Protein AF-0000000071570210 (afdb_homodimer)

Sequence (418 aa):
MAEYNMQELNLPGEDGKRILYPRMKLYGQVNLETITEKIAYASSFTRGDIIGLMQAITDEIAYQMGQGYSVKIDNLGVFTPALGLRQDRERETGEEGDTKRNAVSICLKDIHFKVDKELLYRTARHCHLKRSTDKFQRSSQVFSPQERLERAKKYLEKNSFMTQADYCQLTGLLKSAASRELREWIANPESGIDYKGRGTHKIYILRKPMAEYNMQELNLPGEDGKRILYPRMKLYGQVNLETITEKIAYASSFTRGDIIGLMQAITDEIAYQMGQGYSVKIDNLGVFTPALGLRQDRERETGEEGDTKRNAVSICLKDIHFKVDKELLYRTARHCHLKRSTDKFQRSSQVFSPQERLERAKKYLEKNSFMTQADYCQLTGLLKSAASRELREWIANPESGIDYKGRGTHKIYILRKP

Organism: Bacteroides uniformis (strain ATCC 8492 / DSM 6597 / CCUG 4942 / CIP 103695 / JCM 5828 / KCTC 5204 / NCTC 13054 / VPI 0061) (NCBI:txid411479)

Solvent-accessible surface area (backbone atoms only — not comparable to full-atom values): 22742 Å² total; per-residue (Å²): 110,15,33,29,34,79,40,79,40,75,47,88,84,50,90,70,55,47,37,50,42,54,38,61,47,66,80,47,74,44,44,46,68,60,51,40,51,55,48,30,71,74,46,90,49,46,60,67,53,50,53,53,48,51,51,53,49,42,50,49,51,21,44,45,32,10,47,21,23,27,40,35,38,83,52,48,25,34,41,34,64,33,46,28,69,42,87,86,53,78,73,56,55,73,54,93,79,57,73,82,74,60,60,81,47,52,37,72,64,48,62,46,72,44,68,23,68,57,32,53,50,51,16,42,72,47,41,47,68,39,78,46,86,63,63,82,46,52,36,66,59,69,36,52,72,69,51,39,50,52,51,51,50,56,50,36,74,78,28,83,58,42,41,70,67,52,48,20,69,74,43,48,26,49,71,70,57,38,52,52,50,52,51,52,34,48,72,33,76,86,67,39,41,35,72,46,74,58,81,93,60,44,34,32,29,66,52,78,132,110,15,32,30,34,79,38,79,39,74,48,87,84,50,91,72,55,47,38,50,40,54,37,58,45,67,79,45,75,46,44,46,68,60,51,40,52,55,46,30,72,75,46,90,49,47,61,66,54,51,53,51,48,52,51,52,49,41,49,49,50,21,44,44,32,10,45,21,22,27,39,36,38,81,53,47,26,34,42,35,64,34,46,29,71,42,86,87,54,81,72,55,55,74,55,93,80,57,74,80,74,59,61,82,47,50,38,74,64,48,63,46,71,45,68,24,68,57,30,53,48,50,16,42,74,47,41,47,68,40,77,46,83,64,62,81,44,51,33,66,61,70,37,52,72,69,50,40,49,51,53,50,50,55,49,38,74,78,29,84,58,41,41,69,68,53,48,21,69,74,43,46,25,49,70,68,57,38,52,52,50,51,52,52,34,49,72,31,75,86,66,38,40,34,73,46,73,56,82,93,60,43,34,32,29,66,50,77,131

Nearest PDB structures (foldseek):
  6n2l-assembly1_A-2  TM=7.442E-01  e=1.211E-03  Burkholderia ambifaria MC40-6
  5fbm-assembly1_B  TM=7.263E-01  e=9.420E-03  Streptococcus mutans UA159
  4qju-assembly1_B  TM=6.404E-01  e=3.377E-03  Staphylococcus aureus subsp. aureus Mu50
  1huu-assembly1_A-2  TM=7.359E-01  e=1.001E-02  Geobacillus stearothermophilus
  2mlg-assembly1_A  TM=6.460E-01  e=4.258E-02  Fuselloviridae

Radius of gyration: 28.85 Å; Cα contacts (8 Å, |Δi|>4): 698; chains: 2; bounding box: 59×108×59 Å

InterPro domains:
  IPR005902 Putative DNA-binding protein, HU-related [TIGR01201] (1-181)
  IPR010992 Integration host factor (IHF)-like DNA-binding domain superfamily [SSF47729] (31-120)
  IPR041607 HU domain fused to wHTH, Ig, or Glycine-rich motif [PF18291] (2-125)

pLDDT: mean 84.05, std 14.9, range [43.03, 97.88]

Structure (mmCIF, N/CA/C/O backbone):
data_AF-0000000071570210-model_v1
#
loop_
_entity.id
_entity.type
_entity.pdbx_description
1 polymer 'DNA-binding protein'
#
loop_
_atom_site.group_PDB
_atom_site.id
_atom_site.type_symbol
_atom_site.label_atom_id
_atom_site.label_alt_id
_atom_site.label_comp_id
_atom_site.label_asym_id
_atom_site.label_entity_id
_atom_site.label_seq_id
_atom_site.pdbx_PDB_ins_code
_atom_site.Cartn_x
_atom_site.Cartn_y
_atom_site.Cartn_z
_atom_site.occupancy
_atom_site.B_iso_or_equiv
_atom_site.auth_seq_id
_atom_site.auth_comp_id
_atom_site.auth_asym_id
_atom_site.auth_atom_id
_atom_site.pdbx_PDB_model_num
ATOM 1 N N . MET A 1 1 ? 7.074 11.023 20.078 1 76.25 1 MET A N 1
ATOM 2 C CA . MET A 1 1 ? 5.805 10.453 20.516 1 76.25 1 MET A CA 1
ATOM 3 C C . MET A 1 1 ? 4.695 10.758 19.516 1 76.25 1 MET A C 1
ATOM 5 O O . MET A 1 1 ? 4.605 11.875 19.016 1 76.25 1 MET A O 1
ATOM 9 N N . ALA A 1 2 ? 3.979 9.758 19.109 1 86.88 2 ALA A N 1
ATOM 10 C CA . ALA A 1 2 ? 2.867 9.898 18.172 1 86.88 2 ALA A CA 1
ATOM 11 C C . ALA A 1 2 ? 1.552 10.125 18.906 1 86.88 2 ALA A C 1
ATOM 13 O O . ALA A 1 2 ? 1.404 9.727 20.062 1 86.88 2 ALA A O 1
ATOM 14 N N . GLU A 1 3 ? 0.757 10.906 18.406 1 86.81 3 GLU A N 1
ATOM 15 C CA . GLU A 1 3 ? -0.524 11.227 19.031 1 86.81 3 GLU A CA 1
ATOM 16 C C . GLU A 1 3 ? -1.684 10.602 18.25 1 86.81 3 GLU A C 1
ATOM 18 O O . GLU A 1 3 ? -1.569 10.344 17.047 1 86.81 3 GLU A O 1
ATOM 23 N N . TYR A 1 4 ? -2.723 10.375 19.031 1 86.75 4 TYR A N 1
ATOM 24 C CA . TYR A 1 4 ? -3.908 9.828 18.391 1 86.75 4 TYR A CA 1
ATOM 25 C C . TYR A 1 4 ? -5.168 10.531 18.875 1 86.75 4 TYR A C 1
ATOM 27 O O . TYR A 1 4 ? -5.164 11.164 19.938 1 86.75 4 TYR A O 1
ATOM 35 N N . ASN A 1 5 ? -6.191 10.461 18.031 1 82.38 5 ASN A N 1
ATOM 36 C CA . ASN A 1 5 ? -7.523 10.938 18.375 1 82.38 5 ASN A CA 1
ATOM 37 C C . ASN A 1 5 ? -8.586 9.875 18.109 1 82.38 5 ASN A C 1
ATOM 39 O O . ASN A 1 5 ? -8.414 9.039 17.219 1 82.38 5 ASN A O 1
ATOM 43 N N . MET A 1 6 ? -9.594 9.898 18.953 1 78.62 6 MET A N 1
ATOM 44 C CA . MET A 1 6 ? -10.703 8.969 18.734 1 78.62 6 MET A CA 1
ATOM 45 C C . MET A 1 6 ? -11.766 9.594 17.844 1 78.62 6 MET A C 1
ATOM 47 O O .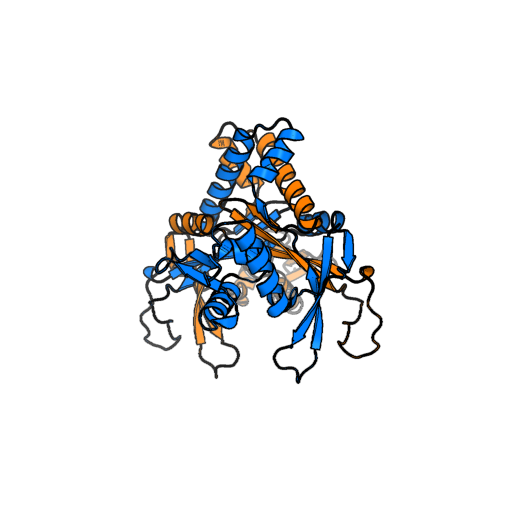 MET A 1 6 ? -12.242 10.695 18.125 1 78.62 6 MET A O 1
ATOM 51 N N . GLN A 1 7 ? -11.953 8.883 16.688 1 77.31 7 GLN A N 1
ATOM 52 C CA . GLN A 1 7 ? -12.945 9.398 15.742 1 77.31 7 GLN A CA 1
ATOM 53 C C . GLN A 1 7 ? -14.18 8.5 15.703 1 77.31 7 GLN A C 1
ATOM 55 O O . GLN A 1 7 ? -14.078 7.281 15.852 1 77.31 7 GLN A O 1
ATOM 60 N N . GLU A 1 8 ? -15.328 9.219 15.5 1 71.19 8 GLU A N 1
ATOM 61 C CA . GLU A 1 8 ? -16.594 8.492 15.461 1 71.19 8 GLU A CA 1
ATOM 62 C C . GLU A 1 8 ? -16.938 8.062 14.031 1 71.19 8 GLU A C 1
ATOM 64 O O . GLU A 1 8 ? -16.75 8.828 13.086 1 71.19 8 GLU A O 1
ATOM 69 N N . LEU A 1 9 ? -17.047 6.734 13.852 1 68.19 9 LEU A N 1
ATOM 70 C CA . LEU A 1 9 ? -17.484 6.215 12.562 1 68.19 9 LEU A CA 1
ATOM 71 C C . LEU A 1 9 ? -18.922 5.719 12.633 1 68.19 9 LEU A C 1
ATOM 73 O O . LEU A 1 9 ? -19.297 5.016 13.578 1 68.19 9 LEU A O 1
ATOM 77 N N . ASN A 1 10 ? -19.625 6.277 11.648 1 63.09 10 ASN A N 1
ATOM 78 C CA . ASN A 1 10 ? -20.984 5.762 11.5 1 63.09 10 ASN A CA 1
ATOM 79 C C . ASN A 1 10 ? -21.016 4.488 10.656 1 63.09 10 ASN A C 1
ATOM 81 O O . ASN A 1 10 ? -20.422 4.441 9.578 1 63.09 10 ASN A O 1
ATOM 85 N N . LEU A 1 11 ? -21.156 3.301 11.188 1 60.31 11 LEU A N 1
ATOM 86 C CA . LEU A 1 11 ? -21.203 2.064 10.414 1 60.31 11 LEU A CA 1
ATOM 87 C C . LEU A 1 11 ? -22.344 2.094 9.414 1 60.31 11 LEU A C 1
ATOM 89 O O . LEU A 1 11 ? -23.484 2.383 9.773 1 60.31 11 LEU A O 1
ATOM 93 N N . PRO A 1 12 ? -21.844 1.884 8.125 1 55.12 12 PRO A N 1
ATOM 94 C CA . PRO A 1 12 ? -22.938 1.777 7.145 1 55.12 12 PRO A CA 1
ATOM 95 C C . PRO A 1 12 ? -23.828 0.556 7.375 1 55.12 12 PRO A C 1
ATOM 97 O O . PRO A 1 12 ? -23.312 -0.528 7.68 1 55.12 12 PRO A O 1
ATOM 100 N N . GLY A 1 13 ? -25.078 0.838 7.562 1 51.94 13 GLY A N 1
ATOM 101 C CA . GLY A 1 13 ? -26.109 -0.182 7.668 1 51.94 13 GLY A CA 1
ATOM 102 C C . GLY A 1 13 ? -26.656 -0.34 9.078 1 51.94 13 GLY A C 1
ATOM 103 O O . GLY A 1 13 ? -27.656 -1.024 9.289 1 51.94 13 GLY A O 1
ATOM 104 N N . GLU A 1 14 ? -25.594 -0.498 9.961 1 53.12 14 GLU A N 1
ATOM 105 C CA . GLU A 1 14 ? -26.188 -0.708 11.273 1 53.12 14 GLU A CA 1
ATOM 106 C C . GLU A 1 14 ? -26.719 0.6 11.852 1 53.12 14 GLU A C 1
ATOM 108 O O . GLU A 1 14 ? -26.062 1.639 11.758 1 53.12 14 GLU A O 1
ATOM 113 N N . ASP A 1 15 ? -28.031 0.701 12.086 1 52.56 15 ASP A N 1
ATOM 114 C CA . ASP A 1 15 ? -29 1.625 12.664 1 52.56 15 ASP A CA 1
ATOM 115 C C . ASP A 1 15 ? -28.328 2.576 13.656 1 52.56 15 ASP A C 1
ATOM 117 O O . ASP A 1 15 ? -28.859 2.842 14.734 1 52.56 15 ASP A O 1
ATOM 121 N N . GLY A 1 16 ? -27.188 3.143 13.32 1 55.38 16 GLY A N 1
ATOM 122 C CA . GLY A 1 16 ? -26.906 4.285 14.18 1 55.38 16 GLY A CA 1
ATOM 123 C C . GLY A 1 16 ? -25.766 4.039 15.141 1 55.38 16 GLY A C 1
ATOM 124 O O . GLY A 1 16 ? -25.594 4.777 16.109 1 55.38 16 GLY A O 1
ATOM 125 N N . LYS A 1 17 ? -25.25 2.744 15.219 1 60.69 17 LYS A N 1
ATOM 126 C CA . LYS A 1 17 ? -24.234 2.605 16.266 1 60.69 17 LYS A CA 1
ATOM 127 C C . LYS A 1 17 ? -22.938 3.314 15.867 1 60.69 17 LYS A C 1
ATOM 129 O O . LYS A 1 17 ? -22.516 3.229 14.719 1 60.69 17 LYS A O 1
ATOM 134 N N . ARG A 1 18 ? -22.625 4.324 16.75 1 64.38 18 ARG A N 1
ATOM 135 C CA . ARG A 1 18 ? -21.422 5.133 16.594 1 64.38 18 ARG A CA 1
ATOM 136 C C . ARG A 1 18 ? -20.203 4.426 17.203 1 64.38 18 ARG A C 1
ATOM 138 O O . ARG A 1 18 ? -20.234 4.016 18.359 1 64.38 18 ARG A O 1
ATOM 145 N N . ILE A 1 19 ? -19.328 3.947 16.312 1 71.94 19 ILE A N 1
ATOM 146 C CA . ILE A 1 19 ? -18.125 3.322 16.844 1 71.94 19 ILE A CA 1
ATOM 147 C C . ILE A 1 19 ? -16.953 4.309 16.781 1 71.94 19 ILE A C 1
ATOM 149 O O . ILE A 1 19 ? -16.875 5.117 15.844 1 71.94 19 ILE A O 1
ATOM 153 N N . LEU A 1 20 ? -16.25 4.328 17.922 1 75.62 20 LEU A N 1
ATOM 154 C CA . LEU A 1 20 ? -15.055 5.152 17.984 1 75.62 20 LEU A CA 1
ATOM 155 C C . LEU A 1 20 ? -13.836 4.375 17.5 1 75.62 20 LEU A C 1
ATOM 157 O O . LEU A 1 20 ? -13.664 3.205 17.844 1 75.62 20 LEU A O 1
ATOM 161 N N . TYR A 1 21 ? -13.164 4.996 16.562 1 81.06 21 TYR A N 1
ATOM 162 C CA . TYR A 1 21 ? -11.922 4.379 16.109 1 81.06 21 TYR A CA 1
ATOM 163 C C . TYR A 1 21 ? -10.75 5.344 16.25 1 81.06 21 TYR A C 1
ATOM 165 O O . TYR A 1 21 ? -10.914 6.555 16.094 1 81.06 21 TYR A O 1
ATOM 173 N N . PRO A 1 22 ? -9.688 4.789 16.719 1 84.88 22 PRO A N 1
ATOM 174 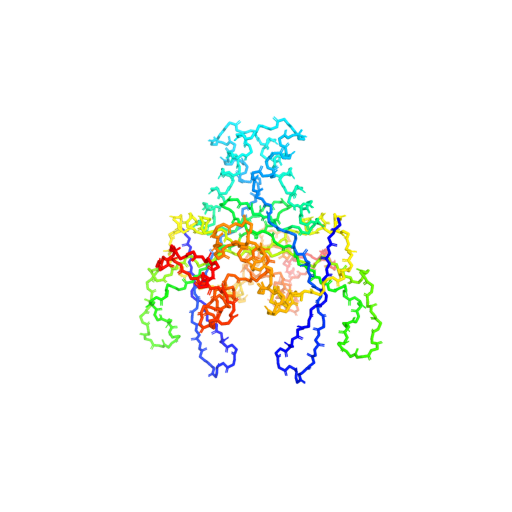C CA . PRO A 1 22 ? -8.5 5.633 16.875 1 84.88 22 PRO A CA 1
ATOM 175 C C . PRO A 1 22 ? -7.867 6.008 15.531 1 84.88 22 PRO A C 1
ATOM 177 O O . PRO A 1 22 ? -7.789 5.176 14.625 1 84.88 22 PRO A O 1
ATOM 180 N N . ARG A 1 23 ? -7.547 7.238 15.438 1 84.31 23 ARG A N 1
ATOM 181 C CA . ARG A 1 23 ? -6.824 7.734 14.273 1 84.31 23 ARG A CA 1
ATOM 182 C C . ARG A 1 23 ? -5.543 8.453 14.688 1 84.31 23 ARG A C 1
ATOM 184 O O . ARG A 1 23 ? -5.547 9.242 15.641 1 84.31 23 ARG A O 1
ATOM 191 N N . MET A 1 24 ? -4.578 8.156 14 1 87.81 24 MET A N 1
ATOM 192 C CA . MET A 1 24 ? -3.293 8.789 14.281 1 87.81 24 MET A CA 1
ATOM 193 C C . MET A 1 24 ? -3.291 10.25 13.828 1 87.81 24 MET A C 1
ATOM 195 O O . MET A 1 24 ? -3.775 10.562 12.742 1 87.81 24 MET A O 1
ATOM 199 N N . LYS A 1 25 ? -2.93 11.07 14.695 1 86.94 25 LYS A N 1
ATOM 200 C CA . LYS A 1 25 ? -2.678 12.453 14.305 1 86.94 25 LYS A CA 1
ATOM 201 C C . LYS A 1 25 ? -1.336 12.586 13.586 1 86.94 25 LYS A C 1
ATOM 203 O O . LYS A 1 25 ? -0.282 12.562 14.227 1 86.94 25 LYS A O 1
ATOM 208 N N . LEU A 1 26 ? -1.426 12.789 12.281 1 87.19 26 LEU A N 1
ATOM 209 C CA . LEU A 1 26 ? -0.197 12.906 11.5 1 87.19 26 LEU A CA 1
ATOM 210 C C . LEU A 1 26 ? 0.416 14.289 11.648 1 87.19 26 LEU A C 1
ATOM 212 O O . LEU A 1 26 ? -0.277 15.305 11.508 1 87.19 26 LEU A O 1
ATOM 216 N N . TYR A 1 27 ? 1.706 14.352 11.961 1 85.44 27 TYR A N 1
ATOM 217 C CA . TYR A 1 27 ? 2.414 15.617 12.102 1 85.44 27 TYR A CA 1
ATOM 218 C C . TYR A 1 27 ? 2.826 16.156 10.734 1 85.44 27 TYR A C 1
ATOM 220 O O . TYR A 1 27 ? 3.035 17.359 10.578 1 85.44 27 TYR A O 1
ATOM 228 N N . GLY A 1 28 ? 2.965 15.352 9.797 1 88.06 28 GLY A N 1
ATOM 229 C CA . GLY A 1 28 ? 3.383 15.742 8.461 1 88.06 28 GLY A CA 1
ATOM 230 C C . GLY A 1 28 ? 3.854 14.57 7.617 1 88.06 28 GLY A C 1
ATOM 231 O O . GLY A 1 28 ? 3.584 13.414 7.945 1 88.06 28 GLY A O 1
ATOM 232 N N . GLN A 1 29 ? 4.387 15.016 6.527 1 93 29 GLN A N 1
ATOM 233 C CA . GLN A 1 29 ? 4.918 14.031 5.59 1 93 29 GLN A CA 1
ATOM 234 C C . GLN A 1 29 ? 6.426 14.195 5.418 1 93 29 GLN A C 1
ATOM 236 O O . GLN A 1 29 ? 6.914 15.305 5.203 1 93 29 GLN A O 1
ATOM 241 N N . VAL A 1 30 ? 7.16 13.141 5.652 1 94.88 30 VAL A N 1
ATOM 242 C CA . VAL A 1 30 ? 8.602 13.117 5.441 1 94.88 30 VAL A CA 1
ATOM 243 C C . VAL A 1 30 ? 8.914 12.594 4.043 1 94.88 30 VAL A C 1
ATOM 245 O O . VAL A 1 30 ? 8.328 11.602 3.6 1 94.88 30 VAL A O 1
ATOM 248 N N . ASN A 1 31 ? 9.852 13.242 3.363 1 94.81 31 ASN A N 1
ATOM 249 C CA . ASN A 1 31 ? 10.164 12.844 1.994 1 94.81 31 ASN A CA 1
ATOM 250 C C . ASN A 1 31 ? 11.5 12.109 1.915 1 94.81 31 ASN A C 1
ATOM 252 O O . ASN A 1 31 ? 12.211 12 2.914 1 94.81 31 ASN A O 1
ATOM 256 N N . LEU A 1 32 ? 11.75 11.625 0.758 1 93.44 32 LEU A N 1
ATOM 257 C CA . LEU A 1 32 ? 12.953 10.828 0.526 1 93.44 32 LEU A CA 1
ATOM 258 C C . LEU A 1 32 ? 14.211 11.633 0.836 1 93.44 32 LEU A C 1
ATOM 260 O O . LEU A 1 32 ? 15.195 11.078 1.331 1 93.44 32 LEU A O 1
ATOM 264 N N . GLU A 1 33 ? 14.203 12.93 0.578 1 93.19 33 GLU A N 1
ATOM 265 C CA . GLU A 1 33 ? 15.367 13.773 0.825 1 93.19 33 GLU A CA 1
ATOM 266 C C . GLU A 1 33 ? 15.742 13.773 2.305 1 93.19 33 GLU A C 1
ATOM 268 O O . GLU A 1 33 ? 16.922 13.641 2.652 1 93.19 33 GLU A O 1
ATOM 273 N N . THR A 1 34 ? 14.75 13.898 3.127 1 93.75 34 THR A N 1
ATOM 274 C CA . THR A 1 34 ? 14.984 13.898 4.566 1 93.75 34 THR A CA 1
ATOM 275 C C . THR A 1 34 ? 15.523 12.547 5.027 1 93.75 34 THR A C 1
ATOM 277 O O . THR A 1 34 ? 16.469 12.492 5.816 1 93.75 34 THR A O 1
ATOM 280 N N . ILE A 1 35 ? 14.969 11.539 4.492 1 94.88 35 ILE A N 1
ATOM 281 C CA . ILE A 1 35 ? 15.391 10.188 4.828 1 94.88 35 ILE A CA 1
ATOM 282 C C . ILE A 1 35 ? 16.828 9.969 4.375 1 94.88 35 ILE A C 1
ATOM 284 O O . ILE A 1 35 ? 17.641 9.398 5.113 1 94.88 35 ILE A O 1
ATOM 288 N N . THR A 1 36 ? 17.109 10.445 3.209 1 95.62 36 THR A N 1
ATOM 289 C CA . THR A 1 36 ? 18.438 10.312 2.641 1 95.62 36 THR A CA 1
ATOM 290 C C . THR A 1 36 ? 19.469 11.008 3.518 1 95.62 36 THR A C 1
ATOM 292 O O . THR A 1 36 ? 20.547 10.469 3.77 1 95.62 36 THR A O 1
ATOM 295 N N . GLU A 1 37 ? 19.109 12.164 3.975 1 95.25 37 GLU A N 1
ATOM 296 C CA . GLU A 1 37 ? 20.016 12.914 4.836 1 95.25 37 GLU A CA 1
ATOM 297 C C . GLU A 1 37 ? 20.312 12.156 6.129 1 95.25 37 GLU A C 1
ATOM 299 O O . GLU A 1 37 ? 21.453 12.078 6.562 1 95.25 37 GLU A O 1
ATOM 304 N N . LYS A 1 38 ? 19.344 11.594 6.691 1 95.56 38 LYS A N 1
ATOM 305 C CA . LYS A 1 38 ? 19.5 10.859 7.941 1 95.56 38 LYS A CA 1
ATOM 306 C C . LYS A 1 38 ? 20.344 9.602 7.746 1 95.56 38 LYS A C 1
ATOM 308 O O . LYS A 1 38 ? 21.234 9.312 8.562 1 95.56 38 LYS A O 1
ATOM 313 N N . ILE A 1 39 ? 20.094 8.977 6.66 1 95.88 39 ILE A N 1
ATOM 314 C CA . ILE A 1 39 ? 20.828 7.746 6.395 1 95.88 39 ILE A CA 1
ATOM 315 C C . ILE A 1 39 ? 22.281 8.086 6.074 1 95.88 39 ILE A C 1
ATOM 317 O O . ILE A 1 39 ? 23.203 7.41 6.551 1 95.88 39 ILE A O 1
ATOM 321 N N . ALA A 1 40 ? 22.469 9.086 5.227 1 95.38 40 ALA A N 1
ATOM 322 C CA . ALA A 1 40 ? 23.812 9.492 4.859 1 95.38 40 ALA A CA 1
ATOM 323 C C . ALA A 1 40 ? 24.625 9.891 6.094 1 95.38 40 ALA A C 1
ATOM 325 O O . ALA A 1 40 ? 25.828 9.633 6.164 1 95.38 40 ALA A O 1
ATOM 326 N N . TYR A 1 41 ? 23.969 10.492 7.016 1 93.81 41 TYR A N 1
ATOM 327 C CA . TYR A 1 41 ? 24.609 10.922 8.25 1 93.81 41 TYR A CA 1
ATOM 328 C C . TYR A 1 41 ? 24.984 9.727 9.117 1 93.81 41 TYR A C 1
ATOM 330 O O . TYR A 1 41 ? 26.031 9.734 9.773 1 93.81 41 TYR A O 1
ATOM 338 N N . ALA A 1 42 ? 24.219 8.664 9.031 1 93.38 42 ALA A N 1
ATOM 339 C CA . ALA A 1 42 ? 24.375 7.527 9.93 1 93.38 42 ALA A CA 1
ATOM 340 C C . ALA A 1 42 ? 25.125 6.395 9.25 1 93.38 42 ALA A C 1
ATOM 342 O O . ALA A 1 42 ? 25.359 5.34 9.852 1 93.38 42 ALA A O 1
ATOM 343 N N . SER A 1 43 ? 25.547 6.586 8.023 1 92.06 43 SER A N 1
ATOM 344 C CA . SER A 1 43 ? 26.203 5.512 7.285 1 92.06 43 SER A CA 1
ATOM 345 C C . SER A 1 43 ? 27.266 6.059 6.332 1 92.06 43 SER A C 1
ATOM 347 O O . SER A 1 43 ? 27.516 7.266 6.309 1 92.06 43 SER A O 1
ATOM 349 N N . SER A 1 44 ? 27.859 5.137 5.516 1 92 44 SER A N 1
ATOM 350 C CA . SER A 1 44 ? 28.891 5.52 4.551 1 92 44 SER A CA 1
ATOM 351 C C . SER A 1 44 ? 28.281 5.812 3.184 1 92 44 SER A C 1
ATOM 353 O O . SER A 1 44 ? 29 6.199 2.254 1 92 44 SER A O 1
ATOM 355 N N . PHE A 1 45 ? 27.031 5.691 3.117 1 93.69 45 PHE A N 1
ATOM 356 C CA . PHE A 1 45 ? 26.391 5.945 1.831 1 93.69 45 PHE A CA 1
ATOM 357 C C . PHE A 1 45 ? 26.312 7.441 1.558 1 93.69 45 PHE A C 1
ATOM 359 O O . PHE A 1 45 ? 25.984 8.227 2.453 1 93.69 45 PHE A O 1
ATOM 366 N N . THR A 1 46 ? 26.641 7.82 0.346 1 93.38 46 THR A N 1
ATOM 367 C CA . THR A 1 46 ? 26.469 9.211 -0.061 1 93.38 46 THR A CA 1
ATOM 368 C C . THR A 1 46 ? 25.016 9.469 -0.485 1 93.38 46 THR A C 1
ATOM 370 O O . THR A 1 46 ? 24.266 8.539 -0.773 1 93.38 46 THR A O 1
ATOM 373 N N . ARG A 1 47 ? 24.688 10.703 -0.546 1 94.69 47 ARG A N 1
ATOM 374 C CA . ARG A 1 47 ? 23.359 11.094 -1.008 1 94.69 47 ARG A CA 1
ATOM 375 C C . ARG A 1 47 ? 23.094 10.594 -2.424 1 94.69 47 ARG A C 1
ATOM 377 O O . ARG A 1 47 ? 22.016 10.109 -2.727 1 94.69 47 ARG A O 1
ATOM 384 N N . GLY A 1 48 ? 24.094 10.758 -3.234 1 93.06 48 GLY A N 1
ATOM 385 C CA . GLY A 1 48 ? 24 10.281 -4.605 1 93.06 48 GLY A CA 1
ATOM 386 C C . GLY A 1 48 ? 23.75 8.789 -4.703 1 93.06 48 GLY A C 1
ATOM 387 O O . GLY A 1 48 ? 22.969 8.328 -5.543 1 93.06 48 GLY A O 1
ATOM 388 N N . ASP A 1 49 ? 24.422 7.98 -3.814 1 92.56 49 ASP A N 1
ATOM 389 C CA . ASP A 1 49 ? 24.234 6.531 -3.77 1 92.56 49 ASP A CA 1
ATOM 390 C C . ASP A 1 49 ? 22.797 6.168 -3.406 1 92.56 49 ASP A C 1
ATOM 392 O O . ASP A 1 49 ? 22.203 5.293 -4.031 1 92.56 49 ASP A O 1
ATOM 396 N N . ILE A 1 50 ? 22.266 6.855 -2.422 1 95.81 50 ILE A N 1
ATOM 397 C CA . ILE A 1 50 ? 20.953 6.535 -1.895 1 95.81 50 ILE A CA 1
ATOM 398 C C . ILE A 1 50 ? 19.875 6.836 -2.947 1 95.81 50 ILE A C 1
ATOM 400 O O . ILE A 1 50 ? 19.062 5.977 -3.268 1 95.81 50 ILE A O 1
ATOM 404 N N . ILE A 1 51 ? 20 7.965 -3.523 1 94.94 51 ILE A N 1
ATOM 405 C CA . ILE A 1 51 ? 19.031 8.375 -4.531 1 94.94 51 ILE A CA 1
ATOM 406 C C . ILE A 1 51 ? 19.156 7.477 -5.762 1 94.94 51 ILE A C 1
ATOM 408 O O . ILE A 1 51 ? 18.141 7.012 -6.301 1 94.94 51 ILE A O 1
ATOM 412 N N . GLY A 1 52 ? 20.328 7.266 -6.18 1 94.31 52 GLY A N 1
ATOM 413 C CA . GLY A 1 52 ? 20.562 6.418 -7.34 1 94.31 52 GLY A CA 1
ATOM 414 C C . GLY A 1 52 ? 20.047 5 -7.152 1 94.31 52 GLY A C 1
ATOM 415 O O . GLY A 1 52 ? 19.453 4.422 -8.055 1 94.31 52 GLY A O 1
ATOM 416 N N . LEU A 1 53 ? 20.312 4.484 -6.043 1 94.69 53 LEU A N 1
ATOM 417 C CA . LEU A 1 53 ? 19.891 3.115 -5.77 1 94.69 53 LEU A CA 1
ATOM 418 C C . LEU A 1 53 ? 18.375 3.023 -5.664 1 94.69 53 LEU A C 1
ATOM 420 O O . LEU A 1 53 ? 17.766 2.074 -6.164 1 94.69 53 LEU A O 1
ATOM 424 N N . MET A 1 54 ? 17.75 3.955 -5.008 1 95.44 54 MET A N 1
ATOM 425 C CA . MET A 1 54 ? 16.297 3.969 -4.895 1 95.44 54 MET A CA 1
ATOM 426 C C . MET A 1 54 ? 15.648 4.043 -6.273 1 95.44 54 MET A C 1
ATOM 428 O O . MET A 1 54 ? 14.641 3.381 -6.523 1 95.44 54 MET A O 1
ATOM 432 N N . GLN A 1 55 ? 16.266 4.797 -7.102 1 95.12 55 GLN A N 1
ATOM 433 C CA . GLN A 1 55 ? 15.75 4.883 -8.469 1 95.12 55 GLN A CA 1
ATOM 434 C C . GLN A 1 55 ? 15.875 3.539 -9.18 1 95.12 55 GLN A C 1
ATOM 436 O O . GLN A 1 55 ? 14.945 3.113 -9.875 1 95.12 55 GLN A O 1
ATOM 441 N N . ALA A 1 56 ? 17.031 2.924 -9.008 1 95.81 56 ALA A N 1
ATOM 442 C CA . ALA A 1 56 ? 17.25 1.622 -9.633 1 95.81 56 ALA A CA 1
ATOM 443 C C . ALA A 1 56 ? 16.25 0.591 -9.117 1 95.81 56 ALA A C 1
ATOM 445 O O . ALA A 1 56 ? 15.711 -0.206 -9.898 1 95.81 56 ALA A O 1
ATOM 446 N N . ILE A 1 57 ? 15.969 0.637 -7.875 1 95.69 57 ILE A N 1
ATOM 447 C CA . ILE A 1 57 ? 15.062 -0.314 -7.246 1 95.69 57 ILE A CA 1
ATOM 448 C C . ILE A 1 57 ? 13.641 -0.089 -7.766 1 95.69 57 ILE A C 1
ATOM 450 O O . ILE A 1 57 ? 12.969 -1.034 -8.18 1 95.69 57 ILE A O 1
ATOM 454 N N . THR A 1 58 ? 13.195 1.148 -7.758 1 96.44 58 THR A N 1
ATOM 455 C CA . THR A 1 58 ? 11.836 1.45 -8.203 1 96.44 58 THR A CA 1
ATOM 456 C C . THR A 1 58 ? 11.664 1.116 -9.68 1 96.44 58 THR A C 1
ATOM 458 O O . THR A 1 58 ? 10.594 0.665 -10.094 1 96.44 58 THR A O 1
ATOM 461 N N . ASP A 1 59 ? 12.727 1.332 -10.43 1 96.38 59 ASP A N 1
ATOM 462 C CA . ASP A 1 59 ? 12.688 0.975 -11.844 1 96.38 59 ASP A CA 1
ATOM 463 C C . ASP A 1 59 ? 12.508 -0.531 -12.023 1 96.38 59 ASP A C 1
ATOM 465 O O . ASP A 1 59 ? 11.727 -0.974 -12.867 1 96.38 59 ASP A O 1
ATOM 469 N N . GLU A 1 60 ? 13.281 -1.204 -11.297 1 96.81 60 GLU A N 1
ATOM 470 C CA . GLU A 1 60 ? 13.211 -2.658 -11.406 1 96.81 60 GLU A CA 1
ATOM 471 C C . GLU A 1 60 ? 11.859 -3.186 -10.93 1 96.81 60 GLU A C 1
ATOM 473 O O . GLU A 1 60 ? 11.32 -4.137 -11.5 1 96.81 60 GLU A O 1
ATOM 478 N N . ILE A 1 61 ? 11.305 -2.619 -9.898 1 97.06 61 ILE A N 1
ATOM 479 C CA . ILE A 1 61 ? 9.984 -2.979 -9.406 1 97.06 61 ILE A CA 1
ATOM 480 C C . ILE A 1 61 ? 8.945 -2.76 -10.508 1 97.06 61 ILE A C 1
ATOM 482 O O . ILE A 1 61 ? 8.141 -3.648 -10.805 1 97.06 61 ILE A O 1
ATOM 486 N N . ALA A 1 62 ? 9.031 -1.611 -11.086 1 97.44 62 ALA A N 1
ATOM 487 C CA . ALA A 1 62 ? 8.102 -1.277 -12.172 1 97.44 62 ALA A CA 1
ATOM 488 C C . ALA A 1 62 ? 8.219 -2.273 -13.32 1 97.44 62 ALA A C 1
ATOM 490 O O . ALA A 1 62 ? 7.211 -2.732 -13.859 1 97.44 62 ALA A O 1
ATOM 491 N N . TYR A 1 63 ? 9.445 -2.562 -13.609 1 96.94 63 TYR A N 1
ATOM 492 C CA . TYR A 1 63 ? 9.695 -3.477 -14.719 1 96.94 63 TYR A CA 1
ATOM 493 C C . TYR A 1 63 ? 9.102 -4.852 -14.438 1 96.94 63 TYR A C 1
ATOM 495 O O . TYR A 1 63 ? 8.383 -5.41 -15.273 1 96.94 63 TYR A O 1
ATOM 503 N N . GLN A 1 64 ? 9.391 -5.391 -13.312 1 96.38 64 GLN A N 1
ATOM 504 C CA . GLN A 1 64 ? 8.914 -6.723 -12.953 1 96.38 64 GLN A CA 1
ATOM 505 C C . GLN A 1 64 ? 7.391 -6.77 -12.898 1 96.38 64 GLN A C 1
ATOM 507 O O . GLN A 1 64 ? 6.773 -7.711 -13.398 1 96.38 64 GLN A O 1
ATOM 512 N N . MET A 1 65 ? 6.77 -5.805 -12.359 1 96.44 65 MET A N 1
ATOM 513 C CA . MET A 1 65 ? 5.312 -5.758 -12.305 1 96.44 65 MET A CA 1
ATOM 514 C C . MET A 1 65 ? 4.715 -5.645 -13.703 1 96.44 65 MET A C 1
ATOM 516 O O . MET A 1 65 ? 3.697 -6.277 -14 1 96.44 65 MET A O 1
ATOM 520 N N . GLY A 1 66 ? 5.34 -4.891 -14.469 1 94.75 66 GLY A N 1
ATOM 521 C CA . GLY A 1 66 ? 4.887 -4.773 -15.844 1 94.75 66 GLY A CA 1
ATOM 522 C C . GLY A 1 66 ? 4.895 -6.098 -16.594 1 94.75 66 GLY A C 1
ATOM 523 O O . GLY A 1 66 ? 4.102 -6.301 -17.516 1 94.75 66 GLY A O 1
ATOM 524 N N . GLN A 1 67 ? 5.812 -6.957 -16.172 1 93.56 67 GLN A N 1
ATOM 525 C CA . GLN A 1 67 ? 5.941 -8.266 -16.797 1 93.56 67 GLN A CA 1
ATOM 526 C C . GLN A 1 67 ? 4.949 -9.266 -16.203 1 93.56 67 GLN A C 1
ATOM 528 O O . GLN A 1 67 ? 4.957 -10.44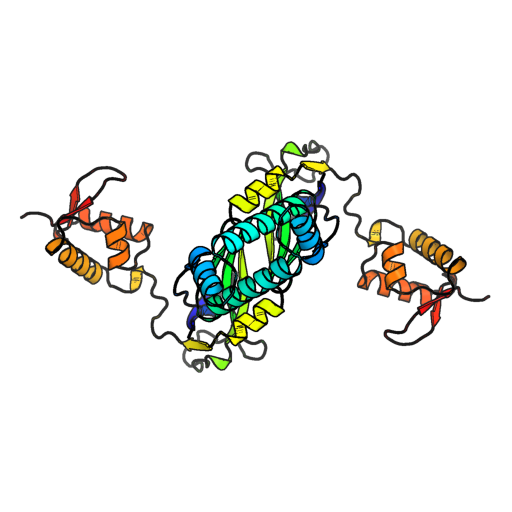5 -16.562 1 93.56 67 GLN A O 1
ATOM 533 N N . GLY A 1 68 ? 4.148 -8.805 -15.25 1 93.12 68 GLY A N 1
ATOM 534 C CA . GLY A 1 68 ? 3.113 -9.664 -14.695 1 93.12 68 GLY A CA 1
ATOM 535 C C . GLY A 1 68 ? 3.527 -10.344 -13.398 1 93.12 68 GLY A C 1
ATOM 536 O O . GLY A 1 68 ? 3.008 -11.406 -13.055 1 93.12 68 GLY A O 1
ATOM 537 N N . TYR A 1 69 ? 4.516 -9.789 -12.719 1 95.31 69 TYR A N 1
ATOM 538 C CA . TYR A 1 69 ? 4.961 -10.336 -11.445 1 95.31 69 TYR A CA 1
ATOM 539 C C . TYR A 1 69 ? 4.555 -9.43 -10.289 1 95.31 69 TYR A C 1
ATOM 541 O O . TYR A 1 69 ? 4.422 -8.211 -10.461 1 95.31 69 TYR A O 1
ATOM 549 N N . SER A 1 70 ? 4.305 -10.047 -9.188 1 96.94 70 SER A N 1
ATOM 550 C CA . SER A 1 70 ? 4.344 -9.273 -7.953 1 96.94 70 SER A CA 1
ATOM 551 C C . SER A 1 70 ? 5.766 -9.18 -7.406 1 96.94 70 SER A C 1
ATOM 553 O O . SER A 1 70 ? 6.617 -10.008 -7.727 1 96.94 70 SER A O 1
ATOM 555 N N . VAL A 1 71 ? 5.98 -8.156 -6.637 1 97.56 71 VAL A N 1
ATOM 556 C CA . VAL A 1 71 ? 7.332 -7.941 -6.133 1 97.56 71 VAL A CA 1
ATOM 557 C C . VAL A 1 71 ? 7.305 -7.836 -4.609 1 97.56 71 VAL A C 1
ATOM 559 O O . VAL A 1 71 ? 6.574 -7.016 -4.051 1 97.56 71 VAL A O 1
ATOM 562 N N . LYS A 1 72 ? 8.086 -8.656 -3.99 1 97.19 72 LYS A N 1
ATOM 563 C CA . LYS A 1 72 ? 8.219 -8.617 -2.535 1 97.19 72 LYS A CA 1
ATOM 564 C C . LYS A 1 72 ? 9.547 -7.98 -2.119 1 97.19 72 LYS A C 1
ATOM 566 O O . LYS A 1 72 ? 10.617 -8.469 -2.486 1 97.19 72 LYS A O 1
ATOM 571 N N . ILE A 1 73 ? 9.461 -6.926 -1.449 1 96.31 73 ILE A N 1
ATOM 572 C CA . ILE A 1 73 ? 10.625 -6.32 -0.812 1 96.31 73 ILE A CA 1
ATOM 573 C C . ILE A 1 73 ? 10.633 -6.66 0.676 1 96.31 73 ILE A C 1
ATOM 575 O O . ILE A 1 73 ? 9.766 -6.211 1.43 1 96.31 73 ILE A O 1
ATOM 579 N N . ASP A 1 74 ? 11.664 -7.32 1.052 1 92.5 74 ASP A N 1
ATOM 580 C CA . ASP A 1 74 ? 11.758 -7.75 2.445 1 92.5 74 ASP A CA 1
ATOM 581 C C . ASP A 1 74 ? 11.742 -6.547 3.389 1 92.5 74 ASP A C 1
ATOM 583 O O . ASP A 1 74 ? 12.391 -5.535 3.121 1 92.5 74 ASP A O 1
ATOM 587 N N . ASN A 1 75 ? 10.938 -6.691 4.457 1 93 75 ASN A N 1
ATOM 588 C CA . ASN A 1 75 ? 10.82 -5.68 5.5 1 93 75 ASN A CA 1
ATOM 589 C C . ASN A 1 75 ? 10.07 -4.445 5 1 93 75 ASN A C 1
ATOM 591 O O . ASN A 1 75 ? 10.133 -3.385 5.629 1 93 75 ASN A O 1
ATOM 595 N N . LEU A 1 76 ? 9.547 -4.547 3.891 1 96.44 76 LEU A N 1
ATOM 596 C CA . LEU A 1 76 ? 8.711 -3.465 3.383 1 96.44 76 LEU A CA 1
ATOM 597 C C . LEU A 1 76 ? 7.316 -3.973 3.033 1 96.44 76 LEU A C 1
ATOM 599 O O . LEU A 1 76 ? 6.359 -3.746 3.781 1 96.44 76 LEU A O 1
ATOM 603 N N . GLY A 1 77 ? 7.203 -4.797 2.014 1 97.44 77 GLY A N 1
ATOM 604 C CA . GLY A 1 77 ? 5.902 -5.328 1.646 1 97.44 77 GLY A CA 1
ATOM 605 C C . GLY A 1 77 ? 5.867 -5.898 0.24 1 97.44 77 GLY A C 1
ATOM 606 O O . GLY A 1 77 ? 6.914 -6.133 -0.367 1 97.44 77 GLY A O 1
ATOM 607 N N . VAL A 1 78 ? 4.656 -6.188 -0.129 1 97.75 78 VAL A N 1
ATOM 608 C CA . VAL A 1 78 ? 4.445 -6.789 -1.442 1 97.75 78 VAL A CA 1
ATOM 609 C C . VAL A 1 78 ? 3.664 -5.828 -2.332 1 97.75 78 VAL A C 1
ATOM 611 O O . VAL A 1 78 ? 2.65 -5.266 -1.91 1 97.75 78 VAL A O 1
ATOM 614 N N . PHE A 1 79 ? 4.188 -5.637 -3.537 1 97.88 79 PHE A N 1
ATOM 615 C CA . PHE A 1 79 ? 3.543 -4.809 -4.551 1 97.88 79 PHE A CA 1
ATOM 616 C C . PHE A 1 79 ? 2.926 -5.672 -5.645 1 97.88 79 PHE A C 1
ATOM 618 O O . PHE A 1 79 ? 3.6 -6.531 -6.215 1 97.88 79 PHE A O 1
ATOM 625 N N . THR A 1 80 ? 1.646 -5.434 -5.914 1 97 80 THR A N 1
ATOM 626 C CA . THR A 1 80 ? 0.933 -6.223 -6.914 1 97 80 THR A CA 1
ATOM 627 C C . THR A 1 80 ? 0.206 -5.316 -7.902 1 97 80 THR A C 1
ATOM 629 O O . THR A 1 80 ? -0.569 -4.445 -7.5 1 97 80 THR A O 1
ATOM 632 N N . PRO A 1 81 ? 0.472 -5.523 -9.156 1 95.62 81 PRO A N 1
ATOM 633 C CA . PRO A 1 81 ? -0.228 -4.703 -10.148 1 95.62 81 PRO A CA 1
ATOM 634 C C . PRO A 1 81 ? -1.7 -5.086 -10.297 1 95.62 81 PRO A C 1
ATOM 636 O O . PRO A 1 81 ? -2.051 -6.262 -10.188 1 95.62 81 PRO A O 1
ATOM 639 N N . ALA A 1 82 ? -2.5 -4.109 -10.508 1 94.12 82 ALA A N 1
ATOM 640 C CA . ALA A 1 82 ? -3.938 -4.297 -10.688 1 94.12 82 ALA A CA 1
ATOM 641 C C . ALA A 1 82 ? -4.418 -3.658 -11.992 1 94.12 82 ALA A C 1
ATOM 643 O O . ALA A 1 82 ? -4.074 -2.512 -12.289 1 94.12 82 ALA A O 1
ATOM 644 N N . LEU A 1 83 ? -5.211 -4.41 -12.688 1 90.94 83 LEU A N 1
ATOM 645 C CA . LEU A 1 83 ? -5.719 -3.918 -13.969 1 90.94 83 LEU A CA 1
ATOM 646 C C . LEU A 1 83 ? -7.098 -3.291 -13.797 1 90.94 83 LEU A C 1
ATOM 648 O O . LEU A 1 83 ? -7.773 -3.531 -12.789 1 90.94 83 LEU A O 1
ATOM 652 N N . GLY A 1 84 ? -7.379 -2.43 -14.695 1 87.19 84 GLY A N 1
ATOM 653 C CA . GLY A 1 84 ? -8.695 -1.811 -14.781 1 87.19 84 GLY A CA 1
ATOM 654 C C . GLY A 1 84 ? -9.094 -1.444 -16.188 1 87.19 84 GLY A C 1
ATOM 655 O O . GLY A 1 84 ? -8.305 -1.606 -17.125 1 87.19 84 GLY A O 1
ATOM 656 N N . LEU A 1 85 ? -10.344 -1.012 -16.266 1 81.44 85 LEU A N 1
ATOM 657 C CA . LEU A 1 85 ? -10.844 -0.596 -17.562 1 81.44 85 LEU A CA 1
ATOM 658 C C . LEU A 1 85 ? -10.602 0.893 -17.797 1 81.44 85 LEU A C 1
ATOM 660 O O . LEU A 1 85 ? -10.695 1.69 -16.859 1 81.44 85 LEU A O 1
ATOM 664 N N . ARG A 1 86 ? -10.211 1.181 -18.969 1 75.5 86 ARG A N 1
ATOM 665 C CA . ARG A 1 86 ? -10.039 2.59 -19.312 1 75.5 86 ARG A CA 1
ATOM 666 C C . ARG A 1 86 ? -11.367 3.328 -19.297 1 75.5 86 ARG A C 1
ATOM 668 O O . ARG A 1 86 ? -12.414 2.736 -19.578 1 75.5 86 ARG A O 1
ATOM 675 N N . GLN A 1 87 ? -11.516 4.492 -18.578 1 63.56 87 GLN A N 1
ATOM 676 C CA . GLN A 1 87 ? -12.711 5.293 -18.344 1 63.56 87 GLN A CA 1
ATOM 677 C C . GLN A 1 87 ? -13.656 5.23 -19.547 1 63.56 87 GLN A C 1
ATOM 679 O O . GLN A 1 87 ? -14.875 5.203 -19.391 1 63.56 87 GLN A O 1
ATOM 684 N N . ASP A 1 88 ? -13.25 5.477 -20.719 1 55.94 88 ASP A N 1
ATOM 685 C CA . ASP A 1 88 ? -14.188 5.723 -21.797 1 55.94 88 ASP A CA 1
ATOM 686 C C . ASP A 1 88 ? -14.805 4.418 -22.297 1 55.94 88 ASP A C 1
ATOM 688 O O . ASP A 1 88 ? -15.664 4.434 -23.188 1 55.94 88 ASP A O 1
ATOM 692 N N . ARG A 1 89 ? -14.422 3.395 -21.812 1 56.25 89 ARG A N 1
ATOM 693 C CA . ARG A 1 89 ? -14.984 2.275 -22.562 1 56.25 89 ARG A CA 1
ATOM 694 C C . ARG A 1 89 ? -15.883 1.415 -21.688 1 56.25 89 ARG A C 1
ATOM 696 O O . ARG A 1 89 ? -15.641 1.291 -20.484 1 56.25 89 ARG A O 1
ATOM 703 N N . GLU A 1 90 ? -17.109 1.29 -22.016 1 55.69 90 GLU A N 1
ATOM 704 C CA . GLU A 1 90 ? -18.234 0.589 -21.406 1 55.69 90 GLU A CA 1
ATOM 705 C C . GLU A 1 90 ? -17.828 -0.803 -20.938 1 55.69 90 GLU A C 1
ATOM 707 O O . GLU A 1 90 ? -16.953 -1.439 -21.531 1 55.69 90 GLU A O 1
ATOM 712 N N . ARG A 1 91 ? -18.203 -1.055 -19.781 1 57 91 ARG A N 1
ATOM 713 C CA . ARG A 1 91 ? -17.953 -2.336 -19.125 1 57 91 ARG A CA 1
ATOM 714 C C . ARG A 1 91 ? -18.609 -3.479 -19.891 1 57 91 ARG A C 1
ATOM 716 O O . ARG A 1 91 ? -19.672 -3.307 -20.484 1 57 91 ARG A O 1
ATOM 723 N N . GLU A 1 92 ? -17.781 -4.469 -20.266 1 55.12 92 GLU A N 1
ATOM 724 C CA . GLU A 1 92 ? -18.391 -5.637 -20.891 1 55.12 92 GLU A CA 1
ATOM 725 C C . GLU A 1 92 ? -19.453 -6.25 -19.984 1 55.12 92 GLU A C 1
ATOM 727 O O . GLU A 1 92 ? -19.25 -6.387 -18.781 1 55.12 92 GLU A O 1
ATOM 732 N N . THR A 1 93 ? -20.641 -6.168 -20.453 1 50.88 93 THR A N 1
ATOM 733 C CA . THR A 1 93 ? -21.75 -6.875 -19.781 1 50.88 93 THR A CA 1
ATOM 734 C C . THR A 1 93 ? -21.672 -8.375 -20.062 1 50.88 93 THR A C 1
ATOM 736 O O . THR A 1 93 ? -21.188 -8.789 -21.125 1 50.88 93 THR A O 1
ATOM 739 N N . GLY A 1 94 ? -21.312 -9.234 -19.141 1 50.28 94 GLY A N 1
ATOM 740 C CA . GLY A 1 94 ? -21.297 -10.688 -19.25 1 50.28 94 GLY A CA 1
ATOM 741 C C . GLY A 1 94 ? -22.359 -11.234 -20.172 1 50.28 94 GLY A C 1
ATOM 742 O O . GLY A 1 94 ? -22.625 -12.438 -20.188 1 50.28 94 GLY A O 1
ATOM 743 N N . GLU A 1 95 ? -23.109 -10.445 -20.875 1 48.16 95 GLU A N 1
ATOM 744 C CA . GLU A 1 95 ? -24.172 -11.016 -21.703 1 48.16 95 GLU A CA 1
ATOM 745 C C . GLU A 1 95 ? -23.594 -11.617 -22.984 1 48.16 95 GLU A C 1
ATOM 747 O O . GLU A 1 95 ? -22.547 -11.195 -23.453 1 48.16 95 GLU A O 1
ATOM 752 N N . GLU A 1 96 ? -24.141 -12.719 -23.469 1 43.25 96 GLU A N 1
ATOM 753 C CA . GLU A 1 96 ? -23.969 -13.406 -24.75 1 43.25 96 GLU A CA 1
ATOM 754 C C . GLU A 1 96 ? -24 -12.43 -25.922 1 43.25 96 GLU A C 1
ATOM 756 O O . GLU A 1 96 ? -24.953 -11.648 -26.047 1 43.25 96 GLU A O 1
ATOM 761 N N . GLY A 1 97 ? -22.922 -12.148 -26.578 1 46.62 97 GLY A N 1
ATOM 762 C CA . GLY A 1 97 ? -22.75 -11.359 -27.797 1 46.62 97 GLY A CA 1
ATOM 763 C C . GLY A 1 97 ? -21.797 -10.203 -27.625 1 46.62 97 GLY A C 1
ATOM 764 O O . GLY A 1 97 ? -21.672 -9.352 -28.5 1 46.62 97 GLY A O 1
ATOM 765 N N . ASP A 1 98 ? -21.578 -9.922 -26.5 1 48.81 98 ASP A N 1
ATOM 766 C CA . ASP A 1 98 ? -20.828 -8.688 -26.328 1 48.81 98 ASP A CA 1
ATOM 767 C C . ASP A 1 98 ? -19.375 -8.852 -26.812 1 48.81 98 ASP A C 1
ATOM 769 O O . ASP A 1 98 ? -18.828 -9.945 -26.75 1 48.81 98 ASP A O 1
ATOM 773 N N . THR A 1 99 ? -19 -8.047 -27.781 1 48.66 99 THR A N 1
ATOM 774 C CA . THR A 1 99 ? -17.703 -7.992 -28.438 1 48.66 99 THR A CA 1
ATOM 775 C C . THR A 1 99 ? -16.562 -8.164 -27.438 1 48.66 99 THR A C 1
ATOM 777 O O . THR A 1 99 ? -16.562 -7.539 -26.375 1 48.66 99 THR A O 1
ATOM 780 N N . LYS A 1 100 ? -15.992 -9.359 -27.609 1 51.91 100 LYS A N 1
ATOM 781 C CA . LYS A 1 100 ? -14.789 -9.664 -26.828 1 51.91 100 LYS A CA 1
ATOM 782 C C . LYS A 1 100 ? -13.844 -8.469 -26.797 1 51.91 100 LYS A C 1
ATOM 784 O O . LYS A 1 100 ? -13.531 -7.887 -27.844 1 51.91 100 LYS A O 1
ATOM 789 N N . ARG A 1 101 ? -13.898 -7.664 -25.828 1 53.75 101 ARG A N 1
ATOM 790 C CA . ARG A 1 101 ? -13.18 -6.398 -25.734 1 53.75 101 ARG A CA 1
ATOM 791 C C . ARG A 1 101 ? -11.672 -6.625 -25.797 1 53.75 101 ARG A C 1
ATOM 793 O O . ARG A 1 101 ? -11.18 -7.668 -25.359 1 53.75 101 ARG A O 1
ATOM 800 N N . ASN A 1 102 ? -11.031 -5.852 -26.688 1 54.72 102 ASN A N 1
ATOM 801 C CA . ASN A 1 102 ? -9.617 -5.805 -27.031 1 54.72 102 ASN A CA 1
ATOM 802 C C . ASN A 1 102 ? -8.766 -5.363 -25.844 1 54.72 102 ASN A C 1
ATOM 804 O O . ASN A 1 102 ? -9.266 -4.699 -24.938 1 54.72 102 ASN A O 1
ATOM 808 N N . ALA A 1 103 ? -7.723 -6.078 -25.531 1 58.5 103 ALA A N 1
ATOM 809 C CA . ALA A 1 103 ? -6.621 -5.738 -24.641 1 58.5 103 ALA A CA 1
ATOM 810 C C . ALA A 1 103 ? -6.414 -4.227 -24.578 1 58.5 103 ALA A C 1
ATOM 812 O O . ALA A 1 103 ? -5.941 -3.699 -23.562 1 58.5 103 ALA A O 1
ATOM 813 N N . VAL A 1 104 ? -6.961 -3.494 -25.578 1 58.81 104 VAL A N 1
ATOM 814 C CA . VAL A 1 104 ? -6.652 -2.074 -25.703 1 58.81 104 VAL A CA 1
ATOM 815 C C . VAL A 1 104 ? -7.418 -1.277 -24.656 1 58.81 104 VAL A C 1
ATOM 817 O O . VAL A 1 104 ? -6.949 -0.235 -24.188 1 58.81 104 VAL A O 1
ATOM 820 N N . SER A 1 105 ? -8.445 -1.86 -24.094 1 73.69 105 SER A N 1
ATOM 821 C CA . SER A 1 105 ? -9.258 -1.104 -23.156 1 73.69 105 SER A CA 1
ATOM 822 C C . SER A 1 105 ? -8.836 -1.378 -21.719 1 73.69 105 SER A C 1
ATOM 824 O O . SER A 1 105 ? -9.328 -0.744 -20.781 1 73.69 105 SER A O 1
ATOM 826 N N . ILE A 1 106 ? -7.887 -2.236 -21.641 1 83 106 ILE A N 1
ATOM 827 C CA . ILE A 1 106 ? -7.434 -2.609 -20.297 1 83 106 ILE A CA 1
ATOM 828 C C . ILE A 1 106 ? -6.125 -1.891 -19.984 1 83 106 ILE A C 1
ATOM 830 O O . ILE A 1 106 ? -5.25 -1.769 -20.844 1 83 106 ILE A O 1
ATOM 834 N N . CYS A 1 107 ? -6.102 -1.291 -18.875 1 85.69 107 CYS A N 1
ATOM 835 C CA . CYS A 1 107 ? -4.891 -0.588 -18.453 1 85.69 107 CYS A CA 1
ATOM 836 C C . CYS A 1 107 ? -4.535 -0.91 -17.016 1 85.69 107 CYS A C 1
ATOM 838 O O . CYS A 1 107 ? -5.332 -1.517 -16.297 1 85.69 107 CYS A O 1
ATOM 840 N N . LEU A 1 108 ? -3.348 -0.656 -16.75 1 90.19 108 LEU A N 1
ATOM 841 C CA . LEU A 1 108 ? -2.92 -0.717 -15.359 1 90.19 108 LEU A CA 1
ATOM 842 C C . LEU A 1 108 ? -3.588 0.38 -14.539 1 90.19 108 LEU A C 1
ATOM 844 O O . LEU A 1 108 ? -3.336 1.566 -14.758 1 90.19 108 LEU A O 1
ATOM 848 N N . LYS A 1 109 ? -4.41 0.004 -13.641 1 89.56 109 LYS A N 1
ATOM 849 C CA . LYS A 1 109 ? -5.227 0.972 -12.914 1 89.56 109 LYS A CA 1
ATOM 850 C C . LYS A 1 109 ? -4.582 1.338 -11.578 1 89.56 109 LYS A C 1
ATOM 852 O O . LYS A 1 109 ? -4.723 2.467 -11.109 1 89.56 109 LYS A O 1
ATOM 857 N N . ASP A 1 110 ? -3.996 0.326 -11.008 1 94.31 110 ASP A N 1
ATOM 858 C CA . ASP A 1 110 ? -3.496 0.562 -9.656 1 94.31 110 ASP A CA 1
ATOM 859 C C . ASP A 1 110 ? -2.406 -0.442 -9.289 1 94.31 110 ASP A C 1
ATOM 861 O O . ASP A 1 110 ? -2.1 -1.346 -10.07 1 94.31 110 ASP A O 1
ATOM 865 N N . ILE A 1 111 ? -1.771 -0.152 -8.211 1 96.31 111 ILE A N 1
ATOM 866 C CA . ILE A 1 111 ? -0.834 -1.076 -7.578 1 96.31 111 ILE A CA 1
ATOM 867 C C . ILE A 1 111 ? -1.243 -1.315 -6.125 1 96.31 111 ILE A C 1
ATOM 869 O O . ILE A 1 111 ? -1.37 -0.369 -5.344 1 96.31 111 ILE A O 1
ATOM 873 N N . HIS A 1 112 ? -1.436 -2.576 -5.816 1 96.62 112 HIS A N 1
ATOM 874 C CA . HIS A 1 112 ? -1.785 -2.945 -4.449 1 96.62 112 HIS A CA 1
ATOM 875 C C . HIS A 1 112 ? -0.538 -3.188 -3.609 1 96.62 112 HIS A C 1
ATOM 877 O O . HIS A 1 112 ? 0.488 -3.637 -4.125 1 96.62 112 HIS A O 1
ATOM 883 N N . PHE A 1 113 ? -0.682 -2.824 -2.412 1 97.38 113 PHE A N 1
ATOM 884 C CA . PHE A 1 113 ? 0.426 -2.996 -1.48 1 97.38 113 PHE A CA 1
ATOM 885 C C . PHE A 1 113 ? -0.029 -3.742 -0.231 1 97.38 113 PHE A C 1
ATOM 887 O O . PHE A 1 113 ? -1.044 -3.389 0.374 1 97.38 113 PHE A O 1
ATOM 894 N N . LYS A 1 114 ? 0.738 -4.762 0.067 1 96.88 114 LYS A N 1
ATOM 895 C CA . LYS A 1 114 ? 0.569 -5.473 1.331 1 96.88 114 LYS A CA 1
ATOM 896 C C . LYS A 1 114 ? 1.8 -5.312 2.219 1 96.88 114 LYS A C 1
ATOM 898 O O . LYS A 1 114 ? 2.898 -5.727 1.845 1 96.88 114 LYS A O 1
ATOM 903 N N . VAL A 1 115 ? 1.61 -4.852 3.424 1 96.88 115 VAL A N 1
ATOM 904 C CA . VAL A 1 115 ? 2.713 -4.531 4.324 1 96.88 115 VAL A CA 1
ATOM 905 C C . VAL A 1 115 ? 3.328 -5.82 4.867 1 96.88 115 VAL A C 1
ATOM 907 O O . VAL A 1 115 ? 2.611 -6.773 5.184 1 96.88 115 VAL A O 1
ATOM 910 N N . ASP A 1 116 ? 4.648 -5.789 4.879 1 95.88 116 ASP A N 1
ATOM 911 C CA . ASP A 1 116 ? 5.383 -6.863 5.547 1 95.88 116 ASP A CA 1
ATOM 912 C C . ASP A 1 116 ? 5.148 -6.832 7.055 1 95.88 116 ASP A C 1
ATOM 914 O O . ASP A 1 116 ? 5.121 -5.762 7.664 1 95.88 116 ASP A O 1
ATOM 918 N N . LYS A 1 117 ? 5.047 -7.984 7.695 1 95 117 LYS A N 1
ATOM 919 C CA . LYS A 1 117 ? 4.848 -8.055 9.141 1 95 117 LYS A CA 1
ATOM 920 C C . LYS A 1 117 ? 5.996 -7.387 9.891 1 95 117 LYS A C 1
ATOM 922 O O . LYS A 1 117 ? 5.781 -6.754 10.922 1 95 117 LYS A O 1
ATOM 927 N N . GLU A 1 118 ? 7.125 -7.523 9.344 1 95 118 GLU A N 1
ATOM 928 C CA . GLU A 1 118 ? 8.305 -6.953 9.992 1 95 118 GLU A CA 1
ATOM 929 C C . GLU A 1 118 ? 8.227 -5.43 10.016 1 95 118 GLU A C 1
ATOM 931 O O . GLU A 1 118 ? 8.617 -4.801 11.008 1 95 118 GLU A O 1
ATOM 936 N N . LEU A 1 119 ? 7.824 -4.84 8.945 1 96.38 119 LEU A N 1
ATOM 937 C CA . LEU A 1 119 ? 7.672 -3.389 8.922 1 96.38 119 LEU A CA 1
ATOM 938 C C . LEU A 1 119 ? 6.652 -2.934 9.961 1 96.38 119 LEU A C 1
ATOM 940 O O . LEU A 1 119 ? 6.863 -1.931 10.648 1 96.38 119 LEU A O 1
ATOM 944 N N . LEU A 1 120 ? 5.586 -3.654 10.008 1 95.12 120 LEU A N 1
ATOM 945 C CA . LEU A 1 120 ? 4.543 -3.348 10.977 1 95.12 120 LEU A CA 1
ATOM 946 C C . LEU A 1 120 ? 5.082 -3.414 12.406 1 95.12 120 LEU A C 1
ATOM 948 O O . LEU A 1 120 ? 4.848 -2.506 13.203 1 95.12 120 LEU A O 1
ATOM 952 N N . TYR A 1 121 ? 5.852 -4.434 12.633 1 95.19 121 TYR A N 1
ATOM 953 C CA . TYR A 1 121 ? 6.422 -4.641 13.961 1 95.19 121 TYR A CA 1
ATOM 954 C C . TYR A 1 121 ? 7.418 -3.537 14.305 1 95.19 121 TYR A C 1
ATOM 956 O O . TYR A 1 121 ? 7.383 -2.977 15.398 1 95.19 121 TYR A O 1
ATOM 964 N N . ARG A 1 122 ? 8.219 -3.268 13.453 1 94.94 122 ARG A N 1
ATOM 965 C CA . ARG A 1 122 ? 9.242 -2.254 13.68 1 94.94 122 ARG A CA 1
ATOM 966 C C . ARG A 1 122 ? 8.617 -0.878 13.883 1 94.94 122 ARG A C 1
ATOM 968 O O . ARG A 1 122 ? 9.078 -0.096 14.711 1 94.94 122 ARG A O 1
ATOM 975 N N . THR A 1 123 ? 7.672 -0.588 13.125 1 96.06 123 THR A N 1
ATOM 976 C CA . THR A 1 123 ? 6.969 0.68 13.289 1 96.06 123 THR A CA 1
ATOM 977 C C . THR A 1 123 ? 6.293 0.753 14.656 1 96.06 123 THR A C 1
ATOM 979 O O . THR A 1 123 ? 6.363 1.779 15.336 1 96.06 123 THR A O 1
ATOM 982 N N . ALA A 1 124 ? 5.676 -0.348 15 1 93.69 124 ALA A N 1
ATOM 983 C CA . ALA A 1 124 ? 4.988 -0.419 16.297 1 93.69 124 ALA A CA 1
ATOM 984 C C . ALA A 1 124 ? 5.961 -0.199 17.438 1 93.69 124 ALA A C 1
ATOM 986 O O . ALA A 1 124 ? 5.609 0.421 18.453 1 93.69 124 ALA A O 1
ATOM 987 N N . ARG A 1 125 ? 7.129 -0.684 17.266 1 92.69 125 ARG A N 1
ATOM 988 C CA . ARG A 1 125 ? 8.148 -0.564 18.297 1 92.69 125 ARG A CA 1
ATOM 989 C C . ARG A 1 125 ? 8.539 0.894 18.516 1 92.69 125 ARG A C 1
ATOM 991 O O . ARG A 1 125 ? 8.898 1.285 19.625 1 92.69 125 ARG A O 1
ATOM 998 N N . HIS A 1 126 ? 8.422 1.665 17.531 1 93.25 126 HIS A N 1
ATOM 999 C CA . HIS A 1 126 ? 8.797 3.072 17.609 1 93.25 126 HIS A CA 1
ATOM 1000 C C . HIS A 1 126 ? 7.59 3.945 17.938 1 93.25 126 HIS A C 1
ATOM 1002 O O . HIS A 1 126 ? 7.723 5.16 18.109 1 93.25 126 HIS A O 1
ATOM 1008 N N . CYS A 1 127 ? 6.441 3.27 18.016 1 90.44 127 CYS A N 1
ATOM 1009 C CA . CYS A 1 127 ? 5.207 4.031 18.156 1 90.44 127 CYS A CA 1
ATOM 1010 C C . CYS A 1 127 ? 4.758 4.094 19.609 1 90.44 127 CYS A C 1
ATOM 1012 O O . CYS A 1 127 ? 4.234 3.115 20.141 1 90.44 127 CYS A O 1
ATOM 1014 N N . HIS A 1 128 ? 5.012 5.148 20.266 1 89.56 128 HIS A N 1
ATOM 1015 C CA . HIS A 1 128 ? 4.477 5.457 21.594 1 89.56 128 HIS A CA 1
ATOM 1016 C C . HIS A 1 128 ? 3.346 6.473 21.5 1 89.56 128 HIS A C 1
ATOM 1018 O O . HIS A 1 128 ? 3.572 7.633 21.141 1 89.56 128 HIS A O 1
ATOM 1024 N N . LEU A 1 129 ? 2.168 6.023 21.938 1 87.81 129 LEU A N 1
ATOM 1025 C CA . LEU A 1 129 ? 0.978 6.812 21.656 1 87.81 129 LEU A CA 1
ATOM 1026 C C . LEU A 1 129 ? 0.55 7.625 22.875 1 87.81 129 LEU A C 1
ATOM 1028 O O . LEU A 1 129 ? 0.627 7.137 24 1 87.81 129 LEU A O 1
ATOM 1032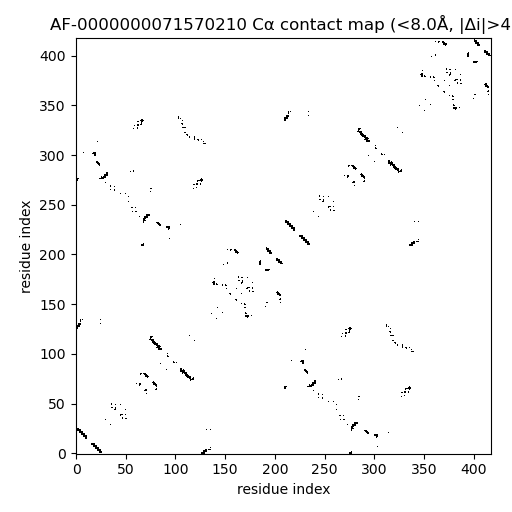 N N . LYS A 1 130 ? 0.258 8.812 22.609 1 85.56 130 LYS A N 1
ATOM 1033 C CA . LYS A 1 130 ? -0.37 9.688 23.594 1 85.56 130 LYS A CA 1
ATOM 1034 C C . LYS A 1 130 ? -1.665 10.289 23.047 1 85.56 130 LYS A C 1
ATOM 1036 O O . LYS A 1 130 ? -1.733 10.672 21.875 1 85.56 130 LYS A O 1
ATOM 1041 N N . ARG A 1 131 ? -2.674 10.273 23.906 1 81.62 131 ARG A N 1
ATOM 1042 C CA . ARG A 1 131 ? -3.949 10.836 23.484 1 81.62 131 ARG A CA 1
ATOM 1043 C C . ARG A 1 131 ? -3.838 12.344 23.281 1 81.62 131 ARG A C 1
ATOM 1045 O O . ARG A 1 131 ? -3.295 13.047 24.141 1 81.62 131 ARG A O 1
ATOM 1052 N N . SER A 1 132 ? -4.184 12.695 22.109 1 78.19 132 SER A N 1
ATOM 1053 C CA . SER A 1 132 ? -4.102 14.125 21.828 1 78.19 132 SER A CA 1
ATOM 1054 C C . SER A 1 132 ? -5.25 14.883 22.484 1 78.19 132 SER A C 1
ATOM 1056 O O . SER A 1 132 ? -6.375 14.391 22.547 1 78.19 132 SER A O 1
ATOM 1058 N N . THR A 1 133 ? -4.934 15.898 23.156 1 66.62 133 THR A N 1
ATOM 1059 C CA . THR A 1 133 ? -5.945 16.766 23.75 1 66.62 133 THR A CA 1
ATOM 1060 C C . THR A 1 133 ? -6.676 17.562 22.688 1 66.62 133 THR A C 1
ATOM 1062 O O . THR A 1 133 ? -7.77 18.078 22.922 1 66.62 133 THR A O 1
ATOM 1065 N N . ASP A 1 134 ? -6.086 17.703 21.594 1 58.72 134 ASP A N 1
ATOM 1066 C CA . ASP A 1 134 ? -6.637 18.547 20.531 1 58.72 134 ASP A CA 1
ATOM 1067 C C . ASP A 1 134 ? -7.605 17.75 19.641 1 58.72 134 ASP A C 1
ATOM 1069 O O . ASP A 1 134 ? -7.285 16.656 19.188 1 58.72 134 ASP A O 1
ATOM 1073 N N . LYS A 1 135 ? -8.93 17.781 20 1 53.59 135 LYS A N 1
ATOM 1074 C CA . LYS A 1 135 ? -9.914 17.141 19.141 1 53.59 135 LYS A CA 1
ATOM 1075 C C . LYS A 1 135 ? -9.578 17.344 17.672 1 53.59 135 LYS A C 1
ATOM 1077 O O . LYS A 1 135 ? -8.945 18.344 17.312 1 53.59 135 LYS A O 1
ATOM 1082 N N . PHE A 1 136 ? -9.523 16.266 17 1 53.56 136 PHE A N 1
ATOM 1083 C CA . PHE A 1 136 ? -9.43 16.5 15.555 1 53.56 136 PHE A CA 1
ATOM 1084 C C . PHE A 1 136 ? -10.258 17.719 15.156 1 53.56 136 PHE A C 1
ATOM 1086 O O . PHE A 1 136 ? -11.469 17.766 15.414 1 53.56 136 PHE A O 1
ATOM 1093 N N . GLN A 1 137 ? -9.906 18.812 15.57 1 49.69 137 GLN A N 1
ATOM 1094 C CA . GLN A 1 137 ? -10.703 19.953 15.141 1 49.69 137 GLN A CA 1
ATOM 1095 C C . GLN A 1 137 ? -10.656 20.125 13.625 1 49.69 137 GLN A C 1
ATOM 1097 O O . GLN A 1 137 ? -9.594 20.031 13.016 1 49.69 137 GLN A O 1
ATOM 1102 N N . ARG A 1 138 ? -11.758 19.672 13.125 1 48.88 138 ARG A N 1
ATOM 1103 C CA . ARG A 1 138 ? -11.844 20.094 11.734 1 48.88 138 ARG A CA 1
ATOM 1104 C C . ARG A 1 138 ? -11.188 21.453 11.539 1 48.88 138 ARG A C 1
ATOM 1106 O O . ARG A 1 138 ? -11.258 22.328 12.414 1 48.88 138 ARG A O 1
ATOM 1113 N N . SER A 1 139 ? -10.148 21.375 10.758 1 51.28 139 SER A N 1
ATOM 1114 C CA . SER A 1 139 ? -9.484 22.641 10.492 1 51.28 139 SER A CA 1
ATOM 1115 C C . SER A 1 139 ? -10.438 23.812 10.703 1 51.28 139 SER A C 1
ATOM 1117 O O . SER A 1 139 ? -10.031 24.875 11.195 1 51.28 139 SER A O 1
ATOM 1119 N N . SER A 1 140 ? -11.719 23.531 10.406 1 54.94 140 SER A N 1
ATOM 1120 C CA . SER A 1 140 ? -12.68 24.625 10.469 1 54.94 140 SER A CA 1
ATOM 1121 C C . SER A 1 140 ? -13.039 24.969 11.914 1 54.94 140 SER A C 1
ATOM 1123 O O . SER A 1 140 ? -13.586 26.031 12.188 1 54.94 140 SER A O 1
ATOM 1125 N N . GLN A 1 141 ? -12.773 24.047 12.836 1 58.62 141 GLN A N 1
ATOM 1126 C CA . GLN A 1 141 ? -13.352 24.25 14.164 1 58.62 141 GLN A CA 1
ATOM 1127 C C . GLN A 1 141 ? -12.305 24.75 15.148 1 58.62 141 GLN A C 1
ATOM 1129 O O . GLN A 1 141 ? -12.594 24.969 16.328 1 58.62 141 GLN A O 1
ATOM 1134 N N . VAL A 1 142 ? -11.094 24.812 14.734 1 62.31 142 VAL A N 1
ATOM 1135 C CA . VAL A 1 142 ? -10.062 25.266 15.656 1 62.31 142 VAL A CA 1
ATOM 1136 C C . VAL A 1 142 ? -10.383 26.688 16.125 1 62.31 142 VAL A C 1
ATOM 1138 O O . VAL A 1 142 ? -10.281 27 17.312 1 62.31 142 VAL A O 1
ATOM 1141 N N . PHE A 1 143 ? -10.641 27.484 15.164 1 77.31 143 PHE A N 1
ATOM 1142 C CA . PHE A 1 143 ? -11.023 28.859 15.445 1 77.31 143 PHE A CA 1
ATOM 1143 C C . PHE A 1 143 ? -12.453 29.125 14.984 1 77.31 143 PHE A C 1
ATOM 1145 O O . PHE A 1 143 ? -12.922 28.531 14.008 1 77.31 143 PHE A O 1
ATOM 1152 N N . SER A 1 144 ? -13.133 29.812 15.82 1 81.31 144 SER A N 1
ATOM 1153 C CA . SER A 1 144 ? -14.43 30.297 15.359 1 81.31 144 SER A CA 1
ATOM 1154 C C . SER A 1 144 ? -14.273 31.234 14.164 1 81.31 144 SER A C 1
ATOM 1156 O O . SER A 1 144 ? -13.195 31.781 13.938 1 81.31 144 SER A O 1
ATOM 1158 N N . PRO A 1 145 ? -15.281 31.266 13.359 1 88.19 145 PRO A N 1
ATOM 1159 C CA . PRO A 1 145 ? -15.203 32.188 12.211 1 88.19 145 PRO A CA 1
ATOM 1160 C C . PRO A 1 145 ? -14.758 33.594 12.609 1 88.19 145 PRO A C 1
ATOM 1162 O O . PRO A 1 145 ? -13.945 34.188 11.914 1 88.19 145 PRO A O 1
ATOM 1165 N N . GLN A 1 146 ? -15.273 34.031 13.734 1 88.94 146 GLN A N 1
ATOM 1166 C CA . GLN A 1 146 ? -14.914 35.375 14.172 1 88.94 146 GLN A CA 1
ATOM 1167 C C . GLN A 1 146 ? -13.445 35.438 14.578 1 88.94 146 GLN A C 1
ATOM 1169 O O . GLN A 1 146 ? -12.773 36.438 14.32 1 88.94 146 GLN A O 1
ATOM 1174 N N . GLU A 1 147 ? -13.008 34.375 15.125 1 88.69 147 GLU A N 1
ATOM 1175 C CA . GLU A 1 147 ? -11.594 34.312 15.492 1 88.69 147 GLU A CA 1
ATOM 1176 C C . GLU A 1 147 ? -10.703 34.312 14.25 1 88.69 147 GLU A C 1
ATOM 1178 O O . GLU A 1 147 ? -9.648 34.938 14.227 1 88.69 147 GLU A O 1
ATOM 1183 N N . ARG A 1 148 ? -11.164 33.594 13.328 1 92.06 148 ARG A N 1
ATOM 1184 C CA . ARG A 1 148 ? -10.398 33.5 12.086 1 92.06 148 ARG A CA 1
ATOM 1185 C C . ARG A 1 148 ? -10.336 34.875 11.391 1 92.06 148 ARG A C 1
ATOM 1187 O O . ARG A 1 148 ? -9.297 35.25 10.852 1 92.06 148 ARG A O 1
ATOM 1194 N N . LEU A 1 149 ? -11.43 35.562 11.5 1 93.19 149 LEU A N 1
ATOM 1195 C CA . LEU A 1 149 ? -11.469 36.906 10.922 1 93.19 149 LEU A CA 1
ATOM 1196 C C . LEU A 1 149 ? -10.484 37.812 11.633 1 93.19 149 LEU A C 1
ATOM 1198 O O . LEU A 1 149 ? -9.766 38.594 10.984 1 93.19 149 LEU A O 1
ATOM 1202 N N . GLU A 1 150 ? -10.453 37.688 12.867 1 92.69 150 GLU A N 1
ATOM 1203 C CA . GLU A 1 150 ? -9.555 38.531 13.648 1 92.69 150 GLU A CA 1
ATOM 1204 C C . GLU A 1 150 ? -8.094 38.219 13.328 1 92.69 150 GLU A C 1
ATOM 1206 O O . GLU A 1 150 ? -7.273 39.156 13.234 1 92.69 150 GLU A O 1
ATOM 1211 N N . ARG A 1 151 ? -7.848 37 13.172 1 92.75 151 ARG A N 1
ATOM 1212 C CA . ARG A 1 151 ? -6.488 36.594 12.836 1 92.75 151 ARG A CA 1
ATOM 1213 C C . ARG A 1 151 ? -6.086 37.094 11.453 1 92.75 151 ARG A C 1
ATOM 1215 O O . ARG A 1 151 ? -4.949 37.531 11.242 1 92.75 151 ARG A O 1
ATOM 1222 N N . ALA A 1 152 ? -6.984 37.062 10.609 1 94.5 152 ALA A N 1
ATOM 1223 C CA . ALA A 1 152 ? -6.738 37.562 9.258 1 94.5 152 ALA A CA 1
ATOM 1224 C C . ALA A 1 152 ? -6.469 39.062 9.25 1 94.5 152 ALA A C 1
ATOM 1226 O O . ALA A 1 152 ? -5.535 39.531 8.594 1 94.5 152 ALA A O 1
ATOM 1227 N N . LYS A 1 153 ? -7.254 39.75 10.016 1 93.19 153 LYS A N 1
ATOM 1228 C CA . LYS A 1 153 ? -7.086 41.188 10.094 1 93.19 153 LYS A CA 1
ATOM 1229 C C . LYS A 1 153 ? -5.738 41.562 10.711 1 93.19 153 LYS A C 1
ATOM 1231 O O . LYS A 1 153 ? -5.062 42.469 10.234 1 93.19 153 LYS A O 1
ATOM 1236 N N . LYS A 1 154 ? -5.371 40.844 11.711 1 93.06 154 LYS A N 1
ATOM 1237 C CA . LYS A 1 154 ? -4.082 41.094 12.352 1 93.06 154 LYS A CA 1
ATOM 1238 C C . LYS A 1 154 ? -2.93 40.844 11.383 1 93.06 154 LYS A C 1
ATOM 1240 O O . LYS A 1 154 ? -1.955 41.594 11.375 1 93.06 154 LYS A O 1
ATOM 1245 N N . TYR A 1 155 ? -3.027 39.875 10.656 1 94.44 155 TYR A N 1
ATOM 1246 C CA . TYR A 1 155 ? -2.02 39.531 9.656 1 94.44 155 TYR A CA 1
ATOM 1247 C C . TYR A 1 155 ? -1.91 40.625 8.609 1 94.44 155 TYR A C 1
ATOM 1249 O O . TYR A 1 155 ? -0.807 41.031 8.219 1 94.44 155 TYR A O 1
ATOM 1257 N N . LEU A 1 156 ? -3.037 41.156 8.227 1 93.62 156 LEU A N 1
ATOM 1258 C CA . LEU A 1 156 ? -3.08 42.156 7.172 1 93.62 156 LEU A CA 1
ATOM 1259 C C . LEU A 1 156 ? -2.615 43.531 7.695 1 93.62 156 LEU A C 1
ATOM 1261 O O . LEU A 1 156 ? -2.201 44.375 6.918 1 93.62 156 LEU A O 1
ATOM 1265 N N . GLU A 1 157 ? -2.695 43.656 8.961 1 90.88 157 GLU A N 1
ATOM 1266 C CA . GLU A 1 157 ? -2.148 44.875 9.555 1 90.88 157 GLU A CA 1
ATOM 1267 C C . GLU A 1 157 ? -0.625 44.906 9.477 1 90.88 157 GLU A C 1
ATOM 1269 O O . GLU A 1 157 ? -0.018 45.969 9.305 1 90.88 157 GLU A O 1
ATOM 1274 N N . LYS A 1 158 ? -0.091 43.688 9.523 1 91.25 158 LYS A N 1
ATOM 1275 C CA . LYS A 1 158 ? 1.364 43.562 9.492 1 91.25 158 LYS A CA 1
ATOM 1276 C C . LYS A 1 158 ? 1.867 43.344 8.07 1 91.25 158 LYS A C 1
ATOM 1278 O O . LYS A 1 158 ? 3.014 43.656 7.754 1 91.25 158 LYS A O 1
ATOM 1283 N N . ASN A 1 159 ? 0.934 42.781 7.34 1 91.94 159 ASN A N 1
ATOM 1284 C CA . ASN A 1 159 ? 1.27 42.469 5.953 1 91.94 159 ASN A CA 1
ATOM 1285 C C . ASN A 1 159 ? 0.355 43.219 4.98 1 91.94 159 ASN A C 1
ATOM 1287 O O . ASN A 1 159 ? -0.817 43.438 5.277 1 91.94 159 ASN A O 1
ATOM 1291 N N . SER A 1 160 ? 0.81 43.625 3.857 1 90.38 160 SER A N 1
ATOM 1292 C CA . SER A 1 160 ? 0.062 44.406 2.885 1 90.38 160 SER A CA 1
ATOM 1293 C C . SER A 1 160 ? -1.001 43.562 2.188 1 90.38 160 SER A C 1
ATOM 1295 O O . SER A 1 160 ? -2.002 44.094 1.702 1 90.38 160 SER A O 1
ATOM 1297 N N . PHE A 1 161 ? -0.718 42.25 2.064 1 93.56 161 PHE A N 1
ATOM 1298 C CA . PHE A 1 161 ? -1.696 41.375 1.402 1 93.56 161 PHE A CA 1
ATOM 1299 C C . PHE A 1 161 ? -1.649 39.969 1.965 1 93.56 161 PHE A C 1
ATOM 1301 O O . PHE A 1 161 ? -0.716 39.625 2.688 1 93.56 161 PHE A O 1
ATOM 1308 N N . MET A 1 162 ? -2.711 39.219 1.725 1 94.19 162 MET A N 1
ATOM 1309 C CA . MET A 1 162 ? -2.859 37.844 2.17 1 94.19 162 MET A CA 1
ATOM 1310 C C . MET A 1 162 ? -3.338 36.938 1.027 1 94.19 162 MET A C 1
ATOM 1312 O O . MET A 1 162 ? -4.242 37.312 0.281 1 94.19 162 MET A O 1
ATOM 1316 N N . THR A 1 163 ? -2.689 35.875 0.881 1 93.5 163 THR A N 1
ATOM 1317 C CA . THR A 1 163 ? -3.15 34.906 -0.109 1 93.5 163 THR A CA 1
ATOM 1318 C C . THR A 1 163 ? -4.02 33.844 0.546 1 93.5 163 THR A C 1
ATOM 1320 O O . THR A 1 163 ? -4.105 33.75 1.774 1 93.5 163 THR A O 1
ATOM 1323 N N . GLN A 1 164 ? -4.664 33.062 -0.306 1 92.81 164 GLN A N 1
ATOM 1324 C CA . GLN A 1 164 ? -5.453 31.953 0.212 1 92.81 164 GLN A CA 1
ATOM 1325 C C . GLN A 1 164 ? -4.582 30.984 1.001 1 92.81 164 GLN A C 1
ATOM 1327 O O . GLN A 1 164 ? -5.012 30.453 2.023 1 92.81 164 GLN A O 1
ATOM 1332 N N . ALA A 1 165 ? -3.393 30.828 0.543 1 89.75 165 ALA A N 1
ATOM 1333 C CA . ALA A 1 165 ? -2.449 29.938 1.216 1 89.75 165 ALA A CA 1
ATOM 1334 C C . ALA A 1 165 ? -2.113 30.453 2.613 1 89.75 165 ALA A C 1
ATOM 1336 O O . ALA A 1 165 ? -2.035 29.672 3.566 1 89.75 165 ALA A O 1
ATOM 1337 N N . ASP A 1 166 ? -1.877 31.75 2.678 1 91.5 166 ASP A N 1
ATOM 1338 C CA . ASP A 1 166 ? -1.618 32.375 3.975 1 91.5 166 ASP A CA 1
ATOM 1339 C C . ASP A 1 166 ? -2.789 32.156 4.93 1 91.5 166 ASP A C 1
ATOM 1341 O O . ASP A 1 166 ? -2.59 31.828 6.102 1 91.5 166 ASP A O 1
ATOM 1345 N N . TYR A 1 167 ? -3.982 32.344 4.387 1 93.25 167 TYR A N 1
ATOM 1346 C CA . TYR A 1 167 ? -5.184 32.188 5.199 1 93.25 167 TYR A CA 1
ATOM 1347 C C . TYR A 1 167 ? -5.297 30.766 5.719 1 93.25 167 TYR A C 1
ATOM 1349 O O . TYR A 1 167 ? -5.652 30.547 6.879 1 93.25 167 TYR A O 1
ATOM 1357 N N . CYS A 1 168 ? -5.004 29.844 4.949 1 87.75 168 CYS A N 1
ATOM 1358 C CA . CYS A 1 168 ? -5.008 28.453 5.363 1 87.75 168 CYS A CA 1
ATOM 1359 C C . CYS A 1 168 ? -4.051 28.219 6.527 1 87.75 168 CYS A C 1
ATOM 1361 O O . CYS A 1 168 ? -4.391 27.547 7.496 1 87.75 168 CYS A O 1
ATOM 1363 N N . GLN A 1 169 ? -2.92 28.781 6.402 1 85.31 169 GLN A N 1
ATOM 1364 C CA . GLN A 1 169 ? -1.899 28.641 7.434 1 85.31 169 GLN A CA 1
ATOM 1365 C C . GLN A 1 169 ? -2.344 29.297 8.742 1 85.31 169 GLN A C 1
ATOM 1367 O O . GLN A 1 169 ? -2.115 28.734 9.82 1 85.31 169 GLN A O 1
ATOM 1372 N N . LEU A 1 170 ? -3.012 30.391 8.594 1 85.88 170 LEU A N 1
ATOM 1373 C CA . LEU A 1 170 ? -3.43 31.172 9.758 1 85.88 170 LEU A CA 1
ATOM 1374 C C . LEU A 1 170 ? -4.582 30.484 10.484 1 85.88 170 LEU A C 1
ATOM 1376 O O . LEU A 1 170 ? -4.668 30.531 11.711 1 85.88 170 LEU A O 1
ATOM 1380 N N . THR A 1 171 ? -5.48 29.891 9.727 1 86.12 171 THR A N 1
ATOM 1381 C CA . THR A 1 171 ? -6.734 29.422 10.305 1 86.12 171 THR A CA 1
ATOM 1382 C C . THR A 1 171 ? -6.723 27.906 10.445 1 86.12 171 THR A C 1
ATOM 1384 O O . THR A 1 171 ? -7.488 27.344 11.234 1 86.12 171 THR A O 1
ATOM 1387 N N . GLY A 1 172 ? -5.914 27.25 9.578 1 77.88 172 GLY A N 1
ATOM 1388 C CA . GLY A 1 172 ? -5.891 25.797 9.562 1 77.88 172 GLY A CA 1
ATOM 1389 C C . GLY A 1 172 ? -6.949 25.203 8.656 1 77.88 172 GLY A C 1
ATOM 1390 O O . GLY A 1 172 ? -7.098 23.969 8.594 1 77.88 172 GLY A O 1
ATOM 1391 N N . LEU A 1 173 ? -7.738 26.125 8.023 1 80.81 173 LEU A N 1
ATOM 1392 C CA . LEU A 1 173 ? -8.781 25.656 7.125 1 80.81 173 LEU A CA 1
ATOM 1393 C C . LEU A 1 173 ? -8.18 25.016 5.875 1 80.81 173 LEU A C 1
ATOM 1395 O O . LEU A 1 173 ? -7.074 25.375 5.465 1 80.81 173 LEU A O 1
ATOM 1399 N N . LEU A 1 174 ? -8.922 24.094 5.398 1 78.06 174 LEU A N 1
ATOM 1400 C CA . LEU A 1 174 ? -8.555 23.531 4.105 1 78.06 174 LEU A CA 1
ATOM 1401 C C . LEU A 1 174 ? -8.812 24.531 2.984 1 78.06 174 LEU A C 1
ATOM 1403 O O . LEU A 1 174 ? -9.578 25.484 3.16 1 78.06 174 LEU A O 1
ATOM 1407 N N . LYS A 1 175 ? -8.172 24.312 1.882 1 84.38 175 LYS A N 1
ATOM 1408 C CA . LYS A 1 175 ? -8.195 25.234 0.755 1 84.38 175 LYS A CA 1
ATOM 1409 C C . LYS A 1 175 ? -9.633 25.578 0.357 1 84.38 175 LYS A C 1
ATOM 1411 O O . LYS A 1 175 ? -9.969 26.75 0.174 1 84.38 175 LYS A O 1
ATOM 1416 N N . SER A 1 176 ? -10.453 24.594 0.288 1 87.12 176 SER A N 1
ATOM 1417 C CA . SER A 1 176 ? -11.82 24.828 -0.171 1 87.12 176 SER A CA 1
ATOM 1418 C C . SER A 1 176 ? -12.617 25.625 0.854 1 87.12 176 SER A C 1
ATOM 1420 O O . SER A 1 176 ? -13.359 26.531 0.493 1 87.12 176 SER A O 1
ATOM 1422 N N . ALA A 1 177 ? -12.484 25.297 2.104 1 85.88 177 ALA A N 1
ATOM 1423 C CA . ALA A 1 177 ? -13.188 26.016 3.166 1 85.88 177 ALA A CA 1
ATOM 1424 C C . ALA A 1 177 ? -12.672 27.438 3.297 1 85.88 177 ALA A C 1
ATOM 1426 O O . ALA A 1 177 ? -13.445 28.375 3.535 1 85.88 177 ALA A O 1
ATOM 1427 N N . ALA A 1 178 ? -11.375 27.516 3.096 1 90.25 178 ALA A N 1
ATOM 1428 C CA . ALA A 1 178 ? -10.766 28.844 3.145 1 90.25 178 ALA A CA 1
ATOM 1429 C C . ALA A 1 178 ? -11.297 29.734 2.027 1 90.25 178 ALA A C 1
ATOM 1431 O O . ALA A 1 178 ? -11.641 30.891 2.262 1 90.25 178 ALA A O 1
ATOM 1432 N N . SER A 1 179 ? -11.328 29.156 0.885 1 89.94 179 SER A N 1
ATOM 1433 C CA . SER A 1 179 ? -11.828 29.906 -0.259 1 89.94 179 SER A CA 1
ATOM 1434 C C . SER A 1 179 ? -13.273 30.359 -0.035 1 89.94 179 SER A C 1
ATOM 1436 O O . SER A 1 179 ? -13.625 31.5 -0.316 1 89.94 179 SER A O 1
ATOM 1438 N N . ARG A 1 180 ? -14.055 29.516 0.462 1 91.31 180 ARG A N 1
ATOM 1439 C CA . ARG A 1 180 ? -15.461 29.828 0.711 1 91.31 180 ARG A CA 1
ATOM 1440 C C . ARG A 1 180 ? -15.609 30.922 1.765 1 91.31 180 ARG A C 1
ATOM 1442 O O . ARG A 1 180 ? -16.391 31.859 1.589 1 91.31 180 ARG A O 1
ATOM 1449 N N . GLU A 1 181 ? -14.836 30.75 2.812 1 92.56 181 GLU A N 1
ATOM 1450 C CA . GLU A 1 181 ? -14.93 31.719 3.895 1 92.56 181 GLU A CA 1
ATOM 1451 C C . GLU A 1 181 ? -14.414 33.094 3.455 1 92.56 181 GLU A C 1
ATOM 1453 O O . GLU A 1 181 ? -14.992 34.125 3.807 1 92.56 181 GLU A O 1
ATOM 1458 N N . LEU A 1 182 ? -13.438 33.094 2.689 1 93.62 182 LEU A N 1
ATOM 1459 C CA . LEU A 1 182 ? -12.898 34.344 2.176 1 93.62 182 LEU A CA 1
ATOM 1460 C C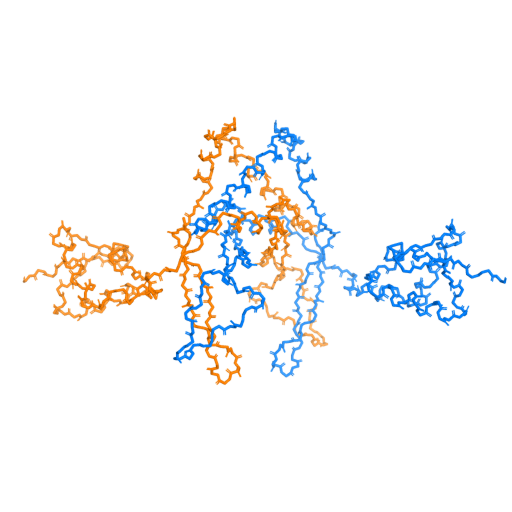 . LEU A 1 182 ? -13.914 35.062 1.271 1 93.62 182 LEU A C 1
ATOM 1462 O O . LEU A 1 182 ? -14.039 36.281 1.304 1 93.62 182 LEU A O 1
ATOM 1466 N N . ARG A 1 183 ? -14.594 34.281 0.517 1 92 183 ARG A N 1
ATOM 1467 C CA . ARG A 1 183 ? -15.656 34.844 -0.322 1 92 183 ARG A CA 1
ATOM 1468 C C . ARG A 1 183 ? -16.75 35.469 0.528 1 92 183 ARG A C 1
ATOM 1470 O O . ARG A 1 183 ? -17.297 36.531 0.173 1 92 183 ARG A O 1
ATOM 1477 N N . GLU A 1 184 ? -17.047 34.812 1.588 1 93.56 184 GLU A N 1
ATOM 1478 C CA . GLU A 1 184 ? -18.062 35.312 2.5 1 93.56 184 GLU A CA 1
ATOM 1479 C C . GLU A 1 184 ? -17.609 36.625 3.154 1 93.56 184 GLU A C 1
ATOM 1481 O O . GLU A 1 184 ? -18.406 37.562 3.332 1 93.56 184 GLU A O 1
ATOM 1486 N N . TRP A 1 185 ? -16.344 36.719 3.531 1 94.12 185 TRP A N 1
ATOM 1487 C CA . TRP A 1 185 ? -15.805 37.938 4.141 1 94.12 185 TRP A CA 1
ATOM 1488 C C . TRP A 1 185 ? -15.867 39.094 3.164 1 94.12 185 TRP A C 1
ATOM 1490 O O . TRP A 1 185 ? -16.25 40.219 3.539 1 94.12 185 TRP A O 1
ATOM 1500 N N . ILE A 1 186 ? -15.578 38.75 1.939 1 90.81 186 ILE A N 1
ATOM 1501 C CA . ILE A 1 186 ? -15.586 39.781 0.906 1 90.81 186 ILE A CA 1
ATOM 1502 C C . ILE A 1 186 ? -17.016 40.281 0.684 1 90.81 186 ILE A C 1
ATOM 1504 O O . ILE A 1 186 ? -17.234 41.469 0.443 1 90.81 186 ILE A O 1
ATOM 1508 N N . ALA A 1 187 ? -17.875 39.469 0.772 1 91.75 187 ALA A N 1
ATOM 1509 C CA . ALA A 1 187 ? -19.281 39.812 0.525 1 91.75 187 ALA A CA 1
ATOM 1510 C C . ALA A 1 187 ? -19.844 40.656 1.654 1 91.75 187 ALA A C 1
ATOM 1512 O O . ALA A 1 187 ? -20.812 41.406 1.456 1 91.75 187 ALA A O 1
ATOM 1513 N N . ASN A 1 188 ? -19.203 40.562 2.828 1 89.69 188 ASN A N 1
ATOM 1514 C CA . ASN A 1 188 ? -19.625 41.344 3.986 1 89.69 188 ASN A CA 1
ATOM 1515 C C . ASN A 1 188 ? -18.719 42.531 4.227 1 89.69 188 ASN A C 1
ATOM 1517 O O . ASN A 1 188 ? -17.609 42.375 4.77 1 89.69 188 ASN A O 1
ATOM 1521 N N . PRO A 1 189 ? -19.203 43.75 3.963 1 87.38 189 PRO A N 1
ATOM 1522 C CA . PRO A 1 189 ? -18.359 44.938 4.117 1 87.38 189 PRO A CA 1
ATOM 1523 C C . PRO A 1 189 ? -17.906 45.156 5.559 1 87.38 189 PRO A C 1
ATOM 1525 O O . PRO A 1 189 ? -16.859 45.75 5.793 1 87.38 189 PRO A O 1
ATOM 1528 N N . GLU A 1 190 ? -18.641 44.562 6.426 1 88.94 190 GLU A N 1
ATOM 1529 C CA . GLU A 1 190 ? -18.344 44.781 7.84 1 88.94 190 GLU A CA 1
ATOM 1530 C C . GLU A 1 190 ? -17.141 43.938 8.266 1 88.94 190 GLU A C 1
ATOM 1532 O O . GLU A 1 190 ? -16.531 44.188 9.305 1 88.94 190 GLU A O 1
ATOM 1537 N N . SER A 1 191 ? -16.75 43 7.48 1 92.62 191 SER A N 1
ATOM 1538 C CA . SER A 1 191 ? -15.633 42.125 7.832 1 92.62 191 SER A CA 1
ATOM 1539 C C . SER A 1 191 ? -14.305 42.844 7.738 1 92.62 191 SER A C 1
ATOM 1541 O O . SER A 1 191 ? -13.328 42.469 8.391 1 92.62 191 SER A O 1
ATOM 1543 N N . GLY A 1 192 ? -14.234 43.875 6.852 1 91.88 192 GLY A N 1
ATOM 1544 C CA . GLY A 1 192 ? -13.023 44.656 6.676 1 91.88 192 GLY A CA 1
ATOM 1545 C C . GLY A 1 192 ? -12.055 44.062 5.691 1 91.88 192 GLY A C 1
ATOM 1546 O O . GLY A 1 192 ? -10.93 44.531 5.531 1 91.88 192 GLY A O 1
ATOM 1547 N N . ILE A 1 193 ? -12.461 42.969 5.09 1 94.19 193 ILE A N 1
ATOM 1548 C CA . ILE A 1 193 ? -11.586 42.281 4.152 1 94.19 193 ILE A CA 1
ATOM 1549 C C . ILE A 1 193 ? -12.023 42.594 2.721 1 94.19 193 ILE A C 1
ATOM 1551 O O . ILE A 1 193 ? -13.219 42.562 2.41 1 94.19 193 ILE A O 1
ATOM 1555 N N . ASP A 1 194 ? -11.148 43.031 1.911 1 93.12 194 ASP A N 1
ATOM 1556 C CA . ASP A 1 194 ? -11.344 43.281 0.486 1 93.12 194 ASP A CA 1
ATOM 1557 C C . ASP A 1 194 ? -10.367 42.469 -0.354 1 93.12 194 ASP A C 1
ATOM 1559 O O . ASP A 1 194 ? -9.578 41.688 0.186 1 93.12 194 ASP A O 1
ATOM 1563 N N . TYR A 1 195 ? -10.539 42.469 -1.646 1 92.31 195 TYR A N 1
ATOM 1564 C CA . TYR A 1 195 ? -9.648 41.656 -2.473 1 92.31 195 TYR A CA 1
ATOM 1565 C C . TYR A 1 195 ? -9.211 42.438 -3.713 1 92.31 195 TYR A C 1
ATOM 1567 O O . TYR A 1 195 ? -9.844 43.438 -4.086 1 92.31 195 TYR A O 1
ATOM 1575 N N . LYS A 1 196 ? -8.062 42.156 -4.195 1 90.19 196 LYS A N 1
ATOM 1576 C CA . LYS A 1 196 ? -7.539 42.625 -5.477 1 90.19 196 LYS A CA 1
ATOM 1577 C C . LYS A 1 196 ? -7.109 41.438 -6.348 1 90.19 196 LYS A C 1
ATOM 1579 O O . LYS A 1 196 ? -6.676 40.406 -5.836 1 90.19 196 LYS A O 1
ATOM 1584 N N . GLY A 1 197 ? -7.316 41.688 -7.688 1 85.94 197 GLY A N 1
ATOM 1585 C CA . GLY A 1 197 ? -6.883 40.656 -8.609 1 85.94 197 GLY A CA 1
ATOM 1586 C C . GLY A 1 197 ? -8.023 39.781 -9.109 1 85.94 197 GLY A C 1
ATOM 1587 O O . GLY A 1 197 ? -9.18 40 -8.758 1 85.94 197 GLY A O 1
ATOM 1588 N N . ARG A 1 198 ? -7.77 38.906 -10.023 1 85.75 198 ARG A N 1
ATOM 1589 C CA . ARG A 1 198 ? -8.773 38.062 -10.625 1 85.75 198 ARG A CA 1
ATOM 1590 C C . ARG A 1 198 ? -8.289 36.594 -10.695 1 85.75 198 ARG A C 1
ATOM 1592 O O . ARG A 1 198 ? -7.082 36.344 -10.758 1 85.75 198 ARG A O 1
ATOM 1599 N N . GLY A 1 199 ? -9.312 35.781 -10.594 1 78.56 199 GLY A N 1
ATOM 1600 C CA . GLY A 1 199 ? -9.008 34.375 -10.742 1 78.56 199 GLY A CA 1
ATOM 1601 C C . GLY A 1 199 ? -8.039 33.875 -9.695 1 78.56 199 GLY A C 1
ATOM 1602 O O . GLY A 1 199 ? -8.234 34.094 -8.5 1 78.56 199 GLY A O 1
ATOM 1603 N N . THR A 1 200 ? -6.938 33.156 -10.211 1 77.81 200 THR A N 1
ATOM 1604 C CA . THR A 1 200 ? -5.969 32.531 -9.312 1 77.81 200 THR A CA 1
ATOM 1605 C C . THR A 1 200 ? -5.012 33.594 -8.75 1 77.81 200 THR A C 1
ATOM 1607 O O . THR A 1 200 ? -4.254 33.312 -7.812 1 77.81 200 THR A O 1
ATOM 1610 N N . HIS A 1 201 ? -5.062 34.844 -9.227 1 82.38 201 HIS A N 1
ATOM 1611 C CA . HIS A 1 201 ? -4.18 35.906 -8.773 1 82.38 201 HIS A CA 1
ATOM 1612 C C . HIS A 1 201 ? -4.875 36.812 -7.754 1 82.38 201 HIS A C 1
ATOM 1614 O O . HIS A 1 201 ? -4.422 37.906 -7.484 1 82.38 201 HIS A O 1
ATOM 1620 N N . LYS A 1 202 ? -5.898 36.219 -7.164 1 89.25 202 LYS A N 1
ATOM 1621 C CA . LYS A 1 202 ? -6.66 37 -6.195 1 89.25 202 LYS A CA 1
ATOM 1622 C C . LYS A 1 202 ? -5.898 37.156 -4.883 1 89.25 202 LYS A C 1
ATOM 1624 O O . LYS A 1 202 ? -5.352 36.188 -4.363 1 89.25 202 LYS A O 1
ATOM 1629 N N . ILE A 1 203 ? -5.633 38.375 -4.441 1 93.69 203 ILE A N 1
ATOM 1630 C CA . ILE A 1 203 ? -5.023 38.656 -3.148 1 93.69 203 ILE A CA 1
ATOM 1631 C C . ILE A 1 203 ? -6.012 39.406 -2.264 1 93.69 203 ILE A C 1
ATOM 1633 O O . ILE A 1 203 ? -6.91 40.062 -2.766 1 93.69 203 ILE A O 1
ATOM 1637 N N . TYR A 1 204 ? -5.832 39.25 -0.967 1 94.81 204 TYR A N 1
ATOM 1638 C CA . TYR A 1 204 ? -6.77 39.844 -0.014 1 94.81 204 TYR A CA 1
ATOM 1639 C C . TYR A 1 204 ? -6.098 40.938 0.795 1 94.81 204 TYR A C 1
ATOM 1641 O O . TYR A 1 204 ? -4.93 40.812 1.174 1 94.81 204 TYR A O 1
ATOM 1649 N N . ILE A 1 205 ? -6.863 42.062 0.924 1 93.75 205 ILE A N 1
ATOM 1650 C CA . ILE A 1 205 ? -6.332 43.219 1.598 1 93.75 205 ILE A CA 1
ATOM 1651 C C . ILE A 1 205 ? -7.359 43.75 2.598 1 93.75 205 ILE A C 1
ATOM 1653 O O . ILE A 1 205 ? -8.523 43.344 2.578 1 93.75 205 ILE A O 1
ATOM 1657 N N . LEU A 1 206 ? -6.82 44.594 3.535 1 92.44 206 LEU A N 1
ATOM 1658 C CA . LEU A 1 206 ? -7.734 45.25 4.453 1 92.44 206 LEU A CA 1
ATOM 1659 C C . LEU A 1 206 ? -8.539 46.312 3.732 1 92.44 206 LEU A C 1
ATOM 1661 O O . LEU A 1 206 ? -7.992 47.062 2.924 1 92.44 206 LEU A O 1
ATOM 1665 N N . ARG A 1 207 ? -9.828 46.281 3.967 1 87.19 207 ARG A N 1
ATOM 1666 C CA . ARG A 1 207 ? -10.688 47.281 3.354 1 87.19 207 ARG A CA 1
ATOM 1667 C C . ARG A 1 207 ? -10.336 48.688 3.857 1 87.19 207 ARG A C 1
ATOM 1669 O O . ARG A 1 207 ? -10.188 48.875 5.062 1 87.19 207 ARG A O 1
ATOM 1676 N N . LYS A 1 208 ? -9.852 49.625 2.967 1 77 208 LYS A N 1
ATOM 1677 C CA . LYS A 1 208 ? -9.562 51.031 3.32 1 77 208 LYS A CA 1
ATOM 1678 C C . LYS A 1 208 ? -10.836 51.781 3.68 1 77 208 LYS A C 1
ATOM 1680 O O . LYS A 1 208 ? -11.891 51.562 3.068 1 77 208 LYS A O 1
ATOM 1685 N N . PRO A 1 209 ? -10.82 52.5 4.801 1 66.81 209 PRO A N 1
ATOM 1686 C CA . PRO A 1 209 ? -11.977 53.344 5.113 1 66.81 209 PRO A CA 1
ATOM 1687 C C . PRO A 1 209 ? -12.398 54.219 3.941 1 66.81 209 PRO A C 1
ATOM 1689 O O . PRO A 1 209 ? -11.562 54.594 3.105 1 66.81 209 PRO A O 1
ATOM 1692 N N . MET B 1 1 ? 5.785 -10.203 -21.625 1 76.19 1 MET B N 1
ATOM 1693 C CA . MET B 1 1 ? 4.379 -9.883 -21.859 1 76.19 1 MET B CA 1
ATOM 1694 C C . MET B 1 1 ? 3.51 -10.367 -20.703 1 76.19 1 MET B C 1
ATOM 1696 O O . MET B 1 1 ? 3.695 -11.477 -20.203 1 76.19 1 MET B O 1
ATOM 1700 N N . ALA B 1 2 ? 2.695 -9.508 -20.172 1 86.81 2 ALA B N 1
ATOM 1701 C CA . ALA B 1 2 ? 1.785 -9.828 -19.078 1 86.81 2 ALA B CA 1
ATOM 1702 C C . ALA B 1 2 ? 0.436 -10.305 -19.609 1 86.81 2 ALA B C 1
ATOM 1704 O O . ALA B 1 2 ? 0.047 -9.961 -20.719 1 86.81 2 ALA B O 1
ATOM 1705 N N . GLU B 1 3 ? -0.124 -11.203 -18.984 1 86.94 3 GLU B N 1
ATOM 1706 C CA . GLU B 1 3 ? -1.406 -11.758 -19.406 1 86.94 3 GLU B CA 1
ATOM 1707 C C . GLU B 1 3 ? -2.525 -11.352 -18.453 1 86.94 3 GLU B C 1
ATOM 1709 O O . GLU B 1 3 ? -2.275 -11.062 -17.281 1 86.94 3 GLU B O 1
ATOM 1714 N N . TYR B 1 4 ? -3.695 -11.328 -19.078 1 86.88 4 TYR B N 1
ATOM 1715 C CA . TYR B 1 4 ? -4.848 -11 -18.234 1 86.88 4 TYR B CA 1
ATOM 1716 C C . TYR B 1 4 ? -6.016 -11.938 -18.531 1 86.88 4 TYR B C 1
ATOM 1718 O O . TYR B 1 4 ? -6.055 -12.578 -19.578 1 86.88 4 TYR B O 1
ATOM 1726 N N . ASN B 1 5 ? -6.891 -12.047 -17.516 1 82.44 5 ASN B N 1
ATOM 1727 C CA . ASN B 1 5 ? -8.148 -12.766 -17.656 1 82.44 5 ASN B CA 1
ATOM 1728 C C . ASN B 1 5 ? -9.336 -11.922 -17.203 1 82.44 5 ASN B C 1
ATOM 1730 O O . ASN B 1 5 ? -9.188 -11.055 -16.344 1 82.44 5 ASN B O 1
ATOM 1734 N N . MET B 1 6 ? -10.43 -12.133 -17.906 1 78.75 6 MET B N 1
ATOM 1735 C CA . MET B 1 6 ? -11.641 -11.422 -17.5 1 78.75 6 MET B CA 1
ATOM 1736 C C . MET B 1 6 ? -12.422 -12.219 -16.469 1 78.75 6 MET B C 1
ATOM 1738 O O . MET B 1 6 ? -12.727 -13.391 -16.672 1 78.75 6 MET B O 1
ATOM 1742 N N . GLN B 1 7 ? -12.555 -11.539 -15.281 1 77.38 7 GLN B N 1
ATOM 1743 C CA . GLN B 1 7 ? -13.273 -12.211 -14.203 1 77.38 7 GLN B CA 1
ATOM 1744 C C . GLN B 1 7 ? -14.633 -11.555 -13.961 1 77.38 7 GLN B C 1
ATOM 1746 O O . GLN B 1 7 ? -14.781 -10.344 -14.109 1 77.38 7 GLN B O 1
ATOM 1751 N N . GLU B 1 8 ? -15.57 -12.469 -13.594 1 71.25 8 GLU B N 1
ATOM 1752 C CA . GLU B 1 8 ? -16.922 -11.984 -13.344 1 71.25 8 GLU B CA 1
ATOM 1753 C C . GLU B 1 8 ? -17.109 -11.602 -11.883 1 71.25 8 GLU B C 1
ATOM 1755 O O . GLU B 1 8 ? -16.656 -12.32 -10.984 1 71.25 8 GLU B O 1
ATOM 1760 N N . LEU B 1 9 ? -17.453 -10.32 -11.656 1 68.06 9 LEU B N 1
ATOM 1761 C CA . LEU B 1 9 ? -17.766 -9.875 -10.305 1 68.06 9 LEU B CA 1
ATOM 1762 C C . LEU B 1 9 ? -19.266 -9.656 -10.148 1 68.06 9 LEU B C 1
ATOM 1764 O O . LEU B 1 9 ? -19.906 -9.055 -11.016 1 68.06 9 LEU B O 1
ATOM 1768 N N . ASN B 1 10 ? -19.719 -10.312 -9.07 1 63.22 10 ASN B N 1
ATOM 1769 C CA . ASN B 1 10 ? -21.109 -10.062 -8.711 1 63.22 10 ASN B CA 1
ATOM 1770 C C . ASN B 1 10 ? -21.25 -8.805 -7.859 1 63.22 10 ASN B C 1
ATOM 1772 O O . ASN B 1 10 ? -20.531 -8.633 -6.879 1 63.22 10 ASN B O 1
ATOM 1776 N N . LEU B 1 11 ? -21.688 -7.676 -8.352 1 60.5 11 LEU B N 1
ATOM 1777 C CA . LEU B 1 11 ? -21.859 -6.453 -7.57 1 60.5 11 LEU B CA 1
ATOM 1778 C C . LEU B 1 11 ? -22.828 -6.672 -6.414 1 60.5 11 LEU B C 1
ATOM 1780 O O . LEU B 1 11 ? -23.938 -7.16 -6.617 1 60.5 11 LEU B O 1
ATOM 1784 N N . PRO B 1 12 ? -22.188 -6.348 -5.211 1 55.22 12 PRO B N 1
ATOM 1785 C CA . PRO B 1 12 ? -23.109 -6.418 -4.086 1 55.22 12 PRO B CA 1
ATOM 1786 C C . PRO B 1 12 ? -24.219 -5.371 -4.168 1 55.22 12 PRO B C 1
ATOM 1788 O O . PRO B 1 12 ? -23.969 -4.223 -4.539 1 55.22 12 PRO B O 1
ATOM 1791 N N . GLY B 1 13 ? -25.438 -5.871 -4.227 1 52.34 13 GLY B N 1
ATOM 1792 C CA . GLY B 1 13 ? -26.625 -5.047 -4.164 1 52.34 13 GLY B CA 1
ATOM 1793 C C . GLY B 1 13 ? -27.406 -5.008 -5.473 1 52.34 13 GLY B C 1
ATOM 1794 O O . GLY B 1 13 ? -28.531 -4.52 -5.52 1 52.34 13 GLY B O 1
ATOM 1795 N N . GLU B 1 14 ? -26.516 -4.652 -6.492 1 52.94 14 GLU B N 1
ATOM 1796 C CA . GLU B 1 14 ? -27.328 -4.52 -7.699 1 52.94 14 GLU B CA 1
ATOM 1797 C C . GLU B 1 14 ? -27.703 -5.887 -8.258 1 52.94 14 GLU B C 1
ATOM 1799 O O . GLU B 1 14 ? -26.828 -6.707 -8.555 1 52.94 14 GLU B O 1
ATOM 1804 N N . ASP B 1 15 ? -28.922 -6.312 -8.102 1 52.75 15 ASP B N 1
ATOM 1805 C CA . ASP B 1 15 ? -29.797 -7.391 -8.547 1 52.75 15 ASP B CA 1
ATOM 1806 C C . ASP B 1 15 ? -29.109 -8.266 -9.586 1 52.75 15 ASP B C 1
ATOM 1808 O O . ASP B 1 15 ? -29.734 -8.688 -10.562 1 52.75 15 ASP B O 1
ATOM 1812 N N . GLY B 1 16 ? -27.844 -8.578 -9.398 1 55.53 16 GLY B N 1
ATOM 1813 C CA . GLY B 1 16 ? -27.453 -9.695 -10.25 1 55.53 16 GLY B CA 1
ATOM 1814 C C . GLY B 1 16 ? -26.547 -9.273 -11.398 1 55.53 16 GLY B C 1
ATOM 1815 O O . GLY B 1 16 ? -26.391 -10.016 -12.367 1 55.53 16 GLY B O 1
ATOM 1816 N N . LYS B 1 17 ? -26.344 -7.918 -11.594 1 60.78 17 LYS B N 1
ATOM 1817 C CA . LYS B 1 17 ? -25.562 -7.625 -12.789 1 60.78 17 LYS B CA 1
ATOM 1818 C C . LYS B 1 17 ? -24.109 -8.078 -12.617 1 60.78 17 LYS B C 1
ATOM 1820 O O . LYS B 1 17 ? -23.516 -7.887 -11.555 1 60.78 17 LYS B O 1
ATOM 1825 N N . ARG B 1 18 ? -23.75 -9.016 -13.578 1 64.62 18 ARG B N 1
ATOM 1826 C CA . ARG B 1 18 ? -22.406 -9.578 -13.633 1 64.62 18 ARG B CA 1
ATOM 1827 C C . ARG B 1 18 ? -21.469 -8.672 -14.422 1 64.62 18 ARG B C 1
ATOM 1829 O O . ARG B 1 18 ? -21.766 -8.281 -15.547 1 64.62 18 ARG B O 1
ATOM 1836 N N . ILE B 1 19 ? -20.547 -8.039 -13.68 1 71.94 19 ILE B N 1
ATOM 1837 C CA . ILE B 1 19 ? -19.578 -7.207 -14.383 1 71.94 19 ILE B CA 1
ATOM 1838 C C . ILE B 1 19 ? -18.266 -7.965 -14.523 1 71.94 19 ILE B C 1
ATOM 1840 O O . ILE B 1 19 ? -17.875 -8.734 -13.633 1 71.94 19 ILE B O 1
ATOM 1844 N N . LEU B 1 20 ? -17.75 -7.875 -15.773 1 75.69 20 LEU B N 1
ATOM 1845 C CA . LEU B 1 20 ? -16.453 -8.469 -16.031 1 75.69 20 LEU B CA 1
ATOM 1846 C C . LEU B 1 20 ? -15.336 -7.469 -15.734 1 75.69 20 LEU B C 1
ATOM 1848 O O . LEU B 1 20 ? -15.438 -6.293 -16.094 1 75.69 20 LEU B O 1
ATOM 1852 N N . TYR B 1 21 ? -14.422 -7.938 -14.922 1 81.12 21 TYR B N 1
ATOM 1853 C CA . TYR B 1 21 ? -13.258 -7.094 -14.664 1 81.12 21 TYR B CA 1
ATOM 1854 C C . TYR B 1 21 ? -11.961 -7.824 -14.992 1 81.12 21 TYR B C 1
ATOM 1856 O O . TYR B 1 21 ? -11.867 -9.039 -14.812 1 81.12 21 TYR B O 1
ATOM 1864 N N . PRO B 1 22 ? -11.117 -7.09 -15.617 1 84.94 22 PRO B N 1
ATOM 1865 C CA . PRO B 1 22 ? -9.836 -7.703 -15.969 1 84.94 22 PRO B CA 1
ATOM 1866 C C . PRO B 1 22 ? -8.938 -7.934 -14.75 1 84.94 22 PRO B C 1
ATOM 1868 O O . PRO B 1 22 ? -8.875 -7.078 -13.859 1 84.94 22 PRO B O 1
ATOM 1871 N N . ARG B 1 23 ? -8.398 -9.086 -14.711 1 84.31 23 ARG B N 1
ATOM 1872 C CA . ARG B 1 23 ? -7.422 -9.422 -13.68 1 84.31 23 ARG B CA 1
ATOM 1873 C C . ARG B 1 23 ? -6.113 -9.898 -14.297 1 84.31 23 ARG B C 1
ATOM 1875 O O . ARG B 1 23 ? -6.117 -10.695 -15.242 1 84.31 23 ARG B O 1
ATOM 1882 N N . MET B 1 24 ? -5.121 -9.422 -13.766 1 87.88 24 MET B N 1
ATOM 1883 C CA . MET B 1 24 ? -3.799 -9.805 -14.25 1 87.88 24 MET B CA 1
ATOM 1884 C C . MET B 1 24 ? -3.457 -11.234 -13.82 1 87.88 24 MET B C 1
ATOM 1886 O O . MET B 1 24 ? -3.697 -11.609 -12.672 1 87.88 24 MET B O 1
ATOM 1890 N N . LYS B 1 25 ? -3.088 -11.984 -14.742 1 86.88 25 LYS B N 1
ATOM 1891 C CA . LYS B 1 25 ? -2.525 -13.289 -14.414 1 86.88 25 LYS B CA 1
ATOM 1892 C C . LYS B 1 25 ? -1.087 -13.156 -13.922 1 86.88 25 LYS B C 1
ATOM 1894 O O . LYS B 1 25 ? -0.17 -12.953 -14.719 1 86.88 25 LYS B O 1
ATOM 1899 N N . LEU B 1 26 ? -0.937 -13.359 -12.617 1 87.25 26 LEU B N 1
ATOM 1900 C CA . LEU B 1 26 ? 0.4 -13.227 -12.047 1 87.25 26 LEU B CA 1
ATOM 1901 C C . LEU B 1 26 ? 1.226 -14.484 -12.32 1 87.25 26 LEU B C 1
ATOM 1903 O O . LEU B 1 26 ? 0.764 -15.602 -12.07 1 87.25 26 LEU B O 1
ATOM 1907 N N . TYR B 1 27 ? 2.443 -14.312 -12.828 1 85.44 27 TYR B N 1
ATOM 1908 C CA . TYR B 1 27 ? 3.342 -15.438 -13.094 1 85.44 27 TYR B CA 1
ATOM 1909 C C . TYR B 1 27 ? 4.055 -15.875 -11.82 1 85.44 27 TYR B C 1
ATOM 1911 O O . TYR B 1 27 ? 4.5 -17.016 -11.719 1 85.44 27 TYR B O 1
ATOM 1919 N N . GLY B 1 28 ? 4.184 -15.023 -10.906 1 87.94 28 GLY B N 1
ATOM 1920 C CA . GLY B 1 28 ? 4.875 -15.312 -9.656 1 87.94 28 GLY B CA 1
ATOM 1921 C C . GLY B 1 28 ? 5.246 -14.07 -8.875 1 87.94 28 GLY B C 1
ATOM 1922 O O . GLY B 1 28 ? 4.715 -12.984 -9.141 1 87.94 28 GLY B O 1
ATOM 1923 N N . GLN B 1 29 ? 6.008 -14.383 -7.887 1 92.81 29 GLN B N 1
ATOM 1924 C CA . GLN B 1 29 ? 6.488 -13.305 -7.027 1 92.81 29 GLN B CA 1
ATOM 1925 C C . GLN B 1 29 ? 8.008 -13.188 -7.098 1 92.81 29 GLN B C 1
ATOM 1927 O O . GLN B 1 29 ? 8.727 -14.18 -6.98 1 92.81 29 GLN B O 1
ATOM 1932 N N . VAL B 1 30 ? 8.5 -12.016 -7.426 1 94.81 30 VAL B N 1
ATOM 1933 C CA . VAL B 1 30 ? 9.922 -11.719 -7.449 1 94.81 30 VAL B CA 1
ATOM 1934 C C . VAL B 1 30 ? 10.352 -11.125 -6.109 1 94.81 30 VAL B C 1
ATOM 1936 O O . VAL B 1 30 ? 9.672 -10.25 -5.562 1 94.81 30 VAL B O 1
ATOM 1939 N N . ASN B 1 31 ? 11.477 -11.578 -5.59 1 94.81 31 ASN B N 1
ATOM 1940 C CA . ASN B 1 31 ? 11.93 -11.117 -4.281 1 94.81 31 ASN B CA 1
ATOM 1941 C C . ASN B 1 31 ? 13.102 -10.148 -4.402 1 94.81 31 ASN B C 1
ATOM 1943 O O . ASN B 1 31 ? 13.617 -9.922 -5.504 1 94.81 31 ASN B O 1
ATOM 1947 N N . LEU B 1 32 ? 13.422 -9.602 -3.299 1 93.56 32 LEU B N 1
ATOM 1948 C CA . LEU B 1 32 ? 14.469 -8.586 -3.248 1 93.56 32 LEU B CA 1
ATOM 1949 C C . LEU B 1 32 ? 15.789 -9.148 -3.766 1 93.56 32 LEU B C 1
ATOM 1951 O O . LEU B 1 32 ? 16.562 -8.43 -4.398 1 93.56 32 LEU B O 1
ATOM 1955 N N . GLU B 1 33 ? 16.078 -10.414 -3.521 1 93.19 33 GLU B N 1
ATOM 1956 C CA . GLU B 1 33 ? 17.312 -11.031 -3.961 1 93.19 33 GLU B CA 1
ATOM 1957 C C . GLU B 1 33 ? 17.453 -10.984 -5.48 1 93.19 33 GLU B C 1
ATOM 1959 O O . GLU B 1 33 ? 18.516 -10.641 -6.008 1 93.19 33 GLU B O 1
ATOM 1964 N N . THR B 1 34 ? 16.391 -11.312 -6.137 1 93.69 34 THR B N 1
ATOM 1965 C CA . THR B 1 34 ? 16.391 -11.289 -7.598 1 93.69 34 THR B CA 1
ATOM 1966 C C . THR B 1 34 ? 16.594 -9.875 -8.117 1 93.69 34 THR B C 1
ATOM 1968 O O . THR B 1 34 ? 17.375 -9.648 -9.047 1 93.69 34 THR B O 1
ATOM 1971 N N . ILE B 1 35 ? 15.945 -8.977 -7.477 1 94.94 35 ILE B N 1
ATOM 1972 C CA . ILE B 1 35 ? 16.047 -7.57 -7.855 1 94.94 35 ILE B CA 1
ATOM 1973 C C . ILE B 1 35 ? 17.484 -7.078 -7.633 1 94.94 35 ILE B C 1
ATOM 1975 O O . ILE B 1 35 ? 18.047 -6.387 -8.484 1 94.94 35 ILE B O 1
ATOM 1979 N N . THR B 1 36 ? 18.016 -7.48 -6.539 1 95.69 36 THR B N 1
ATOM 1980 C CA . THR B 1 36 ? 19.375 -7.094 -6.188 1 95.69 36 THR B CA 1
ATOM 1981 C C . THR B 1 36 ? 20.375 -7.605 -7.227 1 95.69 36 THR B C 1
ATOM 1983 O O . THR B 1 36 ? 21.281 -6.879 -7.637 1 95.69 36 THR B O 1
ATOM 1986 N N . GLU B 1 37 ? 20.172 -8.812 -7.637 1 95.25 37 GLU B N 1
ATOM 1987 C CA . GLU B 1 37 ? 21.062 -9.398 -8.641 1 95.25 37 GLU B CA 1
ATOM 1988 C C . GLU B 1 37 ? 21 -8.617 -9.953 1 95.25 37 GLU B C 1
ATOM 1990 O O . GLU B 1 37 ? 22.031 -8.336 -10.562 1 95.25 37 GLU B O 1
ATOM 1995 N N . LYS B 1 38 ? 19.875 -8.25 -10.352 1 95.56 38 LYS B N 1
ATOM 1996 C CA . LYS B 1 38 ? 19.688 -7.52 -11.602 1 95.56 38 LYS B CA 1
ATOM 1997 C C . LYS B 1 38 ? 20.312 -6.133 -11.523 1 95.56 38 LYS B C 1
ATOM 1999 O O . LYS B 1 38 ? 20.984 -5.695 -12.453 1 95.56 38 LYS B O 1
ATOM 2004 N N . ILE B 1 39 ? 20.109 -5.543 -10.406 1 95.88 39 ILE B N 1
ATOM 2005 C CA . ILE B 1 39 ? 20.641 -4.195 -10.234 1 95.88 39 ILE B CA 1
ATOM 2006 C C . ILE B 1 39 ? 22.172 -4.25 -10.156 1 95.88 39 ILE B C 1
ATOM 2008 O O . ILE B 1 39 ? 22.859 -3.424 -10.758 1 95.88 39 ILE B O 1
ATOM 2012 N N . ALA B 1 40 ? 22.641 -5.188 -9.359 1 95.38 40 ALA B N 1
ATOM 2013 C CA . ALA B 1 40 ? 24.094 -5.336 -9.219 1 95.38 40 ALA B CA 1
ATOM 2014 C C . ALA B 1 40 ? 24.75 -5.594 -10.57 1 95.38 40 ALA B C 1
ATOM 2016 O O . ALA B 1 40 ? 25.859 -5.121 -10.82 1 95.38 40 ALA B O 1
ATOM 2017 N N . TYR B 1 41 ? 24.094 -6.324 -11.383 1 93.88 41 TYR B N 1
ATOM 2018 C CA . TYR B 1 41 ? 24.609 -6.645 -12.703 1 93.88 41 TYR B CA 1
ATOM 2019 C C . TYR B 1 41 ? 24.625 -5.414 -13.602 1 93.88 41 TYR B C 1
ATOM 2021 O O . TYR B 1 41 ? 25.547 -5.234 -14.406 1 93.88 41 TYR B O 1
ATOM 2029 N N . ALA B 1 42 ? 23.688 -4.527 -13.391 1 93.38 42 ALA B N 1
ATOM 2030 C CA . ALA B 1 42 ? 23.484 -3.391 -14.289 1 93.38 42 ALA B CA 1
ATOM 2031 C C . ALA B 1 42 ? 24.125 -2.127 -13.719 1 93.38 42 ALA B C 1
ATOM 2033 O O . ALA B 1 42 ? 24.062 -1.059 -14.328 1 93.38 42 ALA B O 1
ATOM 2034 N N . SER B 1 43 ? 24.75 -2.211 -12.555 1 92.06 43 SER B N 1
ATOM 2035 C CA . SER B 1 43 ? 25.312 -1.022 -11.914 1 92.06 43 SER B CA 1
ATOM 2036 C C . SER B 1 43 ? 26.578 -1.353 -11.156 1 92.06 43 SER B C 1
ATOM 2038 O O . SER B 1 43 ? 27.062 -2.488 -11.188 1 92.06 43 SER B O 1
ATOM 2040 N N . SER B 1 44 ? 27.125 -0.314 -10.43 1 92.06 44 SER B N 1
ATOM 2041 C CA . SER B 1 44 ? 28.344 -0.489 -9.648 1 92.06 44 SER B CA 1
ATOM 2042 C C . SER B 1 44 ? 28.016 -0.87 -8.203 1 92.06 44 SER B C 1
ATOM 2044 O O . SER B 1 44 ? 28.938 -1.094 -7.402 1 92.06 44 SER B O 1
ATOM 2046 N N . PHE B 1 45 ? 26.797 -0.997 -7.926 1 93.75 45 PHE B N 1
ATOM 2047 C CA . PHE B 1 45 ? 26.422 -1.347 -6.559 1 93.75 45 PHE B CA 1
ATOM 2048 C C . PHE B 1 45 ? 26.656 -2.828 -6.297 1 93.75 45 PHE B C 1
ATOM 2050 O O . PHE B 1 45 ? 26.359 -3.672 -7.145 1 93.75 45 PHE B O 1
ATOM 2057 N N . THR B 1 46 ? 27.25 -3.115 -5.156 1 93.44 46 THR B N 1
ATOM 2058 C CA . THR B 1 46 ? 27.391 -4.508 -4.742 1 93.44 46 THR B CA 1
ATOM 2059 C C . THR B 1 46 ? 26.109 -5.023 -4.109 1 93.44 46 THR B C 1
ATOM 2061 O O . THR B 1 46 ? 25.25 -4.238 -3.691 1 93.44 46 THR B O 1
ATOM 2064 N N . ARG B 1 47 ? 26 -6.301 -4.02 1 94.62 47 ARG B N 1
ATOM 2065 C CA . ARG B 1 47 ? 24.859 -6.922 -3.365 1 94.62 47 ARG B CA 1
ATOM 2066 C C . ARG B 1 47 ? 24.734 -6.457 -1.918 1 94.62 47 ARG B C 1
ATOM 2068 O O . ARG B 1 47 ? 23.625 -6.172 -1.443 1 94.62 47 ARG B O 1
ATOM 2075 N N . GLY B 1 48 ? 25.859 -6.414 -1.276 1 93.06 48 GLY B N 1
ATOM 2076 C CA . GLY B 1 48 ? 25.891 -5.949 0.102 1 93.06 48 GLY B CA 1
ATOM 2077 C C . GLY B 1 48 ? 25.406 -4.52 0.259 1 93.06 48 GLY B C 1
ATOM 2078 O O . GLY B 1 48 ? 24.688 -4.203 1.213 1 93.06 48 GLY B O 1
ATOM 2079 N N . ASP B 1 49 ? 25.75 -3.625 -0.716 1 92.5 49 ASP B N 1
ATOM 2080 C CA . ASP B 1 49 ? 25.312 -2.234 -0.708 1 92.5 49 ASP B CA 1
ATOM 2081 C C . ASP B 1 49 ? 23.781 -2.143 -0.843 1 92.5 49 ASP B C 1
ATOM 2083 O O . ASP B 1 49 ? 23.141 -1.383 -0.12 1 92.5 49 ASP B O 1
ATOM 2087 N N . ILE B 1 50 ? 23.25 -2.93 -1.733 1 95.81 50 ILE B N 1
ATOM 2088 C CA . ILE B 1 50 ? 21.828 -2.863 -2.045 1 95.81 50 ILE B CA 1
ATOM 2089 C C . ILE B 1 50 ? 21.016 -3.342 -0.846 1 95.81 50 ILE B C 1
ATOM 2091 O O . ILE B 1 50 ? 20.109 -2.648 -0.389 1 95.81 50 ILE B O 1
ATOM 2095 N N . ILE B 1 51 ? 21.438 -4.426 -0.307 1 94.94 51 ILE B N 1
ATOM 2096 C CA . ILE B 1 51 ? 20.719 -4.992 0.833 1 94.94 51 ILE B CA 1
ATOM 2097 C C . ILE B 1 51 ? 20.859 -4.07 2.041 1 94.94 51 ILE B C 1
ATOM 2099 O O . ILE B 1 51 ? 19.891 -3.793 2.738 1 94.94 51 ILE B O 1
ATOM 2103 N N . GLY B 1 52 ? 22.016 -3.643 2.277 1 94.31 52 GLY B N 1
ATOM 2104 C CA . GLY B 1 52 ? 22.266 -2.748 3.398 1 94.31 52 GLY B CA 1
ATOM 2105 C C . GLY B 1 52 ? 21.484 -1.45 3.309 1 94.31 52 GLY B C 1
ATOM 2106 O O . GLY B 1 52 ? 20.938 -0.985 4.305 1 94.31 52 GLY B O 1
ATOM 2107 N N . LEU B 1 53 ? 21.469 -0.908 2.182 1 94.69 53 LEU B N 1
ATOM 2108 C CA . LEU B 1 53 ? 20.766 0.357 1.994 1 94.69 53 LEU B CA 1
ATOM 2109 C C . LEU B 1 53 ? 19.266 0.165 2.125 1 94.69 53 LEU B C 1
ATOM 2111 O O . LEU B 1 53 ? 18.578 0.994 2.729 1 94.69 53 LEU B O 1
ATOM 2115 N N . MET B 1 54 ? 18.734 -0.873 1.565 1 95.44 54 MET B N 1
ATOM 2116 C CA . MET B 1 54 ? 17.297 -1.157 1.68 1 95.44 54 MET B CA 1
ATOM 2117 C C . MET B 1 54 ? 16.906 -1.334 3.139 1 95.44 54 MET B C 1
ATOM 2119 O O . MET B 1 54 ? 15.836 -0.869 3.553 1 95.44 54 MET B O 1
ATOM 2123 N N . GLN B 1 55 ? 17.75 -1.951 3.852 1 95.12 55 GLN B N 1
ATOM 2124 C CA . GLN B 1 55 ? 17.484 -2.109 5.277 1 95.12 55 GLN B CA 1
ATOM 2125 C C . GLN B 1 55 ? 17.469 -0.759 5.988 1 95.12 55 GLN B C 1
ATOM 2127 O O . GLN B 1 55 ? 16.594 -0.504 6.82 1 95.12 55 GLN B O 1
ATOM 2132 N N . ALA B 1 56 ? 18.453 0.06 5.648 1 95.75 56 ALA B N 1
ATOM 2133 C CA . ALA B 1 56 ? 18.516 1.39 6.25 1 95.75 56 ALA B CA 1
ATOM 2134 C C . ALA B 1 56 ? 17.266 2.209 5.914 1 95.75 56 ALA B C 1
ATOM 2136 O O . ALA B 1 56 ? 16.734 2.904 6.773 1 95.75 56 ALA B O 1
ATOM 2137 N N . ILE B 1 57 ? 16.828 2.094 4.727 1 95.62 57 ILE B N 1
ATOM 2138 C CA . ILE B 1 57 ? 15.672 2.85 4.262 1 95.62 57 ILE B CA 1
ATOM 2139 C C . ILE B 1 57 ? 14.414 2.373 4.992 1 95.62 57 ILE B C 1
ATOM 2141 O O . ILE B 1 57 ? 13.656 3.184 5.523 1 95.62 57 ILE B O 1
ATOM 2145 N N . THR B 1 58 ? 14.211 1.071 5.031 1 96.44 58 THR B N 1
ATOM 2146 C CA . THR B 1 58 ? 13.023 0.529 5.676 1 96.44 58 THR B CA 1
ATOM 2147 C C . THR B 1 58 ? 13.023 0.846 7.168 1 96.44 58 THR B C 1
ATOM 2149 O O . THR B 1 58 ? 11.969 1.1 7.754 1 96.44 58 THR B O 1
ATOM 2152 N N . ASP B 1 59 ? 14.203 0.854 7.742 1 96.38 59 ASP B N 1
ATOM 2153 C CA . ASP B 1 59 ? 14.32 1.216 9.156 1 96.38 59 ASP B CA 1
ATOM 2154 C C . ASP B 1 59 ? 13.898 2.666 9.383 1 96.38 59 ASP B C 1
ATOM 2156 O O . ASP B 1 59 ? 13.195 2.969 10.344 1 96.38 59 ASP B O 1
ATOM 2160 N N . GLU B 1 60 ? 14.406 3.453 8.555 1 96.75 60 GLU B N 1
ATOM 2161 C CA . GLU B 1 60 ? 14.086 4.871 8.695 1 96.75 60 GLU B CA 1
ATOM 2162 C C . GLU B 1 60 ? 12.609 5.133 8.438 1 96.75 60 GLU B C 1
ATOM 2164 O O . GLU B 1 60 ? 12 5.977 9.094 1 96.75 60 GLU B O 1
ATOM 2169 N N . ILE B 1 61 ? 12.008 4.457 7.508 1 97.06 61 ILE B N 1
ATOM 2170 C CA . ILE B 1 61 ? 10.578 4.562 7.234 1 97.06 61 ILE B CA 1
ATOM 2171 C C . ILE B 1 61 ? 9.789 4.168 8.477 1 97.06 61 ILE B C 1
ATOM 2173 O O . ILE B 1 61 ? 8.891 4.898 8.906 1 97.06 61 ILE B O 1
ATOM 2177 N N . ALA B 1 62 ? 10.172 3.057 9.023 1 97.44 62 ALA B N 1
ATOM 2178 C CA . ALA B 1 62 ? 9.508 2.572 10.227 1 97.44 62 ALA B CA 1
ATOM 2179 C C . ALA B 1 62 ? 9.617 3.59 11.359 1 97.44 62 ALA B C 1
ATOM 2181 O O . ALA B 1 62 ? 8.633 3.859 12.055 1 97.44 62 ALA B O 1
ATOM 2182 N N . TYR B 1 63 ? 10.797 4.109 11.453 1 96.94 63 TYR B N 1
ATOM 2183 C CA . TYR B 1 63 ? 11.047 5.074 12.523 1 96.94 63 TYR B CA 1
ATOM 2184 C C . TYR B 1 63 ? 10.164 6.309 12.359 1 96.94 63 TYR B C 1
ATOM 2186 O O . TYR B 1 63 ? 9.5 6.734 13.305 1 96.94 63 TYR B O 1
ATOM 2194 N N . GLN B 1 64 ? 10.172 6.883 11.219 1 96.38 64 GLN B N 1
ATOM 2195 C CA . GLN B 1 64 ? 9.406 8.102 10.961 1 96.38 64 GLN B CA 1
ATOM 2196 C C . GLN B 1 64 ? 7.914 7.859 11.141 1 96.38 64 GLN B C 1
ATOM 2198 O O . GLN B 1 64 ? 7.215 8.68 11.742 1 96.38 64 GLN B O 1
ATOM 2203 N N . MET B 1 65 ? 7.402 6.785 10.695 1 96.44 65 MET B N 1
ATOM 2204 C CA . MET B 1 65 ? 5.988 6.465 10.867 1 96.44 65 MET B CA 1
ATOM 2205 C C . MET B 1 65 ? 5.648 6.262 12.336 1 96.44 65 MET B C 1
ATOM 2207 O O . MET B 1 65 ? 4.598 6.703 12.797 1 96.44 65 MET B O 1
ATOM 2211 N N . GLY B 1 66 ? 6.52 5.645 12.984 1 94.81 66 GLY B N 1
ATOM 2212 C CA . GLY B 1 66 ? 6.32 5.469 14.414 1 94.81 66 GLY B CA 1
ATOM 2213 C C . GLY B 1 66 ? 6.199 6.781 15.164 1 94.81 66 GLY B C 1
ATOM 2214 O O . GLY B 1 66 ? 5.535 6.848 16.203 1 94.81 66 GLY B O 1
ATOM 2215 N N . GLN B 1 67 ? 6.863 7.789 14.617 1 93.62 67 GLN B N 1
ATOM 2216 C CA . GLN B 1 67 ? 6.844 9.109 15.234 1 93.62 67 GLN B CA 1
ATOM 2217 C C . GLN B 1 67 ? 5.602 9.898 14.82 1 93.62 67 GLN B C 1
ATOM 2219 O O . GLN B 1 67 ? 5.445 11.062 15.188 1 93.62 67 GLN B O 1
ATOM 2224 N N . GLY B 1 68 ? 4.758 9.297 14.008 1 93.19 68 GLY B N 1
ATOM 2225 C CA . GLY B 1 68 ? 3.508 9.945 13.633 1 93.19 68 GLY B CA 1
ATOM 2226 C C . GLY B 1 68 ? 3.582 10.664 12.297 1 93.19 68 GLY B C 1
ATOM 2227 O O . GLY B 1 68 ? 2.826 11.602 12.055 1 93.19 68 GLY B O 1
ATOM 2228 N N . TYR B 1 69 ? 4.531 10.281 11.461 1 95.44 69 TYR B N 1
ATOM 2229 C CA . TYR B 1 69 ? 4.664 10.883 10.141 1 95.44 69 TYR B CA 1
ATOM 2230 C C . TYR B 1 69 ? 4.258 9.898 9.047 1 95.44 69 TYR B C 1
ATOM 2232 O O . TYR B 1 69 ? 4.387 8.688 9.219 1 95.44 69 TYR B O 1
ATOM 2240 N N . SER B 1 70 ? 3.729 10.453 8.008 1 97 70 SER B N 1
ATOM 2241 C CA . SER B 1 70 ? 3.721 9.688 6.766 1 97 70 SER B CA 1
ATOM 2242 C C . SER B 1 70 ? 5.035 9.852 6.012 1 97 70 SER B C 1
ATOM 2244 O O . SER B 1 70 ? 5.762 10.82 6.215 1 97 70 SER B O 1
ATOM 2246 N N . VAL B 1 71 ? 5.312 8.875 5.203 1 97.56 71 VAL B N 1
ATOM 2247 C CA . VAL B 1 71 ? 6.586 8.906 4.492 1 97.56 71 VAL B CA 1
ATOM 2248 C C . VAL B 1 71 ? 6.344 8.773 2.99 1 97.56 71 VAL B C 1
ATOM 2250 O O . VAL B 1 71 ? 5.699 7.824 2.541 1 97.56 71 VAL B O 1
ATOM 2253 N N . LYS B 1 72 ? 6.852 9.719 2.273 1 97.25 72 LYS B N 1
ATOM 2254 C CA . LYS B 1 72 ? 6.758 9.68 0.816 1 97.25 72 LYS B CA 1
ATOM 2255 C C . LYS B 1 72 ? 8.102 9.297 0.191 1 97.25 72 LYS B C 1
ATOM 2257 O O . LYS B 1 72 ? 9.102 9.984 0.398 1 97.25 72 LYS B O 1
ATOM 2262 N N . ILE B 1 73 ? 8.094 8.234 -0.487 1 96.38 73 ILE B N 1
ATOM 2263 C CA . ILE B 1 73 ? 9.242 7.852 -1.305 1 96.38 73 ILE B CA 1
ATOM 2264 C C . ILE B 1 73 ? 8.961 8.172 -2.771 1 96.38 73 ILE B C 1
ATOM 2266 O O . ILE B 1 73 ? 8.086 7.555 -3.389 1 96.38 73 ILE B O 1
ATOM 2270 N N . ASP B 1 74 ? 9.789 9 -3.289 1 92.56 74 ASP B N 1
ATOM 2271 C CA . ASP B 1 74 ? 9.586 9.422 -4.672 1 92.56 74 ASP B CA 1
ATOM 2272 C C . ASP B 1 74 ? 9.648 8.234 -5.625 1 92.56 74 ASP B C 1
ATOM 2274 O O . ASP B 1 74 ? 10.5 7.359 -5.477 1 92.56 74 ASP B O 1
ATOM 2278 N N . ASN B 1 75 ? 8.664 8.211 -6.551 1 93.06 75 ASN B N 1
ATOM 2279 C CA . ASN B 1 75 ? 8.578 7.18 -7.582 1 93.06 75 ASN B CA 1
ATOM 2280 C C . ASN B 1 75 ? 8.156 5.836 -6.996 1 93.06 75 ASN B C 1
ATOM 2282 O O . ASN B 1 75 ? 8.305 4.797 -7.645 1 93.06 75 ASN B O 1
ATOM 2286 N N . LEU B 1 76 ? 7.805 5.848 -5.812 1 96.44 76 LEU B N 1
ATOM 2287 C CA . LEU B 1 76 ? 7.277 4.637 -5.199 1 96.44 76 LEU B CA 1
ATOM 2288 C C . LEU B 1 76 ? 5.883 4.875 -4.629 1 96.44 76 LEU B C 1
ATOM 2290 O O . LEU B 1 76 ? 4.887 4.457 -5.219 1 96.44 76 LEU B O 1
ATOM 2294 N N . GLY B 1 77 ? 5.777 5.68 -3.588 1 97.44 77 GLY B N 1
ATOM 2295 C CA . GLY B 1 77 ? 4.473 5.961 -3.012 1 97.44 77 GLY B CA 1
ATOM 2296 C C . GLY B 1 77 ? 4.551 6.539 -1.61 1 97.44 77 GLY B C 1
ATOM 2297 O O . GLY B 1 77 ? 5.617 6.973 -1.171 1 97.44 77 GLY B O 1
ATOM 2298 N N . VAL B 1 78 ? 3.367 6.602 -1.049 1 97.75 78 VAL B N 1
ATOM 2299 C CA . VAL B 1 78 ? 3.256 7.176 0.289 1 97.75 78 VAL B CA 1
ATOM 2300 C C . VAL B 1 78 ? 2.812 6.102 1.277 1 97.75 78 VAL B C 1
ATOM 2302 O O . VAL B 1 78 ? 1.868 5.355 1.009 1 97.75 78 VAL B O 1
ATOM 2305 N N . PHE B 1 79 ? 3.561 6.027 2.383 1 97.88 79 PHE B N 1
ATOM 2306 C CA . PHE B 1 79 ? 3.244 5.105 3.471 1 97.88 79 PHE B CA 1
ATOM 2307 C C . PHE B 1 79 ? 2.656 5.855 4.66 1 97.88 79 PHE B C 1
ATOM 2309 O O . PHE B 1 79 ? 3.24 6.832 5.137 1 97.88 79 PHE B O 1
ATOM 2316 N N . THR B 1 80 ? 1.491 5.387 5.125 1 97 80 THR B N 1
ATOM 2317 C CA . THR B 1 80 ? 0.809 6.043 6.23 1 97 80 THR B CA 1
ATOM 2318 C C . THR B 1 80 ? 0.428 5.035 7.309 1 97 80 THR B C 1
ATOM 2320 O O . THR B 1 80 ? -0.224 4.027 7.02 1 97 80 THR B O 1
ATOM 2323 N N . PRO B 1 81 ? 0.844 5.297 8.516 1 95.62 81 PRO B N 1
ATOM 2324 C CA . PRO B 1 81 ? 0.473 4.375 9.594 1 95.62 81 PRO B CA 1
ATOM 2325 C C . PRO B 1 81 ? -1.003 4.477 9.969 1 95.62 81 PRO B C 1
ATOM 2327 O O . PRO B 1 81 ? -1.58 5.566 9.93 1 95.62 81 PRO B O 1
ATOM 2330 N N . ALA B 1 82 ? -1.567 3.371 10.289 1 94.12 82 ALA B N 1
ATOM 2331 C CA . ALA B 1 82 ? -2.969 3.291 10.695 1 94.12 82 ALA B CA 1
ATOM 2332 C C . ALA B 1 82 ? -3.113 2.592 12.039 1 94.12 82 ALA B C 1
ATOM 2334 O O . ALA B 1 82 ? -2.525 1.53 12.266 1 94.12 82 ALA B O 1
ATOM 2335 N N . LEU B 1 83 ? -3.908 3.211 12.867 1 90.88 83 LEU B N 1
ATOM 2336 C CA . LEU B 1 83 ? -4.113 2.648 14.195 1 90.88 83 LEU B CA 1
ATOM 2337 C C . LEU B 1 83 ? -5.363 1.776 14.234 1 90.88 83 LEU B C 1
ATOM 2339 O O . LEU B 1 83 ? -6.223 1.878 13.352 1 90.88 83 LEU B O 1
ATOM 2343 N N . GLY B 1 84 ? -5.34 0.875 15.141 1 87.19 84 GLY B N 1
ATOM 2344 C CA . GLY B 1 84 ? -6.484 0.025 15.422 1 87.19 84 GLY B CA 1
ATOM 2345 C C . GLY B 1 84 ? -6.586 -0.389 16.875 1 87.19 84 GLY B C 1
ATOM 2346 O O . GLY B 1 84 ? -5.703 -0.073 17.672 1 87.19 84 GLY B O 1
ATOM 2347 N N . LEU B 1 85 ? -7.719 -1.051 17.125 1 81.38 85 LEU B N 1
ATOM 2348 C CA . LEU B 1 85 ? -7.93 -1.534 18.484 1 81.38 85 LEU B CA 1
ATOM 2349 C C . LEU B 1 85 ? -7.387 -2.949 18.656 1 81.38 85 LEU B C 1
ATOM 2351 O O . LEU B 1 85 ? -7.473 -3.764 17.734 1 81.38 85 LEU B O 1
ATOM 2355 N N . ARG B 1 86 ? -6.781 -3.15 19.766 1 75.56 86 ARG B N 1
ATOM 2356 C CA . ARG B 1 86 ? -6.297 -4.496 20.047 1 75.56 86 ARG B CA 1
ATOM 2357 C C . ARG B 1 86 ? -7.457 -5.469 20.234 1 75.56 86 ARG B C 1
ATOM 2359 O O . ARG B 1 86 ? -8.539 -5.078 20.688 1 75.56 86 ARG B O 1
ATOM 2366 N N . GLN B 1 87 ? -7.496 -6.641 19.516 1 63.81 87 GLN B N 1
ATOM 2367 C CA . GLN B 1 87 ? -8.547 -7.648 19.469 1 63.81 87 GLN B CA 1
ATOM 2368 C C . GLN B 1 87 ? -9.273 -7.75 20.812 1 63.81 87 GLN B C 1
ATOM 2370 O O . GLN B 1 87 ? -10.492 -7.941 20.859 1 63.81 87 GLN B O 1
ATOM 2375 N N . ASP B 1 88 ? -8.648 -7.91 21.891 1 56.19 88 ASP B N 1
ATOM 2376 C CA . ASP B 1 88 ? -9.344 -8.312 23.109 1 56.19 88 ASP B CA 1
ATOM 2377 C C . ASP B 1 88 ? -10.094 -7.141 23.719 1 56.19 88 ASP B C 1
ATOM 2379 O O . ASP B 1 88 ? -10.766 -7.297 24.75 1 56.19 88 ASP B O 1
ATOM 2383 N N . ARG B 1 89 ? -9.984 -6.082 23.203 1 56.38 89 ARG B N 1
ATOM 2384 C CA . ARG B 1 89 ? -10.617 -5.074 24.047 1 56.38 89 ARG B CA 1
ATOM 2385 C C . ARG B 1 89 ? -11.781 -4.41 23.328 1 56.38 89 ARG B C 1
ATOM 2387 O O . ARG B 1 89 ? -11.773 -4.273 22.109 1 56.38 89 ARG B O 1
ATOM 2394 N N . GLU B 1 90 ? -12.945 -4.504 23.859 1 55.81 90 GLU B N 1
ATOM 2395 C CA . GLU B 1 90 ? -14.266 -4.035 23.438 1 55.81 90 GLU B CA 1
ATOM 2396 C C . GLU B 1 90 ? -14.203 -2.598 22.938 1 55.81 90 GLU B C 1
ATOM 2398 O O . GLU B 1 90 ? -13.383 -1.801 23.406 1 55.81 90 GLU B O 1
ATOM 2403 N N . ARG B 1 91 ? -14.797 -2.426 21.859 1 56.88 91 ARG B N 1
ATOM 2404 C CA . ARG B 1 91 ? -14.891 -1.133 21.188 1 56.88 91 ARG B CA 1
ATOM 2405 C C . ARG B 1 91 ? -15.609 -0.115 22.078 1 56.88 91 ARG B C 1
ATOM 2407 O O . ARG B 1 91 ? -16.531 -0.47 22.812 1 56.88 91 ARG B O 1
AT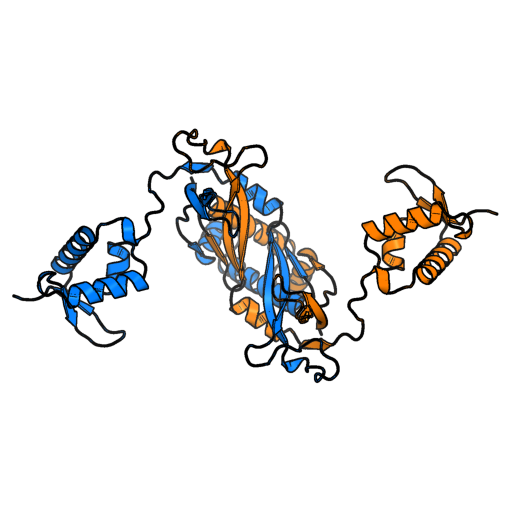OM 2414 N N . GLU B 1 92 ? -14.938 1.021 22.312 1 55.16 92 GLU B N 1
ATOM 2415 C CA . GLU B 1 92 ? -15.648 2.07 23.031 1 55.16 92 GLU B CA 1
ATOM 2416 C C . GLU B 1 92 ? -16.938 2.463 22.328 1 55.16 92 GLU B C 1
ATOM 2418 O O . GLU B 1 92 ? -16.969 2.604 21.109 1 55.16 92 GLU B O 1
ATOM 2423 N N . THR B 1 93 ? -18.016 2.174 22.969 1 50.88 93 THR B N 1
ATOM 2424 C CA . THR B 1 93 ? -19.312 2.658 22.516 1 50.88 93 THR B CA 1
ATOM 2425 C C . THR B 1 93 ? -19.484 4.145 22.812 1 50.88 93 THR B C 1
ATOM 2427 O O . THR B 1 93 ? -18.938 4.648 23.797 1 50.88 93 THR B O 1
ATOM 2430 N N . GLY B 1 94 ? -19.438 5.055 21.875 1 50.06 94 GLY B N 1
ATOM 2431 C CA . GLY B 1 94 ? -19.672 6.484 22 1 50.06 94 GLY B CA 1
ATOM 2432 C C . GLY B 1 94 ? -20.656 6.832 23.094 1 50.06 94 GLY B C 1
ATOM 2433 O O . GLY B 1 94 ? -21.125 7.965 23.188 1 50.06 94 GLY B O 1
ATOM 2434 N N . GLU B 1 95 ? -21.125 5.93 23.891 1 48.06 95 GLU B N 1
ATOM 2435 C CA . GLU B 1 95 ? -22.125 6.309 24.891 1 48.06 95 GLU B CA 1
ATOM 2436 C C . GLU B 1 95 ? -21.484 7.016 26.078 1 48.06 95 GLU B C 1
ATOM 2438 O O . GLU B 1 95 ? -20.312 6.809 26.359 1 48.06 95 GLU B O 1
ATOM 2443 N N . GLU B 1 96 ? -22.125 8 26.688 1 43.03 96 GLU B N 1
ATOM 2444 C CA . GLU B 1 96 ? -21.891 8.719 27.938 1 43.03 96 GLU B CA 1
ATOM 2445 C C . GLU B 1 96 ? -21.562 7.766 29.078 1 43.03 96 GLU B C 1
ATOM 2447 O O . GLU B 1 96 ? -22.297 6.82 29.344 1 43.03 96 GLU B O 1
ATOM 2452 N N . GLY B 1 97 ? -20.344 7.711 29.547 1 46.69 97 GLY B N 1
ATOM 2453 C CA . GLY B 1 97 ? -19.844 6.977 30.703 1 46.69 97 GLY B CA 1
ATOM 2454 C C . GLY B 1 97 ? -18.719 6.012 30.359 1 46.69 97 GLY B C 1
ATOM 2455 O O . GLY B 1 97 ? -18.312 5.207 31.188 1 46.69 97 GLY B O 1
ATOM 2456 N N . ASP B 1 98 ? -18.641 5.762 29.203 1 48.69 98 ASP B N 1
ATOM 2457 C CA . ASP B 1 98 ? -17.703 4.691 28.891 1 48.69 98 ASP B CA 1
ATOM 2458 C C . ASP B 1 98 ? -16.266 5.125 29.141 1 48.69 98 ASP B C 1
ATOM 2460 O O . ASP B 1 98 ? -15.93 6.309 29.031 1 48.69 98 ASP B O 1
ATOM 2464 N N . THR B 1 99 ? -15.578 4.422 30.016 1 48.62 99 THR B N 1
ATOM 2465 C CA . THR B 1 99 ? -14.203 4.609 30.469 1 48.62 99 THR B CA 1
ATOM 2466 C C . THR B 1 99 ? -13.305 4.992 29.297 1 48.62 99 THR B C 1
ATOM 2468 O O . THR B 1 99 ? -13.375 4.391 28.219 1 48.62 99 THR B O 1
ATOM 2471 N N . LYS B 1 100 ? -12.969 6.289 29.391 1 51.53 100 LYS B N 1
ATOM 2472 C CA . LYS B 1 100 ? -11.977 6.812 28.453 1 51.53 100 LYS B CA 1
ATOM 2473 C C . LYS B 1 100 ? -10.836 5.816 28.25 1 51.53 100 LYS B C 1
ATOM 2475 O O . LYS B 1 100 ? -10.25 5.328 29.219 1 51.53 100 LYS B O 1
ATOM 2480 N N . ARG B 1 101 ? -10.883 4.977 27.297 1 53.59 101 ARG B N 1
ATOM 2481 C CA . ARG B 1 101 ? -9.977 3.855 27.078 1 53.59 101 ARG B CA 1
ATOM 2482 C C . ARG B 1 101 ? -8.547 4.344 26.875 1 53.59 101 ARG B C 1
ATOM 2484 O O . ARG B 1 101 ? -8.328 5.445 26.359 1 53.59 101 ARG B O 1
ATOM 2491 N N . ASN B 1 102 ? -7.645 3.725 27.656 1 54.81 102 ASN B N 1
ATOM 2492 C CA . ASN B 1 102 ? -6.207 3.945 27.766 1 54.81 102 ASN B CA 1
ATOM 2493 C C . ASN B 1 102 ? -5.492 3.65 26.453 1 54.81 102 ASN B C 1
ATOM 2495 O O . ASN B 1 102 ? -5.996 2.889 25.625 1 54.81 102 ASN B O 1
ATOM 2499 N N . ALA B 1 103 ? -4.668 4.543 25.984 1 58.59 103 ALA B N 1
ATOM 2500 C CA . ALA B 1 103 ? -3.676 4.398 24.922 1 58.59 103 ALA B CA 1
ATOM 2501 C C . ALA B 1 103 ? -3.201 2.951 24.812 1 58.59 103 ALA B C 1
ATOM 2503 O O . ALA B 1 103 ? -2.801 2.504 23.734 1 58.59 103 ALA B O 1
ATOM 2504 N N . VAL B 1 104 ? -3.438 2.139 25.875 1 58.97 104 VAL B N 1
ATOM 2505 C CA . VAL B 1 104 ? -2.857 0.8 25.938 1 58.97 104 VAL B CA 1
ATOM 2506 C C . VAL B 1 104 ? -3.619 -0.138 25 1 58.97 104 VAL B C 1
ATOM 2508 O O . VAL B 1 104 ? -3.045 -1.086 24.453 1 58.97 104 VAL B O 1
ATOM 2511 N N . SER B 1 105 ? -4.812 0.25 24.594 1 73.81 105 SER B N 1
ATOM 2512 C CA . SER B 1 105 ? -5.609 -0.654 23.781 1 73.81 105 SER B CA 1
ATOM 2513 C C . SER B 1 105 ? -5.473 -0.327 22.297 1 73.81 105 SER B C 1
ATOM 2515 O O . SER B 1 105 ? -5.984 -1.056 21.438 1 73.81 105 SER B O 1
ATOM 2517 N N . ILE B 1 106 ? -4.723 0.687 22.078 1 82.94 106 ILE B N 1
ATOM 2518 C CA . ILE B 1 106 ? -4.559 1.117 20.703 1 82.94 106 ILE B CA 1
ATOM 2519 C C . ILE B 1 106 ? -3.207 0.646 20.172 1 82.94 106 ILE B C 1
ATOM 2521 O O . ILE B 1 106 ? -2.203 0.695 20.875 1 82.94 106 ILE B O 1
ATOM 2525 N N . CYS B 1 107 ? -3.246 0.048 19.047 1 85.81 107 CYS B N 1
ATOM 2526 C CA . CYS B 1 107 ? -2.006 -0.426 18.453 1 85.81 107 CYS B CA 1
ATOM 2527 C C . CYS B 1 107 ? -1.943 -0.061 16.969 1 85.81 107 CYS B C 1
ATOM 2529 O O . CYS B 1 107 ? -2.938 0.383 16.391 1 85.81 107 CYS B O 1
ATOM 2531 N N . LEU B 1 108 ? -0.782 -0.097 16.531 1 90.25 108 LEU B N 1
ATOM 2532 C CA . LEU B 1 108 ? -0.593 0.024 15.094 1 90.25 108 LEU B CA 1
ATOM 2533 C C . LEU B 1 108 ? -1.166 -1.188 14.367 1 90.25 108 LEU B C 1
ATOM 2535 O O . LEU B 1 108 ? -0.667 -2.305 14.523 1 90.25 108 LEU B O 1
ATOM 2539 N N . LYS B 1 109 ? -2.176 -0.973 13.609 1 89.56 109 LYS B N 1
ATOM 2540 C CA . LYS B 1 109 ? -2.898 -2.084 13 1 89.56 109 LYS B CA 1
ATOM 2541 C C . LYS B 1 109 ? -2.414 -2.344 11.578 1 89.56 109 LYS B C 1
ATOM 2543 O O . LYS B 1 109 ? -2.418 -3.486 11.117 1 89.56 109 LYS B O 1
ATOM 2548 N N . ASP B 1 110 ? -2.117 -1.256 10.938 1 94.31 110 ASP B N 1
ATOM 2549 C CA . ASP B 1 110 ? -1.798 -1.413 9.523 1 94.31 110 ASP B CA 1
ATOM 2550 C C . ASP B 1 110 ? -0.982 -0.229 9.008 1 94.31 110 ASP B C 1
ATOM 2552 O O . ASP B 1 110 ? -0.726 0.723 9.75 1 94.31 110 ASP B O 1
ATOM 2556 N N . ILE B 1 111 ? -0.481 -0.404 7.828 1 96.31 111 ILE B N 1
ATOM 2557 C CA . ILE B 1 111 ? 0.157 0.67 7.074 1 96.31 111 ILE B CA 1
ATOM 2558 C C . ILE B 1 111 ? -0.511 0.811 5.711 1 96.31 111 ILE B C 1
ATOM 2560 O O . ILE B 1 111 ? -0.581 -0.153 4.941 1 96.31 111 ILE B O 1
ATOM 2564 N N . HIS B 1 112 ? -0.985 2.002 5.457 1 96.56 112 HIS B N 1
ATOM 2565 C CA . HIS B 1 112 ? -1.605 2.281 4.168 1 96.56 112 HIS B CA 1
ATOM 2566 C C . HIS B 1 112 ? -0.571 2.742 3.145 1 96.56 112 HIS B C 1
ATOM 2568 O O . HIS B 1 112 ? 0.42 3.381 3.504 1 96.56 112 HIS B O 1
ATOM 2574 N N . PHE B 1 113 ? -0.825 2.334 1.986 1 97.44 113 PHE B N 1
ATOM 2575 C CA . PHE B 1 113 ? 0.073 2.699 0.896 1 97.44 113 PHE B CA 1
ATOM 2576 C C . PHE B 1 113 ? -0.702 3.332 -0.253 1 97.44 113 PHE B C 1
ATOM 2578 O O . PHE B 1 113 ? -1.715 2.791 -0.7 1 97.44 113 PHE B O 1
ATOM 2585 N N . LYS B 1 114 ? -0.193 4.477 -0.654 1 97 114 LYS B N 1
ATOM 2586 C CA . LYS B 1 114 ? -0.686 5.125 -1.864 1 97 114 LYS B CA 1
ATOM 2587 C C . LYS B 1 114 ? 0.398 5.188 -2.938 1 97 114 LYS B C 1
ATOM 2589 O O . LYS B 1 114 ? 1.447 5.801 -2.734 1 97 114 LYS B O 1
ATOM 2594 N N . VAL B 1 115 ? 0.117 4.668 -4.105 1 96.94 115 VAL B N 1
ATOM 2595 C CA . VAL B 1 115 ? 1.102 4.543 -5.172 1 96.94 115 VAL B CA 1
ATOM 2596 C C . VAL B 1 115 ? 1.377 5.914 -5.785 1 96.94 115 VAL B C 1
ATOM 2598 O O . VAL B 1 115 ? 0.456 6.715 -5.973 1 96.94 115 VAL B O 1
ATOM 2601 N N . ASP B 1 116 ? 2.658 6.133 -6.008 1 96 116 ASP B N 1
ATOM 2602 C CA . ASP B 1 116 ? 3.064 7.312 -6.762 1 96 116 ASP B CA 1
ATOM 2603 C C . ASP B 1 116 ? 2.611 7.215 -8.219 1 96 116 ASP B C 1
ATOM 2605 O O . ASP B 1 116 ? 2.691 6.148 -8.828 1 96 116 ASP B O 1
ATOM 2609 N N . LYS B 1 117 ? 2.213 8.312 -8.82 1 95.12 117 LYS B N 1
ATOM 2610 C CA . LYS B 1 117 ? 1.777 8.328 -10.211 1 95.12 117 LYS B CA 1
ATOM 2611 C C . LYS B 1 117 ? 2.898 7.867 -11.141 1 95.12 117 LYS B C 1
ATOM 2613 O O . LYS B 1 117 ? 2.646 7.188 -12.141 1 95.12 117 LYS B O 1
ATOM 2618 N N . GLU B 1 118 ? 4.051 8.219 -10.789 1 95.06 118 GLU B N 1
ATOM 2619 C CA . GLU B 1 118 ? 5.199 7.863 -11.617 1 95.06 118 GLU B CA 1
ATOM 2620 C C . GLU B 1 118 ? 5.406 6.352 -11.656 1 95.06 118 GLU B C 1
ATOM 2622 O O . GLU B 1 118 ? 5.746 5.793 -12.703 1 95.06 118 GLU B O 1
ATOM 2627 N N . LEU B 1 119 ? 5.285 5.715 -10.539 1 96.5 119 LEU B N 1
ATOM 2628 C CA . LEU B 1 119 ? 5.414 4.262 -10.508 1 96.5 119 LEU B CA 1
ATOM 2629 C C . LEU B 1 119 ? 4.344 3.607 -11.383 1 96.5 119 LEU B C 1
ATOM 2631 O O . LEU B 1 119 ? 4.629 2.65 -12.109 1 96.5 119 LEU B O 1
ATOM 2635 N N . LEU B 1 120 ? 3.178 4.125 -11.25 1 95.19 120 LEU B N 1
ATOM 2636 C CA . LEU B 1 120 ? 2.068 3.615 -12.047 1 95.19 120 LEU B CA 1
ATOM 2637 C C . LEU B 1 120 ? 2.361 3.758 -13.539 1 95.19 120 LEU B C 1
ATOM 2639 O O . LEU B 1 120 ? 2.18 2.809 -14.305 1 95.19 120 LEU B O 1
ATOM 2643 N N . TYR B 1 121 ? 2.877 4.902 -13.875 1 95.19 121 TYR B N 1
ATOM 2644 C CA . TYR B 1 121 ? 3.186 5.188 -15.273 1 95.19 121 TYR B CA 1
ATOM 2645 C C . TYR B 1 121 ? 4.305 4.285 -15.781 1 95.19 121 TYR B C 1
ATOM 2647 O O . TYR B 1 121 ? 4.199 3.709 -16.859 1 95.19 121 TYR B O 1
ATOM 2655 N N . ARG B 1 122 ? 5.262 4.18 -15.07 1 95 122 ARG B N 1
ATOM 2656 C CA . ARG B 1 122 ? 6.406 3.371 -15.469 1 95 122 ARG B CA 1
ATOM 2657 C C . ARG B 1 122 ? 6.023 1.9 -15.594 1 95 122 ARG B C 1
ATOM 2659 O O . ARG B 1 122 ? 6.488 1.206 -16.5 1 95 122 ARG B O 1
ATOM 2666 N N . THR B 1 123 ? 5.281 1.453 -14.703 1 96.12 123 THR B N 1
ATOM 2667 C CA . THR B 1 123 ? 4.809 0.074 -14.773 1 96.12 123 THR B CA 1
ATOM 2668 C C . THR B 1 123 ? 3.953 -0.143 -16.016 1 96.12 123 THR B C 1
ATOM 2670 O O . THR B 1 123 ? 4.109 -1.146 -16.719 1 96.12 123 THR B O 1
ATOM 2673 N N . ALA B 1 124 ? 3.1 0.818 -16.25 1 93.75 124 ALA B N 1
ATOM 2674 C CA . ALA B 1 124 ? 2.217 0.743 -17.406 1 93.75 124 ALA B CA 1
ATOM 2675 C C . ALA B 1 124 ? 3.018 0.688 -18.703 1 93.75 124 ALA B C 1
ATOM 2677 O O . ALA B 1 124 ? 2.633 -0.003 -19.656 1 93.75 124 ALA B O 1
ATOM 2678 N N . ARG B 1 125 ? 4.082 1.386 -18.703 1 92.69 125 ARG B N 1
ATOM 2679 C CA . ARG B 1 125 ? 4.934 1.44 -19.891 1 92.69 125 ARG B CA 1
ATOM 2680 C C . ARG B 1 125 ? 5.547 0.075 -20.188 1 92.69 125 ARG B C 1
ATOM 2682 O O . ARG B 1 125 ? 5.793 -0.26 -21.344 1 92.69 125 ARG B O 1
ATOM 2689 N N . HIS B 1 126 ? 5.738 -0.692 -19.203 1 93.25 126 HIS B N 1
ATOM 2690 C CA . HIS B 1 126 ? 6.352 -2.006 -19.359 1 93.25 126 HIS B CA 1
ATOM 2691 C C . HIS B 1 126 ? 5.289 -3.094 -19.5 1 93.25 126 HIS B C 1
ATOM 2693 O O . HIS B 1 126 ? 5.621 -4.262 -19.703 1 93.25 126 HIS B O 1
ATOM 2699 N N . CYS B 1 127 ? 4.043 -2.641 -19.391 1 90.56 127 CYS B N 1
ATOM 2700 C CA . CYS B 1 127 ? 2.965 -3.623 -19.344 1 90.56 127 CYS B CA 1
ATOM 2701 C C . CYS B 1 127 ? 2.316 -3.789 -20.703 1 90.56 127 CYS B C 1
ATOM 2703 O O . CYS B 1 127 ? 1.536 -2.938 -21.141 1 90.56 127 CYS B O 1
ATOM 2705 N N . HIS B 1 128 ? 2.658 -4.789 -21.422 1 89.56 128 HIS B N 1
ATOM 2706 C CA . HIS B 1 128 ? 1.991 -5.211 -22.641 1 89.56 128 HIS B CA 1
ATOM 2707 C C . HIS B 1 128 ? 1.098 -6.422 -22.391 1 89.56 128 HIS B C 1
ATOM 2709 O O . HIS B 1 128 ? 1.591 -7.516 -22.109 1 89.56 128 HIS B O 1
ATOM 2715 N N . LEU B 1 129 ? -0.204 -6.203 -22.625 1 87.88 129 LEU B N 1
ATOM 2716 C CA . LEU B 1 129 ? -1.166 -7.199 -22.172 1 87.88 129 LEU B CA 1
ATOM 2717 C C . LEU B 1 129 ? -1.623 -8.094 -23.312 1 87.88 129 LEU B C 1
ATOM 2719 O O . LEU B 1 129 ? -1.819 -7.613 -24.438 1 87.88 129 LEU B O 1
ATOM 2723 N N . LYS B 1 130 ? -1.643 -9.305 -23.031 1 85.62 130 LYS B N 1
ATOM 2724 C CA . LYS B 1 130 ? -2.244 -10.297 -23.922 1 85.62 130 LYS B CA 1
ATOM 2725 C C . LYS B 1 130 ? -3.309 -11.109 -23.188 1 85.62 130 LYS B C 1
ATOM 2727 O O . LYS B 1 130 ? -3.123 -11.484 -22.031 1 85.62 130 LYS B O 1
ATOM 2732 N N . ARG B 1 131 ? -4.414 -11.305 -23.875 1 81.5 131 ARG B N 1
ATOM 2733 C CA . ARG B 1 131 ? -5.484 -12.094 -23.266 1 81.5 131 ARG B CA 1
ATOM 2734 C C . ARG B 1 131 ? -5.066 -13.547 -23.109 1 81.5 131 ARG B C 1
ATOM 2736 O O . ARG B 1 131 ? -4.535 -14.156 -24.047 1 81.5 131 ARG B O 1
ATOM 2743 N N . SER B 1 132 ? -5.176 -13.945 -21.906 1 78.19 132 SER B N 1
ATOM 2744 C CA . SER B 1 132 ? -4.781 -15.328 -21.641 1 78.19 132 SER B CA 1
ATOM 2745 C C . SER B 1 132 ? -5.855 -16.297 -22.109 1 78.19 132 SER B C 1
ATOM 2747 O O . SER B 1 132 ? -7.051 -16.016 -22 1 78.19 132 SER B O 1
ATOM 2749 N N . THR B 1 133 ? -5.453 -17.234 -22.844 1 66.75 133 THR B N 1
ATOM 2750 C CA . THR B 1 133 ? -6.367 -18.281 -23.281 1 66.75 133 THR B CA 1
ATOM 2751 C C . THR B 1 133 ? -6.758 -19.188 -22.109 1 66.75 133 THR B C 1
ATOM 2753 O O . THR B 1 133 ? -7.762 -19.906 -22.172 1 66.75 133 THR B O 1
ATOM 2756 N N . ASP B 1 134 ? -5.988 -19.219 -21.125 1 58.72 134 ASP B N 1
ATOM 2757 C CA . ASP B 1 134 ? -6.195 -20.125 -20 1 58.72 134 ASP B CA 1
ATOM 2758 C C . ASP B 1 134 ? -7.129 -19.5 -18.953 1 58.72 134 ASP B C 1
ATOM 2760 O O . ASP B 1 134 ? -6.938 -18.344 -18.547 1 58.72 134 ASP B O 1
ATOM 2764 N N . LYS B 1 135 ? -8.477 -19.75 -19.078 1 53.56 135 LYS B N 1
ATOM 2765 C CA . LYS B 1 135 ? -9.414 -19.266 -18.062 1 53.56 135 LYS B CA 1
ATOM 2766 C C . LYS B 1 135 ? -8.805 -19.375 -16.656 1 53.56 135 LYS B C 1
ATOM 2768 O O . LYS B 1 135 ? -7.949 -20.219 -16.422 1 53.56 135 LYS B O 1
ATOM 2773 N N . PHE B 1 136 ? -8.836 -18.297 -15.992 1 53.41 136 PHE B N 1
ATOM 2774 C CA . PHE B 1 136 ? -8.461 -18.469 -14.602 1 53.41 136 PHE B CA 1
ATOM 2775 C C . PHE B 1 136 ? -8.953 -19.812 -14.07 1 53.41 136 PHE B C 1
ATOM 2777 O O . PHE B 1 136 ? -10.156 -20.094 -14.086 1 53.41 136 PHE B O 1
ATOM 2784 N N . GLN B 1 137 ? -8.516 -20.828 -14.602 1 49.16 137 GLN B N 1
ATOM 2785 C CA . GLN B 1 137 ? -8.992 -22.109 -14.07 1 49.16 137 GLN B CA 1
ATOM 2786 C C . GLN B 1 137 ? -8.711 -22.219 -12.57 1 49.16 137 GLN B C 1
ATOM 2788 O O . GLN B 1 137 ? -7.605 -21.906 -12.117 1 49.16 137 GLN B O 1
ATOM 2793 N N . ARG B 1 138 ? -9.773 -21.922 -11.898 1 48.25 138 ARG B N 1
ATOM 2794 C CA . ARG B 1 138 ? -9.578 -22.328 -10.516 1 48.25 138 ARG B CA 1
ATOM 2795 C C . ARG B 1 138 ? -8.664 -23.531 -10.414 1 48.25 138 ARG B C 1
ATOM 2797 O O . ARG B 1 138 ? -8.734 -24.438 -11.25 1 48.25 138 ARG B O 1
ATOM 2804 N N . SER B 1 139 ? -7.527 -23.234 -9.82 1 50.69 139 SER B N 1
ATOM 2805 C CA . SER B 1 139 ? -6.609 -24.359 -9.672 1 50.69 139 SER B CA 1
ATOM 2806 C C . SER B 1 139 ? -7.352 -25.688 -9.734 1 50.69 139 SER B C 1
ATOM 2808 O O . SER B 1 139 ? -6.848 -26.656 -10.297 1 50.69 139 SER B O 1
ATOM 2810 N N . SER B 1 140 ? -8.594 -25.641 -9.211 1 54.59 140 SER B N 1
ATOM 2811 C CA . SER B 1 140 ? -9.328 -26.906 -9.109 1 54.59 140 SER B CA 1
ATOM 2812 C C . SER B 1 140 ? -9.859 -27.344 -10.469 1 54.59 140 SER B C 1
ATOM 2814 O O . SER B 1 140 ? -10.242 -28.5 -10.648 1 54.59 140 SER B O 1
ATOM 2816 N N . GLN B 1 141 ? -9.938 -26.406 -11.422 1 58.5 141 GLN B N 1
ATOM 2817 C CA . GLN B 1 141 ? -10.695 -26.766 -12.617 1 58.5 141 GLN B CA 1
ATOM 2818 C C . GLN B 1 141 ? -9.773 -27.094 -13.781 1 58.5 141 GLN B C 1
ATOM 2820 O O . GLN B 1 141 ? -10.234 -27.391 -14.883 1 58.5 141 GLN B O 1
ATOM 2825 N N . VAL B 1 142 ? -8.523 -26.906 -13.594 1 62.19 142 VAL B N 1
ATOM 2826 C CA . VAL B 1 142 ? -7.609 -27.203 -14.695 1 62.19 142 VAL B CA 1
ATOM 2827 C C . VAL B 1 142 ? -7.754 -28.672 -15.102 1 62.19 142 VAL B C 1
ATOM 2829 O O . VAL B 1 142 ? -7.812 -28.984 -16.297 1 62.19 142 VAL B O 1
ATOM 2832 N N . PHE B 1 143 ? -7.691 -29.453 -14.109 1 77.12 143 PHE B N 1
ATOM 2833 C CA . PHE B 1 143 ? -7.859 -30.875 -14.312 1 77.12 143 PHE B CA 1
ATOM 2834 C C . PHE B 1 143 ? -9.109 -31.391 -13.602 1 77.12 143 PHE B C 1
ATOM 2836 O O . PHE B 1 143 ? -9.492 -30.859 -12.555 1 77.12 143 PHE B O 1
ATOM 2843 N N . SER B 1 144 ? -9.812 -32.188 -14.305 1 81.25 144 SER B N 1
ATOM 2844 C CA . SER B 1 144 ? -10.891 -32.906 -13.609 1 81.25 144 SER B CA 1
ATOM 2845 C C . SER B 1 144 ? -10.359 -33.75 -12.469 1 81.25 144 SER B C 1
ATOM 2847 O O . SER B 1 144 ? -9.172 -34.094 -12.438 1 81.25 144 SER B O 1
ATOM 2849 N N . PRO B 1 145 ? -11.172 -33.938 -11.484 1 88 145 PRO B N 1
ATOM 2850 C CA . PRO B 1 145 ? -10.727 -34.781 -10.375 1 88 145 PRO B CA 1
ATOM 2851 C C . PRO B 1 145 ? -10.109 -36.094 -10.844 1 88 145 PRO B C 1
ATOM 2853 O O . PRO B 1 145 ? -9.086 -36.531 -10.297 1 88 145 PRO B O 1
ATOM 2856 N N . GLN B 1 146 ? -10.719 -36.688 -11.852 1 88.94 146 GLN B N 1
ATOM 2857 C CA . GLN B 1 146 ? -10.211 -37.938 -12.352 1 88.94 146 GLN B CA 1
ATOM 2858 C C . GLN B 1 146 ? -8.852 -37.781 -13.016 1 88.94 146 GLN B C 1
ATOM 2860 O O . GLN B 1 146 ? -7.969 -38.625 -12.883 1 88.94 146 GLN B O 1
ATOM 2865 N N . GLU B 1 147 ? -8.719 -36.656 -13.641 1 88.44 147 GLU B N 1
ATOM 2866 C CA . GLU B 1 147 ? -7.434 -36.344 -14.258 1 88.44 147 GLU B CA 1
ATOM 2867 C C . GLU B 1 147 ? -6.352 -36.125 -13.203 1 88.44 147 GLU B C 1
ATOM 2869 O O . GLU B 1 147 ? -5.215 -36.562 -13.367 1 88.44 147 GLU B O 1
ATOM 2874 N N . ARG B 1 148 ? -6.758 -35.5 -12.203 1 92 148 ARG B N 1
ATOM 2875 C CA . ARG B 1 148 ? -5.812 -35.25 -11.117 1 92 148 ARG B CA 1
ATOM 2876 C C . ARG B 1 148 ? -5.379 -36.531 -10.445 1 92 148 ARG B C 1
ATOM 2878 O O . ARG B 1 148 ? -4.207 -36.719 -10.109 1 92 148 ARG B O 1
ATOM 2885 N N . LEU B 1 149 ? -6.32 -37.406 -10.359 1 93.19 149 LEU B N 1
ATOM 2886 C CA . LEU B 1 149 ? -6.012 -38.719 -9.781 1 93.19 149 LEU B CA 1
ATOM 2887 C C . LEU B 1 149 ? -5.02 -39.469 -10.656 1 93.19 149 LEU B C 1
ATOM 2889 O O . LEU B 1 149 ? -4.066 -40.062 -10.156 1 93.19 149 LEU B O 1
ATOM 2893 N N . GLU B 1 150 ? -5.242 -39.375 -11.883 1 92.56 150 GLU B N 1
ATOM 2894 C CA . GLU B 1 150 ? -4.363 -40.094 -12.82 1 92.56 150 GLU B CA 1
ATOM 2895 C C . GLU B 1 150 ? -2.947 -39.531 -12.773 1 92.56 150 GLU B C 1
ATOM 2897 O O . GLU B 1 150 ? -1.971 -40.281 -12.828 1 92.56 150 GLU B O 1
ATOM 2902 N N . ARG B 1 151 ? -2.904 -38.25 -12.664 1 92.62 151 ARG B N 1
ATOM 2903 C CA . ARG B 1 151 ? -1.604 -37.594 -12.586 1 92.62 151 ARG B CA 1
ATOM 2904 C C . ARG B 1 151 ? -0.876 -37.969 -11.297 1 92.62 151 ARG B C 1
ATOM 2906 O O . ARG B 1 151 ? 0.339 -38.188 -11.305 1 92.62 151 ARG B O 1
ATOM 2913 N N . ALA B 1 152 ? -1.594 -38.094 -10.305 1 94.44 152 ALA B N 1
ATOM 2914 C CA . ALA B 1 152 ? -1.021 -38.469 -9.016 1 94.44 152 ALA B CA 1
ATOM 2915 C C . ALA B 1 152 ? -0.488 -39.906 -9.062 1 94.44 152 ALA B C 1
ATOM 2917 O O . ALA B 1 152 ? 0.616 -40.188 -8.586 1 94.44 152 ALA B O 1
ATOM 2918 N N . LYS B 1 153 ? -1.255 -40.75 -9.672 1 93.06 153 LYS B N 1
ATOM 2919 C CA . LYS B 1 153 ? -0.846 -42.125 -9.773 1 93.06 153 LYS B CA 1
ATOM 2920 C C . LYS B 1 153 ? 0.413 -42.281 -10.625 1 93.06 153 LYS B C 1
ATOM 2922 O O . LYS B 1 153 ? 1.319 -43.031 -10.289 1 93.06 153 LYS B O 1
ATOM 2927 N N . LYS B 1 154 ? 0.457 -41.562 -11.68 1 92.94 154 LYS B N 1
ATOM 2928 C CA . LYS B 1 154 ? 1.627 -41.562 -12.555 1 92.94 154 LYS B CA 1
ATOM 2929 C C . LYS B 1 154 ? 2.875 -41.094 -11.812 1 92.94 154 LYS B C 1
ATOM 2931 O O . LYS B 1 154 ? 3.955 -41.656 -11.977 1 92.94 154 LYS B O 1
ATOM 2936 N N . TYR B 1 155 ? 2.725 -40.125 -11.086 1 94.44 155 TYR B N 1
ATOM 2937 C CA . TYR B 1 155 ? 3.822 -39.594 -10.281 1 94.44 155 TYR B CA 1
ATOM 2938 C C . TYR B 1 155 ? 4.32 -40.625 -9.281 1 94.44 155 TYR B C 1
ATOM 2940 O O . TYR B 1 155 ? 5.531 -40.781 -9.102 1 94.44 155 TYR B O 1
ATOM 2948 N N . LEU B 1 156 ? 3.402 -41.312 -8.695 1 93.56 156 LEU B N 1
ATOM 2949 C CA . LEU B 1 156 ? 3.738 -42.281 -7.648 1 93.56 156 LEU B CA 1
ATOM 2950 C C . LEU B 1 156 ? 4.336 -43.562 -8.25 1 93.56 156 LEU B C 1
ATOM 2952 O O . LEU B 1 156 ? 5.035 -44.281 -7.562 1 93.56 156 LEU B O 1
ATOM 2956 N N . GLU B 1 157 ? 4.059 -43.75 -9.484 1 90.69 157 GLU B N 1
ATOM 2957 C CA . GLU B 1 157 ? 4.695 -44.875 -10.172 1 90.69 157 GLU B CA 1
ATOM 2958 C C . GLU B 1 157 ? 6.188 -44.594 -10.375 1 90.69 157 GLU B C 1
ATOM 2960 O O . GLU B 1 157 ? 6.996 -45.531 -10.32 1 90.69 157 GLU B O 1
ATOM 2965 N N . LYS B 1 158 ? 6.469 -43.312 -10.516 1 91.06 158 LYS B N 1
ATOM 2966 C CA . LYS B 1 158 ? 7.855 -42.938 -10.758 1 91.06 158 LYS B CA 1
ATOM 2967 C C . LYS B 1 158 ? 8.562 -42.594 -9.453 1 91.06 158 LYS B C 1
ATOM 2969 O O . LYS B 1 158 ? 9.789 -42.688 -9.352 1 91.06 158 LYS B O 1
ATOM 2974 N N . ASN B 1 159 ? 7.688 -42.188 -8.555 1 91.75 159 ASN B N 1
ATOM 2975 C CA . ASN B 1 159 ? 8.211 -41.781 -7.258 1 91.75 159 ASN B CA 1
ATOM 2976 C C . ASN B 1 159 ? 7.641 -42.625 -6.129 1 91.75 159 ASN B C 1
ATOM 2978 O O . ASN B 1 159 ? 6.496 -43.094 -6.203 1 91.75 159 ASN B O 1
ATOM 2982 N N . SER B 1 160 ? 8.352 -42.906 -5.113 1 90.25 160 SER B N 1
ATOM 2983 C CA . SER B 1 160 ? 7.949 -43.781 -4.016 1 90.25 160 SER B CA 1
ATOM 2984 C C . SER B 1 160 ? 6.898 -43.094 -3.135 1 90.25 160 SER B C 1
ATOM 2986 O O . SER B 1 160 ? 6.117 -43.781 -2.467 1 90.25 160 SER B O 1
ATOM 2988 N N . PHE B 1 161 ? 6.941 -41.75 -3.08 1 93.5 161 PHE B N 1
ATOM 2989 C CA . PHE B 1 161 ? 5.961 -41.062 -2.25 1 93.5 161 PHE B CA 1
ATOM 2990 C C . PHE B 1 161 ? 5.648 -39.688 -2.814 1 93.5 161 PHE B C 1
ATOM 2992 O O . PHE B 1 161 ? 6.355 -39.188 -3.699 1 93.5 161 PHE B O 1
ATOM 2999 N N . MET B 1 162 ? 4.543 -39.125 -2.373 1 94.12 162 MET B N 1
ATOM 3000 C CA . MET B 1 162 ? 4.07 -37.812 -2.785 1 94.12 162 MET B CA 1
ATOM 3001 C C . MET B 1 162 ? 3.656 -37 -1.576 1 94.12 162 MET B C 1
ATOM 3003 O O . MET B 1 162 ? 2.979 -37.5 -0.676 1 94.12 162 MET B O 1
ATOM 3007 N N . THR B 1 163 ? 4.117 -35.781 -1.547 1 93.44 163 THR B N 1
ATOM 3008 C CA . THR B 1 163 ? 3.676 -34.875 -0.491 1 93.44 163 THR B CA 1
ATOM 3009 C C . THR B 1 163 ? 2.525 -34 -0.976 1 93.44 163 THR B C 1
ATOM 3011 O O . THR B 1 163 ? 2.207 -34 -2.168 1 93.44 163 THR B O 1
ATOM 3014 N N . GLN B 1 164 ? 1.922 -33.375 -0.022 1 92.69 164 GLN B N 1
ATOM 3015 C CA . GLN B 1 164 ? 0.862 -32.438 -0.387 1 92.69 164 GLN B CA 1
ATOM 3016 C C . GLN B 1 164 ? 1.384 -31.344 -1.325 1 92.69 164 GLN B C 1
ATOM 3018 O O . GLN B 1 164 ? 0.685 -30.938 -2.254 1 92.69 164 GLN B O 1
ATOM 3023 N N . ALA B 1 165 ? 2.58 -30.953 -1.096 1 89.62 165 ALA B N 1
ATOM 3024 C CA . ALA B 1 165 ? 3.205 -29.938 -1.935 1 89.62 165 ALA B CA 1
ATOM 3025 C C . ALA B 1 165 ? 3.369 -30.422 -3.369 1 89.62 165 ALA B C 1
ATOM 3027 O O . ALA B 1 165 ? 3.129 -29.688 -4.32 1 89.62 165 ALA B O 1
ATOM 3028 N N . ASP B 1 166 ? 3.818 -31.656 -3.473 1 91.25 166 ASP B N 1
ATOM 3029 C CA . ASP B 1 166 ? 3.943 -32.281 -4.797 1 91.25 166 ASP B CA 1
ATOM 3030 C C . ASP B 1 166 ? 2.598 -32.281 -5.516 1 91.25 166 ASP B C 1
ATOM 3032 O O . ASP B 1 166 ? 2.52 -31.984 -6.707 1 91.25 166 ASP B O 1
ATOM 3036 N N . TYR B 1 167 ? 1.579 -32.688 -4.766 1 93.19 167 TYR B N 1
ATOM 3037 C CA . TYR B 1 167 ? 0.241 -32.781 -5.34 1 93.19 167 TYR B CA 1
ATOM 3038 C C . TYR B 1 167 ? -0.223 -31.406 -5.832 1 93.19 167 TYR B C 1
ATOM 3040 O O . TYR B 1 167 ? -0.817 -31.297 -6.906 1 93.19 167 TYR B O 1
ATOM 3048 N N . CYS B 1 168 ? 0.029 -30.438 -5.129 1 87.44 168 CYS B N 1
ATOM 3049 C CA . CYS B 1 168 ? -0.304 -29.078 -5.539 1 87.44 168 CYS B CA 1
ATOM 3050 C C . CYS B 1 168 ? 0.372 -28.719 -6.859 1 87.44 168 CYS B C 1
ATOM 3052 O O . CYS B 1 168 ? -0.257 -28.156 -7.754 1 87.44 168 CYS B O 1
ATOM 3054 N N . GLN B 1 169 ? 1.586 -29.078 -6.938 1 85.12 169 GLN B N 1
ATOM 3055 C CA . GLN B 1 169 ? 2.357 -28.781 -8.141 1 85.12 169 GLN B CA 1
ATOM 3056 C C . GLN B 1 169 ? 1.809 -29.547 -9.344 1 85.12 169 GLN B C 1
ATOM 3058 O O . GLN B 1 169 ? 1.731 -29.016 -10.445 1 85.12 169 GLN B O 1
ATOM 3063 N N . LEU B 1 170 ? 1.397 -30.75 -9.07 1 85.81 170 LEU B N 1
ATOM 3064 C CA . LEU B 1 170 ? 0.921 -31.625 -10.133 1 85.81 170 LEU B CA 1
ATOM 3065 C C . LEU B 1 170 ? -0.45 -31.188 -10.633 1 85.81 170 LEU B C 1
ATOM 3067 O O . LEU B 1 170 ? -0.745 -31.297 -11.828 1 85.81 170 LEU B O 1
ATOM 3071 N N . THR B 1 171 ? -1.286 -30.734 -9.719 1 86.06 171 THR B N 1
ATOM 3072 C CA . THR B 1 171 ? -2.688 -30.516 -10.055 1 86.06 171 THR B CA 1
ATOM 3073 C C . THR B 1 171 ? -2.979 -29.016 -10.203 1 86.06 171 THR B C 1
ATOM 3075 O O . THR B 1 171 ? -3.971 -28.641 -10.828 1 86.06 171 THR B O 1
ATOM 3078 N N . GLY B 1 172 ? -2.16 -28.203 -9.5 1 77.44 172 GLY B N 1
ATOM 3079 C CA . GLY B 1 172 ? -2.4 -26.766 -9.5 1 77.44 172 GLY B CA 1
ATOM 3080 C C . GLY B 1 172 ? -3.367 -26.328 -8.414 1 77.44 172 GLY B C 1
ATOM 3081 O O . GLY B 1 172 ? -3.721 -25.156 -8.328 1 77.44 172 GLY B O 1
ATOM 3082 N N . LEU B 1 173 ? -3.85 -27.359 -7.645 1 80.75 173 LEU B N 1
ATOM 3083 C CA . LEU B 1 173 ? -4.785 -27.047 -6.57 1 80.75 173 LEU B CA 1
ATOM 3084 C C . LEU B 1 173 ? -4.094 -26.281 -5.453 1 80.75 173 LEU B C 1
ATOM 3086 O O . LEU B 1 173 ? -2.883 -26.422 -5.254 1 80.75 173 LEU B O 1
ATOM 3090 N N . LEU B 1 174 ? -4.887 -25.484 -4.867 1 77.62 174 LEU B N 1
ATOM 3091 C CA . LEU B 1 174 ? -4.402 -24.828 -3.662 1 77.62 174 LEU B CA 1
ATOM 3092 C C . LEU B 1 174 ? -4.266 -25.812 -2.512 1 77.62 174 LEU B C 1
ATOM 3094 O O . LEU B 1 174 ? -4.871 -26.891 -2.537 1 77.62 174 LEU B O 1
ATOM 3098 N N . LYS B 1 175 ? -3.475 -25.438 -1.55 1 83.81 175 LYS B N 1
ATOM 3099 C CA . LYS B 1 175 ? -3.125 -26.312 -0.436 1 83.81 175 LYS B CA 1
ATOM 3100 C C . LYS B 1 175 ? -4.375 -26.891 0.222 1 83.81 175 LYS B C 1
ATOM 3102 O O . LYS B 1 175 ? -4.453 -28.094 0.462 1 83.81 175 LYS B O 1
ATOM 3107 N N . SER B 1 176 ? -5.336 -26.062 0.457 1 86.5 176 SER B N 1
ATOM 3108 C CA . SER B 1 176 ? -6.531 -26.516 1.163 1 86.5 176 SER B CA 1
ATOM 3109 C C . SER B 1 176 ? -7.348 -27.484 0.306 1 86.5 176 SER B C 1
ATOM 3111 O O . SER B 1 176 ? -7.836 -28.5 0.801 1 86.5 176 SER B O 1
ATOM 3113 N N . ALA B 1 177 ? -7.508 -27.188 -0.949 1 85.19 177 ALA B N 1
ATOM 3114 C CA . ALA B 1 177 ? -8.25 -28.062 -1.86 1 85.19 177 ALA B CA 1
ATOM 3115 C C . ALA B 1 177 ? -7.512 -29.375 -2.082 1 85.19 177 ALA B C 1
ATOM 3117 O O . ALA B 1 177 ? -8.141 -30.438 -2.164 1 85.19 177 ALA B O 1
ATOM 3118 N N . ALA B 1 178 ? -6.207 -29.219 -2.129 1 90 178 ALA B N 1
ATOM 3119 C CA . ALA B 1 178 ? -5.383 -30.406 -2.285 1 90 178 ALA B CA 1
ATOM 3120 C C . ALA B 1 178 ? -5.535 -31.344 -1.087 1 90 178 ALA B C 1
ATOM 3122 O O . ALA B 1 178 ? -5.695 -32.562 -1.252 1 90 178 ALA B O 1
ATOM 3123 N N . SER B 1 179 ? -5.457 -30.734 0.045 1 89.88 179 SER B N 1
ATOM 3124 C CA . SER B 1 179 ? -5.602 -31.516 1.265 1 89.88 179 SER B CA 1
ATOM 3125 C C . SER B 1 179 ? -6.953 -32.219 1.315 1 89.88 179 SER B C 1
ATOM 3127 O O . SER B 1 179 ? -7.031 -33.406 1.659 1 89.88 179 SER B O 1
ATOM 3129 N N . ARG B 1 180 ? -7.949 -31.562 0.972 1 91.25 180 ARG B N 1
ATOM 3130 C CA . ARG B 1 180 ? -9.297 -32.125 0.991 1 91.25 180 ARG B CA 1
ATOM 3131 C C . ARG B 1 180 ? -9.43 -33.25 -0.015 1 91.25 180 ARG B C 1
ATOM 3133 O O . ARG B 1 180 ? -9.984 -34.312 0.304 1 91.25 180 ARG B O 1
ATOM 3140 N N . GLU B 1 181 ? -8.906 -33 -1.19 1 92.44 181 GLU B N 1
ATOM 3141 C CA . GLU B 1 181 ? -9.023 -34 -2.234 1 92.44 181 GLU B CA 1
ATOM 3142 C C . GLU B 1 181 ? -8.195 -35.25 -1.898 1 92.44 181 GLU B C 1
ATOM 3144 O O . GLU B 1 181 ? -8.641 -36.375 -2.133 1 92.44 181 GLU B O 1
ATOM 3149 N N . LEU B 1 182 ? -7.113 -35.062 -1.335 1 93.56 182 LEU B N 1
ATOM 3150 C CA . LEU B 1 182 ? -6.27 -36.188 -0.929 1 93.56 182 LEU B CA 1
ATOM 3151 C C . LEU B 1 182 ? -6.957 -37 0.15 1 93.56 182 LEU B C 1
ATOM 3153 O O . LEU B 1 182 ? -6.863 -38.25 0.144 1 93.56 182 LEU B O 1
ATOM 3157 N N . ARG B 1 183 ? -7.613 -36.344 1.022 1 92 183 ARG B N 1
ATOM 3158 C CA . ARG B 1 183 ? -8.383 -37.062 2.043 1 92 183 ARG B CA 1
ATOM 3159 C C . ARG B 1 183 ? -9.484 -37.906 1.414 1 92 183 ARG B C 1
ATOM 3161 O O . ARG B 1 183 ? -9.75 -39.031 1.863 1 92 183 ARG B O 1
ATOM 3168 N N . GLU B 1 184 ? -10.07 -37.344 0.422 1 93.44 184 GLU B N 1
ATOM 3169 C CA . GLU B 1 184 ? -11.125 -38.062 -0.285 1 93.44 184 GLU B CA 1
ATOM 3170 C C . GLU B 1 184 ? -10.57 -39.281 -1.006 1 93.44 184 GLU B C 1
ATOM 3172 O O . GLU B 1 184 ? -11.203 -40.344 -1.031 1 93.44 184 GLU B O 1
ATOM 3177 N N . TRP B 1 185 ? -9.391 -39.156 -1.613 1 94 185 TRP B N 1
ATOM 3178 C CA . TRP B 1 185 ? -8.773 -40.281 -2.307 1 94 185 TRP B CA 1
ATOM 3179 C C . TRP B 1 185 ? -8.438 -41.406 -1.331 1 94 185 TRP B C 1
ATOM 3181 O O . TRP B 1 185 ? -8.672 -42.594 -1.627 1 94 185 TRP B O 1
ATOM 3191 N N . ILE B 1 186 ? -8.008 -41 -0.177 1 90.75 186 ILE B N 1
ATOM 3192 C CA . ILE B 1 186 ? -7.641 -41.969 0.845 1 90.75 186 ILE B CA 1
ATOM 3193 C C . ILE B 1 186 ? -8.891 -42.688 1.327 1 90.75 186 ILE B C 1
ATOM 3195 O O . ILE B 1 186 ? -8.852 -43.906 1.605 1 90.75 186 ILE B O 1
ATOM 3199 N N . ALA B 1 187 ? -9.883 -42.062 1.394 1 91.62 187 ALA B N 1
ATOM 3200 C CA . ALA B 1 187 ? -11.133 -42.625 1.896 1 91.62 187 ALA B CA 1
ATOM 3201 C C . ALA B 1 187 ? -11.734 -43.594 0.896 1 91.62 187 ALA B C 1
ATOM 3203 O O . ALA B 1 187 ? -12.5 -44.5 1.272 1 91.62 187 ALA B O 1
ATOM 3204 N N . ASN B 1 188 ? -11.336 -43.438 -0.376 1 89.62 188 ASN B N 1
ATOM 3205 C CA . ASN B 1 188 ? -11.82 -44.312 -1.432 1 89.62 188 ASN B CA 1
ATOM 3206 C C . ASN B 1 188 ? -10.758 -45.344 -1.836 1 89.62 188 ASN B C 1
ATOM 3208 O O . ASN B 1 188 ? -9.828 -45 -2.578 1 89.62 188 ASN B O 1
ATOM 3212 N N . PRO B 1 189 ? -10.953 -46.594 -1.49 1 87.38 189 PRO B N 1
ATOM 3213 C CA . PRO B 1 189 ? -9.953 -47.625 -1.795 1 87.38 189 PRO B CA 1
ATOM 3214 C C . PRO B 1 189 ? -9.734 -47.812 -3.295 1 87.38 189 PRO B C 1
ATOM 3216 O O . PRO B 1 189 ? -8.656 -48.219 -3.721 1 87.38 189 PRO B O 1
ATOM 3219 N N . GLU B 1 190 ? -10.727 -47.375 -4.004 1 88.88 190 GLU B N 1
ATOM 3220 C CA . GLU B 1 190 ? -10.648 -47.594 -5.449 1 88.88 190 GLU B CA 1
ATOM 3221 C C . GLU B 1 190 ? -9.727 -46.562 -6.094 1 88.88 190 GLU B C 1
ATOM 3223 O O . GLU B 1 190 ? -9.273 -46.75 -7.227 1 88.88 190 GLU B O 1
ATOM 3228 N N . SER B 1 191 ? -9.367 -45.531 -5.406 1 92.56 191 SER B N 1
ATOM 3229 C CA . SER B 1 191 ? -8.516 -44.5 -5.961 1 92.56 191 SER B CA 1
ATOM 3230 C C . SER B 1 191 ? -7.078 -44.969 -6.113 1 92.56 191 SER B C 1
ATOM 3232 O O . SER B 1 191 ? -6.328 -44.438 -6.938 1 92.56 191 SER B O 1
ATOM 3234 N N . GLY B 1 192 ? -6.656 -45.938 -5.254 1 91.81 192 GLY B N 1
ATOM 3235 C CA . GLY B 1 192 ? -5.309 -46.5 -5.305 1 91.81 192 GLY B CA 1
ATOM 3236 C C . GLY B 1 192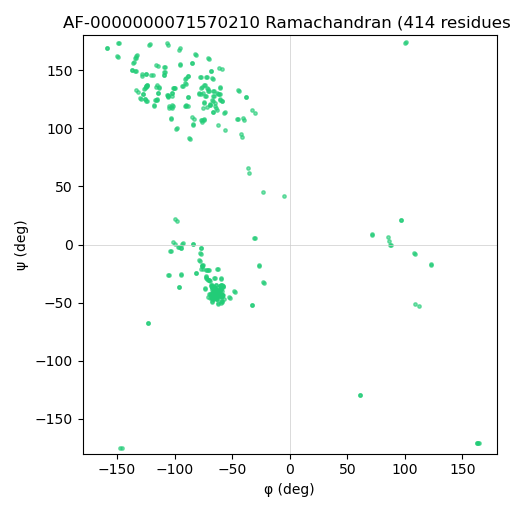 ? -4.305 -45.656 -4.5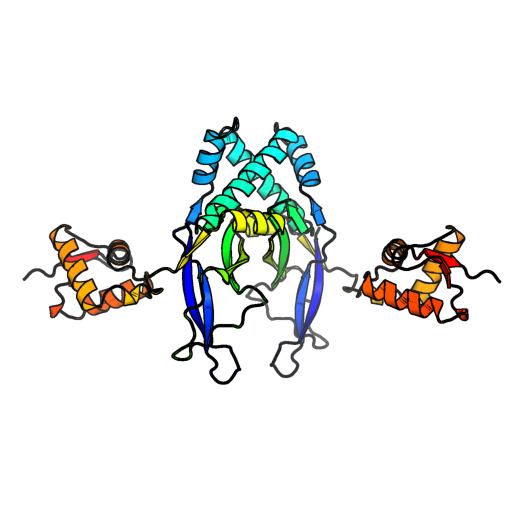2 1 91.81 192 GLY B C 1
ATOM 3237 O O . GLY B 1 192 ? -3.1 -45.938 -4.578 1 91.81 192 GLY B O 1
ATOM 3238 N N . ILE B 1 193 ? -4.801 -44.688 -3.846 1 94.12 193 ILE B N 1
ATOM 3239 C CA . ILE B 1 193 ? -3.908 -43.812 -3.092 1 94.12 193 ILE B CA 1
ATOM 3240 C C . ILE B 1 193 ? -4.012 -44.125 -1.602 1 94.12 193 ILE B C 1
ATOM 3242 O O . ILE B 1 193 ? -5.113 -44.312 -1.074 1 94.12 193 ILE B O 1
ATOM 3246 N N . ASP B 1 194 ? -2.934 -44.375 -0.981 1 93.06 194 ASP B N 1
ATOM 3247 C CA . ASP B 1 194 ? -2.824 -44.594 0.458 1 93.06 194 ASP B CA 1
ATOM 3248 C C . ASP B 1 194 ? -1.873 -43.594 1.098 1 93.06 194 ASP B C 1
ATOM 3250 O O . ASP B 1 194 ? -1.347 -42.719 0.418 1 93.06 194 ASP B O 1
ATOM 3254 N N . TYR B 1 195 ? -1.801 -43.594 2.414 1 92.25 195 TYR B N 1
ATOM 3255 C CA . TYR B 1 195 ? -0.938 -42.594 3.061 1 92.25 195 TYR B CA 1
ATOM 3256 C C . TYR B 1 195 ? -0.145 -43.25 4.195 1 92.25 195 TYR B C 1
ATOM 3258 O O . TYR B 1 195 ? -0.497 -44.312 4.684 1 92.25 195 TYR B O 1
ATOM 3266 N N . LYS B 1 196 ? 0.996 -42.75 4.461 1 90 196 LYS B N 1
ATOM 3267 C CA . LYS B 1 196 ? 1.82 -43.062 5.621 1 90 196 LYS B CA 1
ATOM 3268 C C . LYS B 1 196 ? 2.184 -41.781 6.398 1 90 196 LYS B C 1
ATOM 3270 O O . LYS B 1 196 ? 2.326 -40.719 5.809 1 90 196 LYS B O 1
ATOM 3275 N N . GLY B 1 197 ? 2.266 -42.031 7.742 1 85.94 197 GLY B N 1
ATOM 3276 C CA . GLY B 1 197 ? 2.666 -40.906 8.57 1 85.94 197 GLY B CA 1
ATOM 3277 C C . GLY B 1 197 ? 1.498 -40.219 9.258 1 85.94 197 GLY B C 1
ATOM 3278 O O . GLY B 1 197 ? 0.351 -40.656 9.117 1 85.94 197 GLY B O 1
ATOM 3279 N N . ARG B 1 198 ? 1.754 -39.281 10.117 1 85.81 198 ARG B N 1
ATOM 3280 C CA . ARG B 1 198 ? 0.728 -38.594 10.883 1 85.81 198 ARG B CA 1
ATOM 3281 C C . ARG B 1 198 ? 0.961 -37.094 10.867 1 85.81 198 ARG B C 1
ATOM 3283 O O . ARG B 1 198 ? 2.096 -36.625 10.711 1 85.81 198 ARG B O 1
ATOM 3290 N N . GLY B 1 199 ? -0.196 -36.469 10.953 1 78.56 199 GLY B N 1
ATOM 3291 C CA . GLY B 1 199 ? -0.12 -35.031 11.039 1 78.56 199 GLY B CA 1
ATOM 3292 C C . GLY B 1 199 ? 0.544 -34.375 9.836 1 78.56 199 GLY B C 1
ATOM 3293 O O . GLY B 1 199 ? 0.183 -34.688 8.695 1 78.56 199 GLY B O 1
ATOM 3294 N N . THR B 1 200 ? 1.568 -33.469 10.117 1 77.75 200 THR B N 1
ATOM 3295 C CA . THR B 1 200 ? 2.242 -32.75 9.055 1 77.75 200 THR B CA 1
ATOM 3296 C C . THR B 1 200 ? 3.246 -33.625 8.328 1 77.75 200 THR B C 1
ATOM 3298 O O . THR B 1 200 ? 3.756 -33.25 7.266 1 77.75 200 THR B O 1
ATOM 3301 N N . HIS B 1 201 ? 3.512 -34.844 8.82 1 82.38 201 HIS B N 1
ATOM 3302 C CA . HIS B 1 201 ? 4.473 -35.781 8.211 1 82.38 201 HIS B CA 1
ATOM 3303 C C . HIS B 1 201 ? 3.77 -36.812 7.336 1 82.38 201 HIS B C 1
ATOM 3305 O O . HIS B 1 201 ? 4.363 -37.812 6.977 1 82.38 201 HIS B O 1
ATOM 3311 N N . LYS B 1 202 ? 2.566 -36.438 6.957 1 89.19 202 LYS B N 1
ATOM 3312 C CA . LYS B 1 202 ? 1.792 -37.375 6.152 1 89.19 202 LYS B CA 1
ATOM 3313 C C . LYS B 1 202 ? 2.314 -37.438 4.719 1 89.19 202 LYS B C 1
ATOM 3315 O O . LYS B 1 202 ? 2.568 -36.406 4.105 1 89.19 202 LYS B O 1
ATOM 3320 N N . ILE B 1 203 ? 2.705 -38.594 4.223 1 93.69 203 ILE B N 1
ATOM 3321 C CA . ILE B 1 203 ? 3.107 -38.781 2.838 1 93.69 203 ILE B CA 1
ATOM 3322 C C . ILE B 1 203 ? 2.125 -39.75 2.154 1 93.69 203 ILE B C 1
ATOM 3324 O O . ILE B 1 203 ? 1.474 -40.562 2.816 1 93.69 203 ILE B O 1
ATOM 3328 N N . TYR B 1 204 ? 2.027 -39.625 0.851 1 94.69 204 TYR B N 1
ATOM 3329 C CA . TYR B 1 204 ? 1.056 -40.375 0.091 1 94.69 204 TYR B CA 1
ATOM 3330 C C . TYR B 1 204 ? 1.754 -41.375 -0.829 1 94.69 204 TYR B C 1
ATOM 3332 O O . TYR B 1 204 ? 2.791 -41.062 -1.419 1 94.69 204 TYR B O 1
ATOM 3340 N N . ILE B 1 205 ? 1.188 -42.625 -0.808 1 93.69 205 ILE B N 1
ATOM 3341 C CA . ILE B 1 205 ? 1.792 -43.688 -1.568 1 93.69 205 ILE B CA 1
ATOM 3342 C C . ILE B 1 205 ? 0.714 -44.438 -2.357 1 93.69 205 ILE B C 1
ATOM 3344 O O . ILE B 1 205 ? -0.481 -44.25 -2.121 1 93.69 205 ILE B O 1
ATOM 3348 N N . LEU B 1 206 ? 1.22 -45.188 -3.373 1 92.44 206 LEU B N 1
ATOM 3349 C CA . LEU B 1 206 ? 0.29 -46.062 -4.105 1 92.44 206 LEU B CA 1
ATOM 3350 C C . LEU B 1 206 ? -0.161 -47.219 -3.244 1 92.44 206 LEU B C 1
ATOM 3352 O O . LEU B 1 206 ? 0.65 -47.844 -2.547 1 92.44 206 LEU B O 1
ATOM 3356 N N . ARG B 1 207 ? -1.455 -47.438 -3.246 1 87.12 207 ARG B N 1
ATOM 3357 C CA . ARG B 1 207 ? -1.985 -48.562 -2.48 1 87.12 207 ARG B CA 1
ATOM 3358 C C . ARG B 1 207 ? -1.482 -49.875 -3.039 1 87.12 207 ARG B C 1
ATOM 3360 O O . ARG B 1 207 ? -1.527 -50.094 -4.25 1 87.12 207 ARG B O 1
ATOM 3367 N N . LYS B 1 208 ? -0.687 -50.688 -2.244 1 76.81 208 LYS B N 1
ATOM 3368 C CA . LYS B 1 208 ? -0.222 -52.031 -2.645 1 76.81 208 LYS B CA 1
ATOM 3369 C C . LYS B 1 208 ? -1.387 -53 -2.762 1 76.81 208 LYS B C 1
ATOM 3371 O O . LYS B 1 208 ? -2.326 -52.969 -1.966 1 76.81 208 LYS B O 1
ATOM 3376 N N . PRO B 1 209 ? -1.45 -53.75 -3.873 1 67.44 209 PRO B N 1
ATOM 3377 C CA . PRO B 1 209 ? -2.482 -54.781 -3.971 1 67.44 209 PRO B CA 1
ATOM 3378 C C . PRO B 1 209 ? -2.514 -55.688 -2.754 1 67.44 209 PRO B C 1
ATOM 3380 O O . PRO B 1 209 ? -1.489 -55.875 -2.092 1 67.44 209 PRO B O 1
#

Foldseek 3Di:
DWEKEWDWDDDPPDPGDTDTDIDTDDPDDDDPQNVLVVVVVVDVDDSCRSVVVVVVVVVVCVVQQVVPDWDADPLFWIKHWDKDFAVPDDDDDPDPPGPPDDPVRMDGDDIDTDGDPNNVVVVVVVDDYDYDPDHVQQLCRPDDLVRLLVQVVVVQVVPFWAALVNSCVRSVHDSVVSVVSLVVLCVDVVSQKHWDDDDNPIIIHGNDD/DWEKEWDWDQDPPDPGDTDTDIDTDDPDDDDPQNVLVVVVVVDVDDSCRSVVVVVVVVVVCVVQQVVVDWDADPLFWIKHWDKDFAVPDDDDDPDPPGPPDDPVGMDGDDIDTDGDPNNVVVVVVVDDYDYDPDHVQQLCRPDDLVRLLVQVVVVQVVPFWAALVNSCVRSVHDSVVSVVSLVVLCVDVVSQKHWDDDDNPIIIHGNDD

Secondary structure (DSSP, 8-state):
-EEEEEEEEE-TTSTT-EEEEEEEE--EEEEHHHHHHHHHHHSS--HHHHHHHHHHHHHHHHHHHHTTEEEEETTTEEEEEEEEE-TTS---BSSTT-----GGGEEEEEEEEEE-HHHHHHHHHT--EEE-SS----GGGSS-HHHHHHHHHHHHHHSS-B-HHHHHHHH---HHHHHHHHHHHHH-GGG-EEEESSGGG-EEEE---/-EEEEEEEEE-TTSTT-EEEEEEEE--EEEEHHHHHHHHHHHSS--HHHHHHHHHHHHHHHHHHHHTTEEEEETTTEEEEEEEEE-TTS---BSSTT-----GGGEEEEEEEEEE-HHHHHHHHHT--EEE-SS----GGGSS-HHHHHHHHHHHHHHSS-B-HHHHHHHH---HHHHHHHHHHHHH-GGG-EEEESSGGG-EEEEPP-